Protein AF-A0A3G2GCD7-F1 (afdb_monomer)

Structure (mmCIF, N/CA/C/O backbone):
data_AF-A0A3G2GCD7-F1
#
_entry.id   AF-A0A3G2GCD7-F1
#
loop_
_atom_site.group_PDB
_atom_site.id
_atom_site.type_symbol
_atom_site.label_atom_id
_atom_site.label_alt_id
_atom_site.label_comp_id
_atom_site.label_asym_id
_atom_site.label_entity_id
_atom_site.label_seq_id
_atom_site.pdbx_PDB_ins_code
_atom_site.Cartn_x
_atom_site.Cartn_y
_atom_site.Cartn_z
_atom_site.occupancy
_atom_site.B_iso_or_equiv
_atom_site.auth_seq_id
_atom_site.auth_comp_id
_atom_site.auth_asym_id
_atom_site.auth_atom_id
_atom_site.pdbx_PDB_model_num
ATOM 1 N N . MET A 1 1 ? -47.087 2.003 39.278 1.00 39.41 1 MET A N 1
ATOM 2 C CA . MET A 1 1 ? -46.837 2.145 40.727 1.00 39.41 1 MET A CA 1
ATOM 3 C C . MET A 1 1 ? -48.158 2.552 41.370 1.00 39.41 1 MET A C 1
ATOM 5 O O . MET A 1 1 ? -48.448 3.733 41.501 1.00 39.41 1 MET A O 1
ATOM 9 N N . GLU A 1 2 ? -49.029 1.571 41.621 1.00 36.84 2 GLU A N 1
ATOM 10 C CA . GLU A 1 2 ? -50.301 1.795 42.313 1.00 36.84 2 GLU A CA 1
ATOM 11 C C . GLU A 1 2 ? -49.992 2.094 43.779 1.00 36.84 2 GLU A C 1
ATOM 13 O O . GLU A 1 2 ? -49.475 1.241 44.502 1.00 36.84 2 GLU A O 1
ATOM 18 N N . LEU A 1 3 ? -50.276 3.321 44.213 1.00 37.97 3 LEU A N 1
ATOM 19 C CA . LEU A 1 3 ? -50.361 3.656 45.628 1.00 37.97 3 LEU A CA 1
ATOM 20 C C . LEU A 1 3 ? -51.404 2.721 46.242 1.00 37.97 3 LEU A C 1
ATOM 22 O O . LEU A 1 3 ? -52.605 2.912 46.047 1.00 37.97 3 LEU A O 1
ATOM 26 N N . LYS A 1 4 ? -50.935 1.676 46.937 1.00 43.69 4 LYS A N 1
ATOM 27 C CA . LYS A 1 4 ? -51.762 0.813 47.784 1.00 43.69 4 LYS A CA 1
ATOM 28 C C . LYS A 1 4 ? -52.688 1.722 48.583 1.00 43.69 4 LYS A C 1
ATOM 30 O O . LYS A 1 4 ? -52.213 2.512 49.396 1.00 43.69 4 LYS A O 1
ATOM 35 N N . LYS A 1 5 ? -53.991 1.604 48.304 1.00 42.00 5 LYS A N 1
ATOM 36 C CA . LYS A 1 5 ? -55.099 2.122 49.110 1.00 42.00 5 LYS A CA 1
ATOM 37 C C . LYS A 1 5 ? -54.727 1.939 50.577 1.00 42.00 5 LYS A C 1
ATOM 39 O O . LYS A 1 5 ? -54.714 0.814 51.072 1.00 42.00 5 LYS A O 1
ATOM 44 N N . TYR A 1 6 ? -54.342 3.035 51.220 1.00 46.69 6 TYR A N 1
ATOM 45 C CA . TYR A 1 6 ? -54.058 3.054 52.642 1.00 46.69 6 TYR A CA 1
ATOM 46 C C . TYR A 1 6 ? -55.362 2.657 53.329 1.00 46.69 6 TYR A C 1
ATOM 48 O O . TYR A 1 6 ? -56.393 3.286 53.097 1.00 46.69 6 TYR A O 1
ATOM 56 N N . ASP A 1 7 ? -55.322 1.531 54.037 1.00 51.19 7 ASP A N 1
ATOM 57 C CA . ASP A 1 7 ? -56.489 0.806 54.526 1.00 51.19 7 ASP A CA 1
ATOM 58 C C . ASP A 1 7 ? -57.352 1.734 55.392 1.00 51.19 7 ASP A C 1
ATOM 60 O O . ASP A 1 7 ? -57.009 2.104 56.515 1.00 51.19 7 ASP A O 1
ATOM 64 N N . GLU A 1 8 ? -58.473 2.161 54.815 1.00 48.38 8 GLU A N 1
ATOM 65 C CA . GLU A 1 8 ? -59.398 3.161 55.345 1.00 48.38 8 GLU A CA 1
ATOM 66 C C . GLU A 1 8 ? -60.308 2.579 56.439 1.00 48.38 8 GLU A C 1
ATOM 68 O O . GLU A 1 8 ? -61.320 3.174 56.821 1.00 48.38 8 GLU A O 1
ATOM 73 N N . LYS A 1 9 ? -59.947 1.416 57.000 1.00 51.19 9 LYS A N 1
ATOM 74 C CA . LYS A 1 9 ? -60.440 0.994 58.309 1.00 51.19 9 LYS A CA 1
ATOM 75 C C . LYS A 1 9 ? -59.848 1.931 59.355 1.00 51.19 9 LYS A C 1
ATOM 77 O O . LYS A 1 9 ? -58.874 1.613 60.034 1.00 51.19 9 LYS A O 1
ATOM 82 N N . LYS A 1 10 ? -60.471 3.110 59.481 1.00 58.56 10 LYS A N 1
ATOM 83 C CA . LYS A 1 10 ? -60.390 3.971 60.664 1.00 58.56 10 LYS A CA 1
ATOM 84 C C . LYS A 1 10 ? -60.358 3.056 61.878 1.00 58.56 10 LYS A C 1
ATOM 86 O O . LYS A 1 10 ? -61.249 2.216 62.003 1.00 58.56 10 LYS A O 1
ATOM 91 N N . ASP A 1 11 ? -59.336 3.201 62.720 1.00 72.94 11 ASP A N 1
ATOM 92 C CA . ASP A 1 11 ? -59.193 2.467 63.977 1.00 72.94 11 ASP A CA 1
ATOM 93 C C . ASP A 1 11 ? -60.415 2.779 64.855 1.00 72.94 11 ASP A C 1
ATOM 95 O O . ASP A 1 11 ? -60.380 3.650 65.721 1.00 72.94 11 ASP A O 1
ATOM 99 N N . PHE A 1 12 ? -61.533 2.105 64.601 1.00 77.62 12 PHE A N 1
ATOM 100 C CA . PHE A 1 12 ? -62.804 2.310 65.283 1.00 77.62 12 PHE A CA 1
ATOM 101 C C . PHE A 1 12 ? -62.620 2.112 66.787 1.00 77.62 12 PHE A C 1
ATOM 103 O O . PHE A 1 12 ? -63.182 2.850 67.585 1.00 77.62 12 PHE A O 1
ATOM 110 N N . LEU A 1 13 ? -61.731 1.184 67.152 1.00 76.50 13 LEU A N 1
ATOM 111 C CA . LEU A 1 13 ? -61.265 0.963 68.513 1.00 76.50 13 LEU A CA 1
ATOM 112 C C . LEU A 1 13 ? -60.573 2.199 69.112 1.00 76.50 13 LEU A C 1
ATOM 114 O O . LEU A 1 13 ? -60.869 2.571 70.239 1.00 76.50 13 LEU A O 1
ATOM 118 N N . LEU A 1 14 ? -59.681 2.857 68.368 1.00 77.38 14 LEU A N 1
ATOM 119 C CA . LEU A 1 14 ? -58.974 4.054 68.830 1.00 77.38 14 LEU A CA 1
ATOM 120 C C . LEU A 1 14 ? -59.934 5.237 68.983 1.00 77.38 14 LEU A C 1
ATOM 122 O O . LEU A 1 14 ? -59.905 5.920 70.002 1.00 77.38 14 LEU A O 1
ATOM 126 N N . LEU A 1 15 ? -60.820 5.437 68.004 1.00 81.06 15 LEU A N 1
ATOM 127 C CA . LEU A 1 15 ? -61.878 6.445 68.071 1.00 81.06 15 LEU A CA 1
ATOM 128 C C . LEU A 1 15 ? -62.793 6.198 69.279 1.00 81.06 15 LEU A C 1
ATOM 130 O O . LEU A 1 15 ? -63.114 7.134 70.004 1.00 81.06 15 LEU A O 1
ATOM 134 N N . PHE A 1 16 ? -63.175 4.941 69.513 1.00 84.50 16 PHE A N 1
ATOM 135 C CA . PHE A 1 16 ? -63.992 4.533 70.650 1.00 84.50 16 PHE A CA 1
ATOM 136 C C . PHE A 1 16 ? -63.286 4.793 71.984 1.00 84.50 16 PHE A C 1
ATOM 138 O O . PHE A 1 16 ? -63.899 5.365 72.879 1.00 84.50 16 PHE A O 1
ATOM 145 N N . ILE A 1 17 ? -62.001 4.442 72.112 1.00 80.25 17 ILE A N 1
ATOM 146 C CA . ILE A 1 17 ? -61.213 4.690 73.330 1.00 80.25 17 ILE A CA 1
ATOM 147 C C . ILE A 1 17 ? -61.065 6.194 73.581 1.00 80.25 17 ILE A C 1
ATOM 149 O O . ILE A 1 17 ? -61.289 6.634 74.702 1.00 80.25 17 ILE A O 1
ATOM 153 N N . ILE A 1 18 ? -60.761 6.993 72.551 1.00 81.69 18 ILE A N 1
ATOM 154 C CA . ILE A 1 18 ? -60.690 8.460 72.664 1.00 81.69 18 ILE A CA 1
ATOM 155 C C . ILE A 1 18 ? -62.031 9.024 73.131 1.00 81.69 18 ILE A C 1
ATOM 157 O O . ILE A 1 18 ? -62.076 9.805 74.079 1.00 81.69 18 ILE A O 1
ATOM 161 N N . LEU A 1 19 ? -63.124 8.614 72.489 1.00 86.12 19 LEU A N 1
ATOM 162 C CA . LEU A 1 19 ? -64.468 9.077 72.816 1.00 86.12 19 LEU A CA 1
ATOM 163 C C . LEU A 1 19 ? -64.858 8.675 74.244 1.00 86.12 19 LEU A C 1
ATOM 165 O O . LEU A 1 19 ? -65.373 9.504 74.988 1.00 86.12 19 LEU A O 1
ATOM 169 N N . LEU A 1 20 ? -64.535 7.450 74.659 1.00 84.50 20 LEU A N 1
ATOM 170 C CA . LEU A 1 20 ? -64.743 6.967 76.021 1.00 84.50 20 LEU A CA 1
ATOM 171 C C . LEU A 1 20 ? -63.922 7.768 77.041 1.00 84.50 20 LEU A C 1
ATOM 173 O O . LEU A 1 20 ? -64.471 8.190 78.054 1.00 84.50 20 LEU A O 1
ATOM 177 N N . SER A 1 21 ? -62.638 8.027 76.776 1.00 79.25 21 SER A N 1
ATOM 178 C CA . SER A 1 21 ? -61.785 8.837 77.657 1.00 79.25 21 SER A CA 1
ATOM 179 C C . SER A 1 21 ? -62.292 10.277 77.777 1.00 79.25 21 SER A C 1
ATOM 181 O O . SER A 1 21 ? -62.324 10.820 78.879 1.00 79.25 21 SER A O 1
ATOM 183 N N . VAL A 1 22 ? -62.743 10.885 76.675 1.00 84.25 22 VAL A N 1
ATOM 184 C CA . VAL A 1 22 ? -63.345 12.229 76.678 1.00 84.25 22 VAL A CA 1
ATOM 185 C C . VAL A 1 22 ? -64.660 12.239 77.457 1.00 84.25 22 VAL A C 1
ATOM 187 O O . VAL A 1 22 ? -64.870 13.137 78.269 1.00 84.25 22 VAL A O 1
ATOM 190 N N . ILE A 1 23 ? -65.523 11.234 77.275 1.00 86.62 23 ILE A N 1
ATOM 191 C CA . ILE A 1 23 ? -66.776 11.098 78.033 1.00 86.62 23 ILE A CA 1
ATOM 192 C C . ILE A 1 23 ? -66.492 10.942 79.527 1.00 86.62 23 ILE A C 1
ATOM 194 O O . ILE A 1 23 ? -67.134 11.616 80.325 1.00 86.62 23 ILE A O 1
ATOM 198 N N . LEU A 1 24 ? -65.531 10.101 79.916 1.00 81.62 24 LEU A N 1
ATOM 199 C CA . LEU A 1 24 ? -65.152 9.906 81.320 1.00 81.62 24 LEU A CA 1
ATOM 200 C C . LEU A 1 24 ? -64.585 11.183 81.943 1.00 81.62 24 LEU A C 1
ATOM 202 O O . LEU A 1 24 ? -64.900 11.502 83.088 1.00 81.62 24 LEU A O 1
ATOM 206 N N . LEU A 1 25 ? -63.802 11.943 8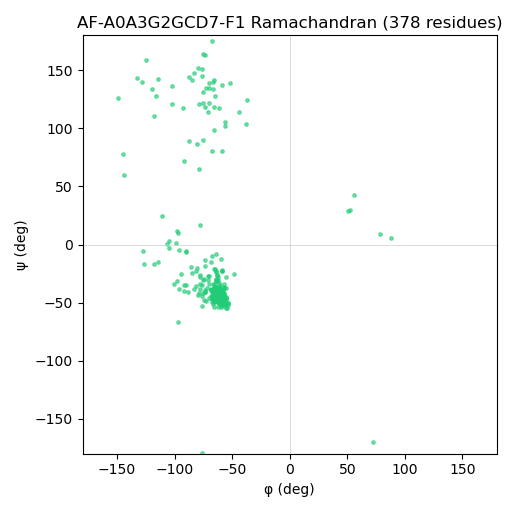1.180 1.00 81.19 25 LEU A N 1
ATOM 207 C CA . LEU A 1 25 ? -63.259 13.225 81.611 1.00 81.19 25 LEU A CA 1
ATOM 208 C C . LEU A 1 25 ? -64.372 14.271 81.777 1.00 81.19 25 LEU A C 1
ATOM 210 O O . LEU A 1 25 ? -64.454 14.908 82.825 1.00 81.19 25 LEU A O 1
ATOM 214 N N . ILE A 1 26 ? -65.285 14.396 80.807 1.00 85.38 26 ILE A N 1
ATOM 215 C CA . ILE A 1 26 ? -66.470 15.267 80.911 1.00 85.38 26 ILE A CA 1
ATOM 216 C C . ILE A 1 26 ? -67.348 14.841 82.088 1.00 85.38 26 ILE A C 1
ATOM 218 O O . ILE A 1 26 ? -67.803 15.693 82.844 1.00 85.38 26 ILE A O 1
ATOM 222 N N . TYR A 1 27 ? -67.563 13.539 82.273 1.00 84.69 27 TYR A N 1
ATOM 223 C CA . TYR A 1 27 ? -68.317 12.994 83.396 1.00 84.69 27 TYR A CA 1
ATOM 224 C C . TYR A 1 27 ? -67.646 13.323 84.731 1.00 84.69 27 TYR A C 1
ATOM 226 O O . TYR A 1 27 ? -68.334 13.714 85.667 1.00 84.69 27 TYR A O 1
ATOM 234 N N . SER A 1 28 ? -66.315 13.245 84.815 1.00 79.44 28 SER A N 1
ATOM 235 C CA . SER A 1 28 ? -65.561 13.649 86.004 1.00 79.44 28 SER A CA 1
ATOM 236 C C . SER A 1 28 ? -65.755 15.137 86.310 1.00 79.44 28 SER A C 1
ATOM 238 O O . SER A 1 28 ? -66.104 15.482 87.438 1.00 79.44 28 SER A O 1
ATOM 240 N N . PHE A 1 29 ? -65.644 16.017 85.308 1.00 81.50 29 PHE A N 1
ATOM 241 C CA . PHE A 1 29 ? -65.919 17.449 85.481 1.00 81.50 29 PHE A CA 1
ATOM 242 C C . PHE A 1 29 ? -67.378 17.740 85.832 1.00 81.50 29 PHE A C 1
ATOM 244 O O . PHE A 1 29 ? -67.638 18.585 86.682 1.00 81.50 29 PHE A O 1
ATOM 251 N N . TYR A 1 30 ? -68.329 17.042 85.213 1.00 84.62 30 TYR A N 1
ATOM 252 C CA . TYR A 1 30 ? -69.754 17.170 85.502 1.00 84.62 30 TYR A CA 1
ATOM 253 C C . TYR A 1 30 ? -70.083 16.702 86.919 1.00 84.62 30 TYR A C 1
ATOM 255 O O . TYR A 1 30 ? -70.827 17.376 87.624 1.00 84.62 30 TYR A O 1
ATOM 263 N N . TYR A 1 31 ? -69.499 15.588 87.360 1.00 79.56 31 TYR A N 1
ATOM 264 C CA . TYR A 1 31 ? -69.637 15.088 88.722 1.00 79.56 31 TYR A CA 1
ATOM 265 C C . TYR A 1 31 ? -69.063 16.087 89.726 1.00 79.56 31 TYR A C 1
ATOM 267 O O . TYR A 1 31 ? -69.740 16.424 90.691 1.00 79.56 31 TYR A O 1
ATOM 275 N N . ILE A 1 32 ? -67.870 16.634 89.464 1.00 76.19 32 ILE A N 1
ATOM 276 C CA . ILE A 1 32 ? -67.292 17.713 90.275 1.00 76.19 32 ILE A CA 1
ATOM 277 C C . ILE A 1 32 ? -68.234 18.926 90.281 1.00 76.19 32 ILE A C 1
ATOM 279 O O . ILE A 1 32 ? -68.584 19.424 91.342 1.00 76.19 32 ILE A O 1
ATOM 283 N N . TYR A 1 33 ? -68.713 19.384 89.128 1.00 80.69 33 TYR A N 1
ATOM 284 C CA . TYR A 1 33 ? -69.605 20.540 89.044 1.00 80.69 33 TYR A CA 1
ATOM 285 C C . TYR A 1 33 ? -70.930 20.325 89.786 1.00 80.69 33 TYR A C 1
ATOM 287 O O . TYR A 1 33 ? -71.338 21.192 90.550 1.00 80.69 33 TYR A O 1
ATOM 295 N N . GLN A 1 34 ? -71.588 19.179 89.614 1.00 78.31 34 GLN A N 1
ATOM 296 C CA . GLN A 1 34 ? -72.843 18.874 90.302 1.00 78.31 34 GLN A CA 1
ATOM 297 C C . GLN A 1 34 ? -72.629 18.714 91.803 1.00 78.31 34 GLN A C 1
ATOM 299 O O . GLN A 1 34 ? -73.317 19.344 92.605 1.00 78.31 34 GLN A O 1
ATOM 304 N N . TYR A 1 35 ? -71.637 17.914 92.192 1.00 70.62 35 TYR A N 1
ATOM 305 C CA . TYR A 1 35 ? -71.358 17.632 93.592 1.00 70.62 35 TYR A CA 1
ATOM 306 C C . TYR A 1 35 ? -70.904 18.884 94.349 1.00 70.62 35 TYR A C 1
ATOM 308 O O . TYR A 1 35 ? -71.343 19.097 95.474 1.00 70.62 35 TYR A O 1
ATOM 316 N N . TYR A 1 36 ? -70.070 19.738 93.749 1.00 67.50 36 TYR A N 1
ATOM 317 C CA . TYR A 1 36 ? -69.544 20.936 94.408 1.00 67.50 36 TYR A CA 1
ATOM 318 C C . TYR A 1 36 ? -70.389 22.193 94.192 1.00 67.50 36 TYR A C 1
ATOM 320 O O . TYR A 1 36 ? -70.489 23.019 95.102 1.00 67.50 36 TYR A O 1
ATOM 328 N N . GLY A 1 37 ? -70.993 22.340 93.014 1.00 67.88 37 GLY A N 1
ATOM 329 C CA . GLY A 1 37 ? -71.832 23.476 92.645 1.00 67.88 37 GLY A CA 1
ATOM 330 C C . GLY A 1 37 ? -73.201 23.449 93.320 1.00 67.88 37 GLY A C 1
ATOM 331 O O . GLY A 1 37 ? -73.637 24.487 93.807 1.00 67.88 37 GLY A O 1
ATOM 332 N N . MET A 1 38 ? -73.858 22.284 93.431 1.00 64.44 38 MET A N 1
ATOM 333 C CA . MET A 1 38 ? -75.157 22.202 94.124 1.00 64.44 38 MET A CA 1
ATOM 334 C C . MET A 1 38 ? -75.029 22.206 95.653 1.00 64.44 38 MET A C 1
ATOM 336 O O . MET A 1 38 ? -75.943 22.662 96.333 1.00 64.44 38 MET A O 1
ATOM 340 N N . ASN A 1 39 ? -73.898 21.751 96.202 1.00 62.91 39 ASN A N 1
ATOM 341 C CA . ASN A 1 39 ? -73.687 21.674 97.652 1.00 62.91 39 ASN A CA 1
ATOM 342 C C . ASN A 1 39 ? -72.904 22.873 98.238 1.00 62.91 39 ASN A C 1
ATOM 344 O O . ASN A 1 39 ? -72.497 22.814 99.395 1.00 62.91 39 ASN A O 1
ATOM 348 N N . ASN A 1 40 ? -72.670 23.953 97.470 1.00 61.09 40 ASN A N 1
ATOM 349 C CA . ASN A 1 40 ? -71.899 25.145 97.888 1.00 61.09 40 ASN A CA 1
ATOM 350 C C . ASN A 1 40 ? -70.511 24.835 98.494 1.00 61.09 40 ASN A C 1
ATOM 352 O O . ASN A 1 40 ? -69.977 25.601 99.300 1.00 61.09 40 ASN A O 1
ATOM 356 N N . LEU A 1 41 ? -69.893 23.725 98.081 1.00 60.06 41 LEU A N 1
ATOM 357 C CA . LEU A 1 41 ? -68.636 23.220 98.651 1.00 60.06 41 LEU A CA 1
ATOM 358 C C . LEU A 1 41 ? -67.412 24.048 98.242 1.00 60.06 41 LEU A C 1
ATOM 360 O O . LEU A 1 41 ? -66.369 23.968 98.882 1.00 60.06 41 LEU A O 1
ATOM 364 N N . ILE A 1 42 ? -67.532 24.835 97.169 1.00 57.28 42 ILE A N 1
ATOM 365 C CA . ILE A 1 42 ? -66.456 25.697 96.652 1.00 57.28 42 ILE A CA 1
ATOM 366 C C . ILE A 1 42 ? -66.312 26.971 97.501 1.00 57.28 42 ILE A C 1
ATOM 368 O O . ILE A 1 42 ? -65.225 27.533 97.597 1.00 57.28 42 ILE A O 1
ATOM 372 N N . THR A 1 43 ? -67.396 27.422 98.138 1.00 55.88 43 THR A N 1
ATOM 373 C CA . THR A 1 43 ? -67.453 28.672 98.917 1.00 55.88 43 THR A CA 1
ATOM 374 C C . THR A 1 43 ? -67.679 28.445 100.413 1.00 55.88 43 THR A C 1
ATOM 376 O O . THR A 1 43 ? -67.434 29.350 101.208 1.00 55.88 43 THR A O 1
ATOM 379 N N . SER A 1 44 ? -68.093 27.242 100.825 1.00 55.56 44 SER A N 1
ATOM 380 C CA . SER A 1 44 ? -68.263 26.864 102.230 1.00 55.56 44 SER A CA 1
ATOM 381 C C . SER A 1 44 ? -67.996 25.372 102.441 1.00 55.56 44 SER A C 1
ATOM 383 O O . SER A 1 44 ? -68.599 24.530 101.784 1.00 55.56 44 SER A O 1
ATOM 385 N N . VAL A 1 45 ? -67.102 25.025 103.374 1.00 57.34 45 VAL A N 1
ATOM 386 C CA . VAL A 1 45 ? -66.861 23.622 103.755 1.00 57.34 45 VAL A CA 1
ATOM 387 C C . VAL A 1 45 ? -68.145 23.077 104.397 1.00 57.34 45 VAL A C 1
ATOM 389 O O . VAL A 1 45 ? -68.678 23.717 105.311 1.00 57.34 45 VAL A O 1
ATOM 392 N N . PRO A 1 46 ? -68.679 21.931 103.944 1.00 55.97 46 PRO A N 1
ATOM 393 C CA . PRO A 1 46 ? -69.946 21.424 104.431 1.00 55.97 46 PRO A CA 1
ATOM 394 C C . PRO A 1 46 ? -69.749 20.951 105.865 1.00 55.97 46 PRO A C 1
ATOM 396 O O . PRO A 1 46 ? -68.808 20.232 106.199 1.00 55.97 46 PRO A O 1
ATOM 399 N N . LYS A 1 47 ? -70.684 21.332 106.724 1.00 55.22 47 LYS A N 1
ATOM 400 C CA . LYS A 1 47 ? -70.801 20.799 108.077 1.00 55.22 47 LYS A CA 1
ATOM 401 C C . LYS A 1 47 ? -71.470 19.426 108.010 1.00 55.22 47 LYS A C 1
ATOM 403 O O . LYS A 1 47 ? -72.601 19.273 108.467 1.00 55.22 47 LYS A O 1
ATOM 408 N N . ASN A 1 48 ? -70.812 18.453 107.380 1.00 57.28 48 ASN A N 1
ATOM 409 C CA . ASN A 1 48 ? -71.311 17.081 107.390 1.00 57.28 48 ASN A CA 1
ATOM 410 C C . ASN A 1 48 ? -71.247 16.550 108.818 1.00 57.28 48 ASN A C 1
ATOM 412 O O . ASN A 1 48 ? -70.320 16.878 109.551 1.00 57.28 48 ASN A O 1
ATOM 416 N N . ARG A 1 49 ? -72.255 15.782 109.225 1.00 57.69 49 ARG A N 1
ATOM 417 C CA . ARG A 1 49 ? -72.316 15.167 110.549 1.00 57.69 49 ARG A CA 1
ATOM 418 C C . ARG A 1 49 ? -72.235 13.651 110.415 1.00 57.69 49 ARG A C 1
ATOM 420 O O . ARG A 1 49 ? -72.796 13.113 109.462 1.00 57.69 49 ARG A O 1
ATOM 427 N N . ASN A 1 50 ? -71.551 12.974 111.334 1.00 57.97 50 ASN A N 1
ATOM 428 C CA . ASN A 1 50 ? -71.631 11.514 111.439 1.00 57.97 50 ASN A CA 1
ATOM 429 C C . ASN A 1 50 ? -73.043 11.079 111.900 1.00 57.97 50 ASN A C 1
ATOM 431 O O . ASN A 1 50 ? -73.891 11.918 112.218 1.00 57.97 50 ASN A O 1
ATOM 435 N N . ASN A 1 51 ? -73.303 9.767 111.950 1.00 58.28 51 ASN A N 1
ATOM 436 C CA . ASN A 1 51 ? -74.592 9.208 112.398 1.00 58.28 51 ASN A CA 1
ATOM 437 C C . ASN A 1 51 ? -74.962 9.590 113.848 1.00 58.28 51 ASN A C 1
ATOM 439 O O . ASN A 1 51 ? -76.119 9.439 114.235 1.00 58.28 51 ASN A O 1
ATOM 443 N N . ASP A 1 52 ? -74.008 10.142 114.602 1.00 57.41 52 ASP A N 1
ATOM 444 C CA . ASP A 1 52 ? -74.144 10.584 115.990 1.00 57.41 52 ASP A CA 1
ATOM 445 C C . ASP A 1 52 ? -74.237 12.122 116.127 1.00 57.41 52 ASP A C 1
ATOM 447 O O . ASP A 1 52 ? -74.364 12.657 117.228 1.00 57.41 52 ASP A O 1
ATOM 451 N N . GLY A 1 53 ? -74.241 12.865 115.013 1.00 58.09 53 GLY A N 1
ATOM 452 C CA . GLY A 1 53 ? -74.460 14.314 114.991 1.00 58.09 53 GLY A CA 1
ATOM 453 C C . GLY A 1 53 ? -73.211 15.192 115.167 1.00 58.09 53 GLY A C 1
ATOM 454 O O . GLY A 1 53 ? -73.356 16.420 115.218 1.00 58.09 53 GLY A O 1
ATOM 455 N N . GLU A 1 54 ? -72.009 14.617 115.215 1.00 58.56 54 GLU A N 1
ATOM 456 C CA . GLU A 1 54 ? -70.735 15.343 115.320 1.00 58.56 54 GLU A CA 1
ATOM 457 C C . GLU A 1 54 ? -70.220 15.785 113.949 1.00 58.56 54 GLU A C 1
ATOM 459 O O . GLU A 1 54 ? -70.350 15.060 112.968 1.00 58.56 54 GLU A O 1
ATOM 464 N N . LEU A 1 55 ? -69.635 16.984 113.875 1.00 59.69 55 LEU A N 1
ATOM 465 C CA . LEU A 1 55 ? -69.105 17.552 112.633 1.00 59.69 55 LEU A CA 1
ATOM 466 C C . LEU A 1 55 ? -67.913 16.730 112.122 1.00 59.69 55 LEU A C 1
ATOM 468 O O . LEU A 1 55 ? -66.887 16.668 112.795 1.00 59.69 55 LEU A O 1
ATOM 472 N N . LEU A 1 56 ? -68.042 16.159 110.923 1.00 59.28 56 LEU A N 1
ATOM 473 C CA . LEU A 1 56 ? -66.970 15.462 110.218 1.00 59.28 56 LEU A CA 1
ATOM 474 C C . LEU A 1 56 ? -65.790 16.412 109.999 1.00 59.28 56 LEU A C 1
ATOM 476 O O . LEU A 1 56 ? -65.955 17.583 109.631 1.00 59.28 56 LEU A O 1
ATOM 480 N N . ASN A 1 57 ? -64.590 15.895 110.230 1.00 61.16 57 ASN A N 1
ATOM 481 C CA . ASN A 1 57 ? -63.354 16.658 110.098 1.00 61.16 57 ASN A CA 1
ATOM 482 C C . ASN A 1 57 ? -63.114 16.933 108.594 1.00 61.16 57 ASN A C 1
ATOM 484 O O . ASN A 1 57 ? -63.328 16.023 107.791 1.00 61.16 57 ASN A O 1
ATOM 488 N N . PRO A 1 58 ? -62.663 18.129 108.156 1.00 61.28 58 PRO A N 1
ATOM 489 C CA . PRO A 1 58 ? -62.403 18.423 106.737 1.00 61.28 58 PRO A CA 1
ATOM 490 C C . PRO A 1 58 ? -61.567 17.372 105.985 1.00 61.28 58 PRO A C 1
ATOM 492 O O . PRO A 1 58 ? -61.730 17.210 104.775 1.00 61.28 58 PRO A O 1
ATOM 495 N N . ASN A 1 59 ? -60.733 16.616 106.704 1.00 61.47 59 ASN A N 1
ATOM 496 C CA . ASN A 1 59 ? -59.973 15.484 106.176 1.00 61.47 59 ASN A CA 1
ATOM 497 C C . ASN A 1 59 ? -60.867 14.339 105.661 1.00 61.47 59 ASN A C 1
ATOM 499 O O . ASN A 1 59 ? -60.590 13.796 104.600 1.00 61.47 59 ASN A O 1
ATOM 503 N N . GLU A 1 60 ? -61.973 14.012 106.335 1.00 65.69 60 GLU A N 1
ATOM 504 C CA . GLU A 1 60 ? -62.870 12.904 105.953 1.00 65.69 60 GLU A CA 1
ATOM 505 C C . GLU A 1 60 ? -63.671 13.222 104.677 1.00 65.69 60 GLU A C 1
ATOM 507 O O . GLU A 1 60 ? -63.982 12.344 103.866 1.00 65.69 60 GLU A O 1
ATOM 512 N N . ILE A 1 61 ? -63.968 14.509 104.460 1.00 62.47 61 ILE A N 1
ATOM 513 C CA . ILE A 1 61 ? -64.582 15.006 103.222 1.00 62.47 61 ILE A CA 1
ATOM 514 C C . ILE A 1 61 ? -63.567 14.918 102.075 1.00 62.47 61 ILE A C 1
ATOM 516 O O . ILE A 1 61 ? -63.899 14.397 101.008 1.00 62.47 61 ILE A O 1
ATOM 520 N N . GLY A 1 62 ? -62.326 15.360 102.309 1.00 64.88 62 GLY A N 1
ATOM 521 C CA . GLY A 1 62 ? -61.215 15.223 101.363 1.00 64.88 62 GLY A CA 1
ATOM 522 C C . GLY A 1 62 ? -60.927 13.769 100.980 1.00 64.88 62 GLY A C 1
ATOM 523 O O . GLY A 1 62 ? -60.745 13.482 99.798 1.00 64.88 62 GLY A O 1
ATOM 524 N N . ASP A 1 63 ? -60.990 12.845 101.938 1.00 69.06 63 ASP A N 1
ATOM 525 C CA . ASP A 1 63 ? -60.794 11.409 101.711 1.00 69.06 63 ASP A CA 1
ATOM 526 C C . ASP A 1 63 ? -61.948 10.771 100.930 1.00 69.06 63 ASP A C 1
ATOM 528 O O . ASP A 1 63 ? -61.716 9.909 100.086 1.00 69.06 63 ASP A O 1
ATOM 532 N N . SER A 1 64 ? -63.189 11.227 101.121 1.00 67.50 64 SER A N 1
ATOM 533 C CA . SER A 1 64 ? -64.339 10.756 100.330 1.00 67.50 64 SER A CA 1
ATOM 534 C C . SER A 1 64 ? -64.253 11.216 98.868 1.00 67.50 64 SER A C 1
ATOM 536 O O . SER A 1 64 ? -64.549 10.462 97.932 1.00 67.50 64 SER A O 1
ATOM 538 N N . ILE A 1 65 ? -63.800 12.457 98.667 1.00 65.62 65 ILE A N 1
ATOM 539 C CA . ILE A 1 65 ? -63.542 13.052 97.351 1.00 65.62 65 ILE A CA 1
ATOM 540 C C . ILE A 1 65 ? -62.386 12.322 96.666 1.00 65.62 65 ILE A C 1
ATOM 542 O O . ILE A 1 65 ? -62.542 11.843 95.543 1.00 65.62 65 ILE A O 1
ATOM 546 N N . GLY A 1 66 ? -61.242 12.211 97.343 1.00 68.25 66 GLY A N 1
ATOM 547 C CA . GLY A 1 66 ? -60.060 11.520 96.840 1.00 68.25 66 GLY A CA 1
ATOM 548 C C . GLY A 1 66 ? -60.344 10.045 96.574 1.00 68.25 66 GLY A C 1
ATOM 549 O O . GLY A 1 66 ? -59.991 9.539 95.517 1.00 68.25 66 GLY A O 1
ATOM 550 N N . GLY A 1 67 ? -61.069 9.370 97.464 1.00 72.00 67 GLY A N 1
ATOM 551 C CA . GLY A 1 67 ? -61.452 7.965 97.322 1.00 72.00 67 GLY A CA 1
ATOM 552 C C . GLY A 1 67 ? -62.349 7.688 96.114 1.00 72.00 67 GLY A C 1
ATOM 553 O O . GLY A 1 67 ? -62.230 6.627 95.505 1.00 72.00 67 GLY A O 1
ATOM 554 N N . THR A 1 68 ? -63.191 8.648 95.714 1.00 73.12 68 THR A N 1
ATOM 555 C CA . THR A 1 68 ? -64.094 8.500 94.557 1.00 73.12 68 THR A CA 1
ATOM 556 C C . THR A 1 68 ? -63.463 9.000 93.253 1.00 73.12 68 THR A C 1
ATOM 558 O O . THR A 1 68 ? -63.616 8.369 92.205 1.00 73.12 68 THR A O 1
ATOM 561 N N . LEU A 1 69 ? -62.731 10.119 93.291 1.00 73.94 69 LEU A N 1
ATOM 562 C CA . LEU A 1 69 ? -62.120 10.726 92.105 1.00 73.94 69 LEU A CA 1
ATOM 563 C C . LEU A 1 69 ? -60.795 10.067 91.712 1.00 73.94 69 LEU A C 1
ATOM 565 O O . LEU A 1 69 ? -60.545 9.927 90.515 1.00 73.94 69 LEU A O 1
ATOM 569 N N . ASN A 1 70 ? -59.966 9.623 92.666 1.00 76.44 70 ASN A N 1
ATOM 570 C CA . ASN A 1 70 ? -58.663 9.024 92.350 1.00 76.44 70 ASN A CA 1
ATOM 571 C C . ASN A 1 70 ? -58.785 7.796 91.435 1.00 76.44 70 ASN A C 1
ATOM 573 O O . ASN A 1 70 ? -58.034 7.740 90.463 1.00 76.44 70 ASN A O 1
ATOM 577 N N . PRO A 1 71 ? -59.722 6.846 91.642 1.00 81.25 71 PRO A N 1
ATOM 578 C CA . PRO A 1 71 ? -59.898 5.725 90.720 1.00 81.25 71 PRO A CA 1
ATOM 579 C C . PRO A 1 71 ? -60.311 6.165 89.309 1.00 81.25 71 PRO A C 1
ATOM 581 O O . PRO A 1 71 ? -59.784 5.641 88.332 1.00 81.25 71 PRO A O 1
ATOM 584 N N . ILE A 1 72 ? -61.204 7.155 89.178 1.00 78.06 72 ILE A N 1
ATOM 585 C CA . ILE A 1 72 ? -61.670 7.665 87.874 1.00 78.06 72 ILE A CA 1
ATOM 586 C C . ILE A 1 72 ? -60.522 8.354 87.126 1.00 78.06 72 ILE A C 1
ATOM 588 O O . ILE A 1 72 ? -60.307 8.101 85.937 1.00 78.06 72 ILE A O 1
ATOM 592 N N . ILE A 1 73 ? -59.756 9.190 87.830 1.00 76.62 73 ILE A N 1
ATOM 593 C CA . ILE A 1 73 ? -58.582 9.875 87.281 1.00 76.62 73 ILE A CA 1
ATOM 594 C C . ILE A 1 73 ? -57.504 8.851 86.908 1.00 76.62 73 ILE A C 1
ATOM 596 O O . ILE A 1 73 ? -56.949 8.937 85.816 1.00 76.62 73 ILE A O 1
ATOM 600 N N . ALA A 1 74 ? -57.250 7.843 87.748 1.00 79.81 74 ALA A N 1
ATOM 601 C CA . ALA A 1 74 ? -56.272 6.788 87.480 1.00 79.81 74 ALA A CA 1
ATOM 602 C C . ALA A 1 74 ? -56.660 5.908 86.277 1.00 79.81 74 ALA A C 1
ATOM 604 O O . ALA A 1 74 ? -55.811 5.593 85.438 1.00 79.81 74 ALA A O 1
ATOM 605 N N . ILE A 1 75 ? -57.941 5.548 86.135 1.00 79.62 75 ILE A N 1
ATOM 606 C CA . ILE A 1 75 ? -58.450 4.810 84.967 1.00 79.62 75 ILE A CA 1
ATOM 607 C C . ILE A 1 75 ? -58.313 5.666 83.704 1.00 79.62 75 ILE A C 1
ATOM 609 O O . ILE A 1 75 ? -57.803 5.194 82.692 1.00 79.62 75 ILE A O 1
ATOM 613 N N . THR A 1 76 ? -58.688 6.944 83.770 1.00 77.31 76 THR A N 1
ATOM 614 C CA . THR A 1 76 ? -58.566 7.860 82.625 1.00 77.31 76 THR A CA 1
ATOM 615 C C . THR A 1 76 ? -57.101 8.055 82.226 1.00 77.31 76 THR A C 1
ATOM 617 O O . THR A 1 76 ? -56.764 7.953 81.048 1.00 77.31 76 THR A O 1
ATOM 620 N N . ALA A 1 77 ? -56.208 8.263 83.198 1.00 77.94 77 ALA A N 1
ATOM 621 C CA . ALA A 1 77 ? -54.774 8.403 82.967 1.00 77.94 77 ALA A CA 1
ATOM 622 C C . ALA A 1 77 ? -54.174 7.134 82.345 1.00 77.94 77 ALA A C 1
ATOM 624 O O . ALA A 1 77 ? -53.493 7.225 81.329 1.00 77.94 77 ALA A O 1
ATOM 625 N N . SER A 1 78 ? -54.480 5.948 82.883 1.00 83.06 78 SER A N 1
ATOM 626 C CA . SER A 1 78 ? -53.987 4.678 82.328 1.00 83.06 78 SER A CA 1
ATOM 627 C C . SER A 1 78 ? -54.503 4.403 80.909 1.00 83.06 78 SER A C 1
ATOM 629 O O . SER A 1 78 ? -53.725 3.956 80.065 1.00 83.06 78 SER A O 1
ATOM 631 N N . MET A 1 79 ? -55.763 4.741 80.601 1.00 77.88 79 MET A N 1
ATOM 632 C CA . MET A 1 79 ? -56.312 4.658 79.240 1.00 77.88 79 MET A CA 1
ATOM 633 C C . MET A 1 79 ? -55.606 5.614 78.272 1.00 77.88 79 MET A C 1
ATOM 635 O O . MET A 1 79 ? -55.248 5.209 77.166 1.00 77.88 79 MET A O 1
ATOM 639 N N . LEU A 1 80 ? -55.360 6.861 78.686 1.00 77.56 80 LEU A N 1
ATOM 640 C CA . LEU A 1 80 ? -54.636 7.845 77.876 1.00 77.56 80 LEU A CA 1
ATOM 641 C C . LEU A 1 80 ? -53.175 7.436 77.652 1.00 77.56 80 LEU A C 1
ATOM 643 O O . LEU A 1 80 ? -52.661 7.567 76.541 1.00 77.56 80 LEU A O 1
ATOM 647 N N . THR A 1 81 ? -52.513 6.890 78.671 1.00 84.19 81 THR A N 1
ATOM 648 C CA . THR A 1 81 ? -51.153 6.351 78.554 1.00 84.19 81 THR A CA 1
ATOM 649 C C . THR A 1 81 ? -51.107 5.152 77.605 1.00 84.19 81 THR A C 1
ATOM 651 O O . THR A 1 81 ? -50.243 5.100 76.730 1.00 84.19 81 THR A O 1
ATOM 654 N N . PHE A 1 82 ? -52.058 4.218 77.709 1.00 83.12 82 PHE A N 1
ATOM 655 C CA . PHE A 1 82 ? -52.174 3.098 76.771 1.00 83.12 82 PHE A CA 1
ATOM 656 C C . PHE A 1 82 ? -52.402 3.582 75.333 1.00 83.12 82 PHE A C 1
ATOM 658 O O . PHE A 1 82 ? -51.747 3.102 74.408 1.00 83.12 82 PHE A O 1
ATOM 665 N N . LEU A 1 83 ? -53.280 4.570 75.143 1.00 80.12 83 LEU A N 1
ATOM 666 C CA . LEU A 1 83 ? -53.540 5.179 73.842 1.00 80.12 83 LEU A CA 1
ATOM 667 C C . LEU A 1 83 ? -52.275 5.819 73.253 1.00 80.12 83 LEU A C 1
ATOM 669 O O . LEU A 1 83 ? -51.976 5.616 72.075 1.00 80.12 83 LEU A O 1
ATOM 673 N N . ALA A 1 84 ? -51.513 6.551 74.067 1.00 80.50 84 ALA A N 1
ATOM 674 C CA . ALA A 1 84 ? -50.251 7.148 73.644 1.00 80.50 84 ALA A CA 1
ATOM 675 C C . ALA A 1 84 ? -49.253 6.074 73.180 1.00 80.50 84 ALA A C 1
ATOM 677 O O . ALA A 1 84 ? -48.688 6.196 72.090 1.00 80.50 84 ALA A O 1
ATOM 678 N N . PHE A 1 85 ? -49.097 4.985 73.942 1.00 82.38 85 PHE A N 1
ATOM 679 C CA . PHE A 1 85 ? -48.244 3.861 73.544 1.00 82.38 85 PHE A CA 1
ATOM 680 C C . PHE A 1 85 ? -48.748 3.142 72.290 1.00 82.38 85 PHE A C 1
ATOM 682 O O . PHE A 1 85 ? -47.940 2.754 71.448 1.00 82.38 85 PHE A O 1
ATOM 689 N N . TYR A 1 86 ? -50.062 2.998 72.113 1.00 81.94 86 TYR A N 1
ATOM 690 C CA . TYR A 1 86 ? -50.638 2.384 70.916 1.00 81.94 86 TYR A CA 1
ATOM 691 C C . TYR A 1 86 ? -50.382 3.225 69.656 1.00 81.94 86 TYR A C 1
ATOM 693 O O . TYR A 1 86 ? -49.982 2.687 68.620 1.00 81.94 86 TYR A O 1
ATOM 701 N N . ILE A 1 87 ? -50.545 4.549 69.746 1.00 81.81 87 ILE A N 1
ATOM 702 C CA . ILE A 1 87 ? -50.223 5.474 68.649 1.00 81.81 87 ILE A CA 1
ATOM 703 C C . ILE A 1 87 ? -48.730 5.396 68.310 1.00 81.81 87 ILE A C 1
ATOM 705 O O . ILE A 1 87 ? -48.380 5.275 67.136 1.00 81.81 87 ILE A O 1
ATOM 709 N N . GLN A 1 88 ? -47.852 5.398 69.320 1.00 73.75 88 GLN A N 1
AT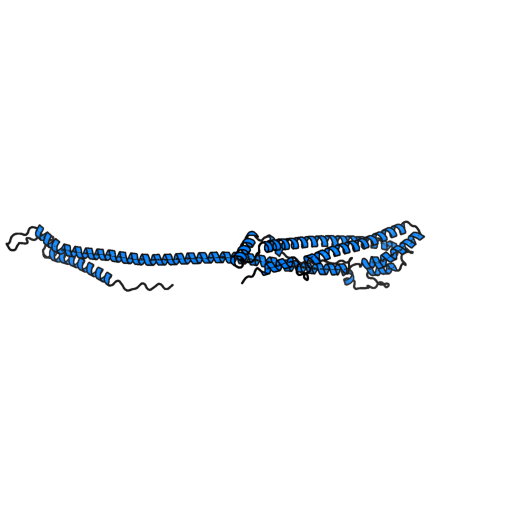OM 710 C CA . GLN A 1 88 ? -46.405 5.241 69.126 1.00 73.75 88 GLN A CA 1
ATOM 711 C C . GLN A 1 88 ? -46.055 3.897 68.474 1.00 73.75 88 GLN A C 1
ATOM 713 O O . GLN A 1 88 ? -45.275 3.858 67.525 1.00 73.75 88 GLN A O 1
ATOM 718 N N . TYR A 1 89 ? -46.666 2.799 68.924 1.00 86.44 89 TYR A N 1
ATOM 719 C CA . TYR A 1 89 ? -46.476 1.473 68.336 1.00 86.44 89 TYR A CA 1
ATOM 720 C C . TYR A 1 89 ? -46.874 1.446 66.855 1.00 86.44 89 TYR A C 1
ATOM 722 O O . TYR A 1 89 ? -46.105 0.973 66.013 1.00 86.44 89 TYR A O 1
ATOM 730 N N . LYS A 1 90 ? -48.045 2.003 66.514 1.00 83.75 90 LYS A N 1
ATOM 731 C CA . LYS A 1 90 ? -48.519 2.082 65.126 1.00 83.75 90 LYS A CA 1
ATOM 732 C C . LYS A 1 90 ? -47.604 2.956 64.263 1.00 83.75 90 LYS A C 1
ATOM 734 O O . LYS A 1 90 ? -47.268 2.558 63.148 1.00 83.75 90 LYS A O 1
ATOM 739 N N . ALA A 1 91 ? -47.165 4.103 64.783 1.00 80.75 91 ALA A N 1
ATOM 740 C CA . ALA A 1 91 ? -46.228 4.989 64.097 1.00 80.75 91 ALA A CA 1
ATOM 741 C C . ALA A 1 91 ? -44.890 4.288 63.816 1.00 80.75 91 ALA A C 1
ATOM 743 O O . ALA A 1 91 ? -44.426 4.309 62.679 1.00 80.75 91 ALA A O 1
ATOM 744 N N . ASN A 1 92 ? -44.326 3.584 64.801 1.00 86.00 92 ASN A N 1
ATOM 745 C CA . ASN A 1 92 ? -43.080 2.829 64.643 1.00 86.00 92 ASN A CA 1
ATOM 746 C C . ASN A 1 92 ? -43.216 1.703 63.612 1.00 86.00 92 ASN A C 1
ATOM 748 O O . ASN A 1 92 ? -42.312 1.491 62.804 1.00 86.00 92 ASN A O 1
ATOM 752 N N . LYS A 1 93 ? -44.356 0.998 63.597 1.00 86.50 93 LYS A N 1
ATOM 753 C CA . LYS A 1 93 ? -44.630 -0.029 62.585 1.00 86.50 93 LYS A CA 1
ATOM 754 C C . LYS A 1 93 ? -44.673 0.573 61.177 1.00 86.50 93 LYS A C 1
ATOM 756 O O . LYS A 1 93 ? -43.987 0.073 60.290 1.00 86.50 93 LYS A O 1
ATOM 761 N N . SER A 1 94 ? -45.409 1.670 60.988 1.00 83.31 94 SER A N 1
ATOM 762 C CA . SER A 1 94 ? -45.494 2.350 59.688 1.00 83.31 94 SER A CA 1
ATOM 763 C C . SER A 1 94 ? -44.146 2.927 59.247 1.00 83.31 94 SER A C 1
ATOM 765 O O . SER A 1 94 ? -43.812 2.844 58.069 1.00 83.31 94 SER A O 1
ATOM 767 N N . GLN A 1 95 ? -43.358 3.489 60.167 1.00 79.94 95 GLN A N 1
ATOM 768 C CA . GLN A 1 95 ? -42.012 3.987 59.867 1.00 79.94 95 GLN A CA 1
ATOM 769 C C . GLN A 1 95 ? -41.081 2.854 59.438 1.00 79.94 95 GLN A C 1
ATOM 771 O O . GLN A 1 95 ? -40.359 3.013 58.460 1.00 79.94 95 GLN A O 1
ATOM 776 N N . LYS A 1 96 ? -41.139 1.696 60.108 1.00 89.44 96 LYS A N 1
ATOM 777 C CA . LYS A 1 96 ? -40.363 0.512 59.719 1.00 89.44 96 LYS A CA 1
ATOM 778 C C . LYS A 1 96 ? -40.739 0.017 58.320 1.00 89.44 96 LYS A C 1
ATOM 780 O O . LYS A 1 96 ? -39.856 -0.320 57.542 1.00 89.44 96 LYS A O 1
ATOM 785 N N . GLU A 1 97 ? -42.030 -0.011 57.992 1.00 88.56 97 GLU A N 1
ATOM 786 C CA . GLU A 1 97 ? -42.501 -0.402 56.656 1.00 88.56 97 GLU A CA 1
ATOM 787 C C . GLU A 1 97 ? -42.023 0.577 55.570 1.00 88.56 97 GLU A C 1
ATOM 789 O O . GLU A 1 97 ? -41.501 0.138 54.548 1.00 88.56 97 GLU A O 1
ATOM 794 N N . ILE A 1 98 ? -42.128 1.890 55.807 1.00 86.75 98 ILE A N 1
ATOM 795 C CA . ILE A 1 98 ? -41.628 2.923 54.881 1.00 86.75 98 ILE A CA 1
ATOM 796 C C . ILE A 1 98 ? -40.107 2.828 54.723 1.00 86.75 98 ILE A C 1
ATOM 798 O O . ILE A 1 98 ? -39.610 2.894 53.603 1.00 86.75 98 ILE A O 1
ATOM 802 N N . PHE A 1 99 ? -39.378 2.640 55.824 1.00 90.19 99 PHE A N 1
ATOM 803 C CA . PHE A 1 99 ? -37.923 2.510 55.821 1.00 90.19 99 PHE A CA 1
ATOM 804 C C . PHE A 1 99 ? -37.461 1.290 55.015 1.00 90.19 99 PHE A C 1
ATOM 806 O O . PHE A 1 99 ? -36.591 1.413 54.153 1.00 90.19 99 PHE A O 1
ATOM 813 N N . ASN A 1 100 ? -38.092 0.132 55.227 1.00 88.56 100 ASN A N 1
ATOM 814 C CA . ASN A 1 100 ? -37.797 -1.073 54.454 1.00 88.56 100 ASN A CA 1
ATOM 815 C C . ASN A 1 100 ? -38.081 -0.861 52.960 1.00 88.56 100 ASN A C 1
ATOM 817 O O . ASN A 1 100 ? -37.235 -1.173 52.132 1.00 88.56 100 ASN A O 1
ATOM 821 N N . LEU A 1 101 ? -39.217 -0.245 52.610 1.00 87.69 101 LEU A N 1
ATOM 822 C CA . LEU A 1 101 ? -39.525 0.092 51.216 1.00 87.69 101 LEU A CA 1
ATOM 823 C C . LEU A 1 101 ? -38.509 1.072 50.611 1.00 87.69 101 LEU A C 1
ATOM 825 O O . LEU A 1 101 ? -38.179 0.957 49.432 1.00 87.69 101 LEU A O 1
ATOM 829 N N . SER A 1 102 ? -38.018 2.053 51.374 1.00 84.06 102 SER A N 1
ATOM 830 C CA . SER A 1 102 ? -36.977 2.963 50.884 1.00 84.06 102 SER A CA 1
ATOM 831 C C . SER A 1 102 ? -35.645 2.251 50.659 1.00 84.06 102 SER A C 1
ATOM 833 O O . SER A 1 102 ? -35.032 2.478 49.619 1.00 84.06 102 SER A O 1
ATOM 835 N N . LEU A 1 103 ? -35.253 1.346 51.563 1.00 89.44 103 LEU A N 1
ATOM 836 C CA . LEU A 1 103 ? -34.049 0.528 51.415 1.00 89.44 103 LEU A CA 1
ATOM 837 C C . LEU A 1 103 ? -34.139 -0.387 50.193 1.00 89.44 103 LEU A C 1
ATOM 839 O O . LEU A 1 103 ? -33.213 -0.406 49.390 1.00 89.44 103 LEU A O 1
ATOM 843 N N . ASP A 1 104 ? -35.257 -1.090 50.006 1.00 87.75 104 ASP A N 1
ATOM 844 C CA . ASP A 1 104 ? -35.445 -1.986 48.858 1.00 87.75 104 ASP A CA 1
ATOM 845 C C . ASP A 1 104 ? -35.343 -1.221 47.527 1.00 87.75 104 ASP A C 1
ATOM 847 O O . ASP A 1 104 ? -34.721 -1.688 46.569 1.00 87.75 104 ASP A O 1
ATOM 851 N N . ASN A 1 105 ? -35.904 -0.007 47.468 1.00 86.25 105 ASN A N 1
ATOM 852 C CA . ASN A 1 105 ? -35.792 0.865 46.298 1.00 86.25 105 ASN A CA 1
ATOM 853 C C . ASN A 1 105 ? -34.359 1.370 46.074 1.00 86.25 105 ASN A C 1
ATOM 855 O O . ASN A 1 105 ? -33.927 1.474 44.927 1.00 86.25 105 ASN A O 1
ATOM 859 N N . GLU A 1 106 ? -33.631 1.712 47.136 1.00 88.00 106 GLU A N 1
ATOM 860 C CA . GLU A 1 106 ? -32.239 2.167 47.051 1.00 88.00 106 GLU A CA 1
ATOM 861 C C . GLU A 1 106 ? -31.312 1.040 46.587 1.00 88.00 106 GLU A C 1
ATOM 863 O O . GLU A 1 106 ? -30.547 1.229 45.642 1.00 88.00 106 GLU A O 1
ATOM 868 N N . VAL A 1 107 ? -31.457 -0.159 47.157 1.00 89.94 107 VAL A N 1
ATOM 869 C CA . VAL A 1 107 ? -30.733 -1.360 46.721 1.00 89.94 107 VAL A CA 1
ATOM 870 C C . VAL A 1 107 ? -31.024 -1.655 45.250 1.00 89.94 107 VAL A C 1
ATOM 872 O O . VAL A 1 107 ? -30.091 -1.833 44.473 1.00 89.94 107 VAL A O 1
ATOM 875 N N . SER A 1 108 ? -32.296 -1.622 44.839 1.00 87.69 108 SER A N 1
ATOM 876 C CA . SER A 1 108 ? -32.679 -1.860 43.439 1.00 87.69 108 SER A CA 1
ATOM 877 C C . SER A 1 108 ? -32.052 -0.840 42.481 1.00 87.69 108 SER A C 1
ATOM 879 O O . SER A 1 108 ? -31.574 -1.213 41.412 1.00 87.69 108 SER A O 1
ATOM 881 N N . LYS A 1 109 ? -32.012 0.446 42.860 1.00 89.75 109 LYS A N 1
ATOM 882 C CA . LYS A 1 109 ? -31.346 1.491 42.063 1.00 89.75 109 LYS A CA 1
ATOM 883 C C . LYS A 1 109 ? -29.849 1.236 41.927 1.00 89.75 109 LYS A C 1
ATOM 885 O O . LYS A 1 109 ? -29.333 1.324 40.819 1.00 89.75 109 LYS A O 1
ATOM 890 N N . LEU A 1 110 ? -29.175 0.889 43.022 1.00 89.69 110 LEU A N 1
ATOM 891 C CA . LEU A 1 110 ? -27.741 0.592 43.010 1.00 89.69 110 LEU A CA 1
ATOM 892 C C . LEU A 1 110 ? -27.420 -0.630 42.139 1.00 89.69 110 LEU A C 1
ATOM 894 O O . LEU A 1 110 ? -26.423 -0.614 41.419 1.00 89.69 110 LEU A O 1
ATOM 898 N N . THR A 1 111 ? -28.267 -1.663 42.161 1.00 88.00 111 THR A N 1
ATOM 899 C CA . THR A 1 111 ? -28.125 -2.829 41.276 1.00 88.00 111 THR A CA 1
ATOM 900 C C . THR A 1 111 ? -28.248 -2.430 39.807 1.00 88.00 111 THR A C 1
ATOM 902 O O . THR A 1 111 ? -27.357 -2.752 39.026 1.00 88.00 111 THR A O 1
ATOM 905 N N . ILE A 1 112 ? -29.280 -1.661 39.442 1.00 88.94 112 ILE A N 1
ATOM 906 C CA . ILE A 1 112 ? -29.478 -1.185 38.062 1.00 88.94 112 ILE A CA 1
ATOM 907 C C . ILE A 1 112 ? -28.305 -0.305 37.607 1.00 88.94 112 ILE A C 1
ATOM 909 O O . ILE A 1 112 ? -27.803 -0.471 36.500 1.00 88.94 112 ILE A O 1
ATOM 913 N N . GLU A 1 113 ? -27.834 0.620 38.448 1.00 87.06 113 GLU A N 1
ATOM 914 C CA . GLU A 1 113 ? -26.682 1.471 38.120 1.00 87.06 113 GLU A CA 1
ATOM 915 C C . GLU A 1 113 ? -25.404 0.658 37.898 1.00 87.06 113 GLU A C 1
ATOM 917 O O 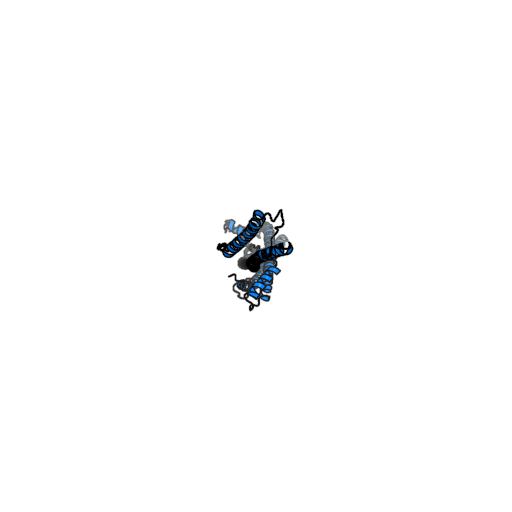. GLU A 1 113 ? -24.607 0.989 37.017 1.00 87.06 113 GLU A O 1
ATOM 922 N N . LYS A 1 114 ? -25.201 -0.405 38.683 1.00 90.56 114 LYS A N 1
ATOM 923 C CA . LYS A 1 114 ? -24.069 -1.315 38.507 1.00 90.56 114 LYS A CA 1
ATOM 924 C C . LYS A 1 114 ? -24.167 -2.062 37.175 1.00 90.56 114 LYS A C 1
ATOM 926 O O . LYS A 1 114 ? -23.203 -2.043 36.415 1.00 90.56 114 LYS A O 1
ATOM 931 N N . GLU A 1 115 ? -25.329 -2.635 36.869 1.00 90.00 115 GLU A N 1
ATOM 932 C CA . GLU A 1 115 ? -25.582 -3.331 35.600 1.00 90.00 115 GLU A CA 1
ATOM 933 C C . GLU A 1 115 ? -25.407 -2.396 34.394 1.00 90.00 115 GLU A C 1
ATOM 935 O O . GLU A 1 115 ? -24.782 -2.773 33.405 1.00 90.00 115 GLU A O 1
ATOM 940 N N . MET A 1 116 ? -25.884 -1.146 34.472 1.00 87.06 116 MET A N 1
ATOM 941 C CA . MET A 1 116 ? -25.682 -0.182 33.386 1.00 87.06 116 MET A CA 1
ATOM 942 C C . MET A 1 116 ? -24.206 0.154 33.168 1.00 87.06 116 MET A C 1
ATOM 944 O O . MET A 1 116 ? -23.772 0.226 32.022 1.00 87.06 116 MET A O 1
ATOM 948 N N . LYS A 1 117 ? -23.427 0.342 34.241 1.00 91.00 117 LYS A N 1
ATOM 949 C CA . LYS A 1 117 ? -21.982 0.596 34.127 1.00 91.00 117 LYS A CA 1
ATOM 950 C C . LYS A 1 117 ? -21.252 -0.586 33.498 1.00 91.00 117 LYS A C 1
ATOM 952 O O . LYS A 1 117 ? -20.385 -0.383 32.655 1.00 91.00 117 LYS A O 1
ATOM 957 N N . GLU A 1 118 ? -21.615 -1.808 33.876 1.00 89.31 118 GLU A N 1
ATOM 958 C CA . GLU A 1 118 ? -21.069 -3.021 33.259 1.00 89.31 118 GLU A CA 1
ATOM 959 C C . GLU A 1 118 ? -21.411 -3.069 31.759 1.00 89.31 118 GLU A C 1
ATOM 961 O O . GLU A 1 118 ? -20.520 -3.261 30.933 1.00 89.31 118 GLU A O 1
ATOM 966 N N . LEU A 1 119 ? -22.661 -2.783 31.380 1.00 90.06 119 LEU A N 1
ATOM 967 C CA . LEU A 1 119 ? -23.078 -2.709 29.974 1.00 90.06 119 LEU A CA 1
ATOM 968 C C . LEU A 1 119 ? -22.350 -1.612 29.180 1.00 90.06 119 LEU A C 1
ATOM 970 O O . LEU A 1 119 ? -22.003 -1.827 28.017 1.00 90.06 119 LEU A O 1
ATOM 974 N N . GLU A 1 120 ? -22.108 -0.443 29.777 1.00 91.12 120 GLU A N 1
ATOM 975 C CA . GLU A 1 120 ? -21.344 0.640 29.145 1.00 91.12 120 GLU A CA 1
ATOM 976 C C . GLU A 1 120 ? -19.902 0.219 28.847 1.00 91.12 120 GLU A C 1
ATOM 978 O O . GLU A 1 120 ? -19.413 0.465 27.742 1.00 91.12 120 GLU A O 1
ATOM 983 N N . VAL A 1 121 ? -19.251 -0.473 29.785 1.00 90.12 121 VAL A N 1
ATOM 984 C CA . VAL A 1 121 ? -17.894 -1.015 29.607 1.00 90.12 121 VAL A CA 1
ATOM 985 C C . VAL A 1 121 ? -17.861 -2.060 28.487 1.00 90.12 121 VAL A C 1
ATOM 987 O O . VAL A 1 121 ? -16.997 -1.999 27.611 1.00 90.12 121 VAL A O 1
ATOM 990 N N . ILE A 1 122 ? -18.840 -2.968 28.441 1.00 90.38 122 ILE A N 1
ATOM 991 C CA . ILE A 1 122 ? -18.956 -3.967 27.364 1.00 90.38 122 ILE A CA 1
ATOM 992 C C . ILE A 1 122 ? -19.100 -3.281 26.004 1.00 90.38 122 ILE A C 1
ATOM 994 O O . ILE A 1 122 ? -18.387 -3.604 25.050 1.00 90.38 122 ILE A O 1
ATOM 998 N N . LYS A 1 123 ? -20.004 -2.300 25.912 1.00 92.50 123 LYS A N 1
ATOM 999 C CA . LYS A 1 123 ? -20.251 -1.552 24.676 1.00 92.50 123 LYS A CA 1
ATOM 1000 C C . LYS A 1 123 ? -19.017 -0.770 24.228 1.00 92.50 123 LYS A C 1
ATOM 1002 O O . LYS A 1 123 ? -18.764 -0.674 23.023 1.00 92.50 123 LYS A O 1
ATOM 1007 N N . TYR A 1 124 ? -18.258 -0.222 25.173 1.00 93.56 124 TYR A N 1
ATOM 1008 C CA . TYR A 1 124 ? -16.994 0.455 24.906 1.00 93.56 124 TYR A CA 1
ATOM 1009 C C . TYR A 1 124 ? -15.989 -0.492 24.231 1.00 93.56 124 TYR A C 1
ATOM 1011 O O . TYR A 1 124 ? -15.543 -0.206 23.116 1.00 93.56 124 TYR A O 1
ATOM 1019 N N . TYR A 1 125 ? -15.730 -1.665 24.818 1.00 93.88 125 TYR A N 1
ATOM 1020 C CA . TYR A 1 125 ? -14.813 -2.656 24.240 1.00 93.88 125 TYR A CA 1
ATOM 1021 C C . TYR A 1 125 ? -15.282 -3.184 22.878 1.00 93.88 125 TYR A C 1
ATOM 1023 O O . TYR A 1 125 ? -14.491 -3.278 21.937 1.00 93.88 125 TYR A O 1
ATOM 1031 N N . GLN A 1 126 ? -16.580 -3.454 22.718 1.00 92.50 126 GLN A N 1
ATOM 1032 C CA . GLN A 1 126 ? -17.143 -3.861 21.425 1.00 92.50 126 GLN A CA 1
ATOM 1033 C C . GLN A 1 126 ? -16.958 -2.789 20.344 1.00 92.50 126 GLN A C 1
ATOM 1035 O O . GLN A 1 126 ? -16.643 -3.108 19.197 1.00 92.50 126 GLN A O 1
ATOM 1040 N N . THR A 1 127 ? -17.136 -1.515 20.700 1.00 94.38 127 THR A N 1
ATOM 1041 C CA . THR A 1 127 ? -16.967 -0.396 19.763 1.00 94.38 127 THR A CA 1
ATOM 1042 C C . THR A 1 127 ? -15.516 -0.290 19.302 1.00 94.38 127 THR A C 1
ATOM 1044 O O . THR A 1 127 ? -15.267 -0.199 18.099 1.00 94.38 127 THR A O 1
ATOM 1047 N N . ASN A 1 128 ? -14.566 -0.375 20.233 1.00 94.81 128 ASN A N 1
ATOM 1048 C CA . ASN A 1 128 ? -13.136 -0.362 19.933 1.00 94.81 128 ASN A CA 1
ATOM 1049 C C . ASN A 1 128 ? -12.733 -1.509 19.000 1.00 94.81 128 ASN A C 1
ATOM 1051 O O . ASN A 1 128 ? -12.089 -1.271 17.977 1.00 94.81 128 ASN A O 1
ATOM 1055 N N . LEU A 1 129 ? -13.177 -2.736 19.291 1.00 94.94 129 LEU A N 1
ATOM 1056 C CA . LEU A 1 129 ? -12.912 -3.890 18.427 1.00 94.94 129 LEU A CA 1
ATOM 1057 C C . LEU A 1 129 ? -13.529 -3.730 17.043 1.00 94.94 129 LEU A C 1
ATOM 1059 O O . LEU A 1 129 ? -12.913 -4.109 16.051 1.00 94.94 129 LEU A O 1
ATOM 1063 N N . LYS A 1 130 ? -14.739 -3.168 16.954 1.00 95.81 130 LYS A N 1
ATOM 1064 C CA . LYS A 1 130 ? -15.408 -2.958 15.668 1.00 95.81 130 LYS A CA 1
ATOM 1065 C C . LYS A 1 130 ? -14.649 -1.951 14.812 1.00 95.81 130 LYS A C 1
ATOM 1067 O O . LYS A 1 130 ? -14.490 -2.178 13.613 1.00 95.81 130 LYS A O 1
ATOM 1072 N N . ILE A 1 131 ? -14.175 -0.862 15.418 1.00 94.31 131 ILE A N 1
ATOM 1073 C CA . ILE A 1 131 ? -13.343 0.139 14.742 1.00 94.31 131 ILE A CA 1
ATOM 1074 C C . ILE A 1 131 ? -12.042 -0.505 14.264 1.00 94.31 131 ILE A C 1
ATOM 1076 O O . ILE A 1 131 ? -11.724 -0.402 13.081 1.00 94.31 131 ILE A O 1
ATOM 1080 N N . PHE A 1 132 ? -11.335 -1.210 15.152 1.00 95.69 132 PHE A N 1
ATOM 1081 C CA . PHE A 1 132 ? -10.104 -1.924 14.816 1.00 95.69 132 PHE A CA 1
ATOM 1082 C C . PHE A 1 132 ? -10.322 -2.887 13.644 1.00 95.69 132 PHE A C 1
ATOM 1084 O O . PHE A 1 132 ? -9.667 -2.748 12.614 1.00 95.69 132 PHE A O 1
ATOM 1091 N N . LYS A 1 133 ? -11.310 -3.785 13.748 1.00 95.88 133 LYS A N 1
ATOM 1092 C CA . LYS A 1 133 ? -11.664 -4.746 12.696 1.00 95.88 133 LYS A CA 1
ATOM 1093 C C . LYS A 1 133 ? -11.929 -4.062 11.357 1.00 95.88 133 LYS A C 1
ATOM 1095 O O . LYS A 1 133 ? -11.324 -4.434 10.361 1.00 95.88 133 LYS A O 1
ATOM 1100 N N . THR A 1 134 ? -12.775 -3.033 11.352 1.00 96.25 134 THR A N 1
ATOM 1101 C CA . THR A 1 134 ? -13.143 -2.306 10.126 1.00 96.25 134 THR A CA 1
ATOM 1102 C C . THR A 1 134 ? -11.917 -1.676 9.458 1.00 96.25 134 THR A C 1
ATOM 1104 O O . THR A 1 134 ? -11.786 -1.715 8.236 1.00 96.25 134 THR A O 1
ATOM 1107 N N . LEU A 1 135 ? -11.005 -1.101 10.250 1.00 95.50 135 LEU A N 1
ATOM 1108 C CA . LEU A 1 135 ? -9.776 -0.506 9.727 1.00 95.50 135 LEU A CA 1
ATOM 1109 C C . LEU A 1 135 ? -8.840 -1.568 9.144 1.00 95.50 135 LEU A C 1
ATOM 1111 O O . LEU A 1 135 ? -8.328 -1.362 8.046 1.00 95.50 135 LEU A O 1
ATOM 1115 N N . ILE A 1 136 ? -8.648 -2.702 9.829 1.00 95.88 136 ILE A N 1
ATOM 1116 C CA . ILE A 1 136 ? -7.823 -3.801 9.308 1.00 95.88 136 ILE A CA 1
ATOM 1117 C C . ILE A 1 136 ? -8.419 -4.376 8.016 1.00 95.88 136 ILE A C 1
ATOM 1119 O O . ILE A 1 136 ? -7.692 -4.552 7.043 1.00 95.88 136 ILE A O 1
ATOM 1123 N N . GLU A 1 137 ? -9.730 -4.621 7.963 1.00 96.44 137 GLU A N 1
ATOM 1124 C CA . GLU A 1 137 ? -10.411 -5.115 6.755 1.00 96.44 137 GLU A CA 1
ATOM 1125 C C . GLU A 1 137 ? -10.235 -4.160 5.569 1.00 96.44 137 GLU A C 1
ATOM 1127 O O . GLU A 1 137 ? -9.932 -4.596 4.458 1.00 96.44 137 GLU A O 1
ATOM 1132 N N . SER A 1 138 ? -10.358 -2.853 5.810 1.00 96.12 138 SER A N 1
ATOM 1133 C CA . SER A 1 138 ? -10.110 -1.829 4.793 1.00 96.12 138 SER A CA 1
ATOM 1134 C C . SER A 1 138 ? -8.658 -1.854 4.295 1.00 96.12 138 SER A C 1
ATOM 1136 O O . SER A 1 138 ? -8.412 -1.817 3.088 1.00 96.12 138 SER A O 1
ATOM 1138 N N . MET A 1 139 ? -7.687 -2.005 5.206 1.00 96.12 139 MET A N 1
ATOM 1139 C CA . MET A 1 139 ? -6.268 -2.123 4.848 1.00 96.12 139 MET A CA 1
ATOM 1140 C C . MET A 1 139 ? -5.962 -3.399 4.061 1.00 96.12 139 MET A C 1
ATOM 1142 O O . MET A 1 139 ? -5.205 -3.336 3.098 1.00 96.12 139 MET A O 1
ATOM 1146 N N . ILE A 1 140 ? -6.579 -4.534 4.407 1.00 95.94 140 ILE A N 1
ATOM 1147 C CA . ILE A 1 140 ? -6.458 -5.780 3.636 1.00 95.94 140 ILE A CA 1
ATOM 1148 C C . ILE A 1 140 ? -6.886 -5.539 2.186 1.00 95.94 140 ILE A C 1
ATOM 1150 O O . ILE A 1 140 ? -6.115 -5.818 1.268 1.00 95.94 140 ILE A O 1
ATOM 1154 N N . VAL A 1 141 ? -8.079 -4.973 1.975 1.00 95.94 141 VAL A N 1
ATOM 1155 C CA . VAL A 1 141 ? -8.597 -4.680 0.627 1.00 95.94 141 VAL A CA 1
ATOM 1156 C C . VAL A 1 141 ? -7.649 -3.752 -0.131 1.00 95.94 141 VAL A C 1
ATOM 1158 O O . VAL A 1 141 ? -7.339 -4.003 -1.298 1.00 95.94 141 VAL A O 1
ATOM 1161 N N . TYR A 1 142 ? -7.155 -2.709 0.538 1.00 95.50 142 TYR A N 1
ATOM 1162 C CA . TYR A 1 142 ? -6.179 -1.780 -0.023 1.00 95.50 142 TYR A CA 1
ATOM 1163 C C . TYR A 1 142 ? -4.881 -2.488 -0.447 1.00 95.50 142 TYR A C 1
ATOM 1165 O O . TYR A 1 142 ? -4.414 -2.297 -1.573 1.00 95.50 142 TYR A O 1
ATOM 1173 N N . PHE A 1 143 ? -4.301 -3.336 0.402 1.00 95.00 143 PHE A N 1
ATOM 1174 C CA . PHE A 1 143 ? -3.063 -4.054 0.090 1.00 95.00 143 PHE A CA 1
ATOM 1175 C C . PHE A 1 143 ? -3.238 -5.026 -1.079 1.00 95.00 143 PHE A C 1
ATOM 1177 O O . PHE A 1 143 ? -2.407 -5.039 -1.987 1.00 95.00 143 PHE A O 1
ATOM 1184 N N . GLU A 1 144 ? -4.338 -5.777 -1.120 1.00 94.75 144 GLU A N 1
ATOM 1185 C CA . GLU A 1 144 ? -4.639 -6.688 -2.232 1.00 94.75 144 GLU A CA 1
ATOM 1186 C C . GLU A 1 144 ? -4.841 -5.957 -3.558 1.00 94.75 144 GLU A C 1
ATOM 1188 O O . GLU A 1 144 ? -4.402 -6.421 -4.613 1.00 94.75 144 GLU A O 1
ATOM 1193 N N . GLU A 1 145 ? -5.514 -4.808 -3.529 1.00 94.94 145 GLU A N 1
ATOM 1194 C CA . GLU A 1 145 ? -5.725 -3.998 -4.721 1.00 94.94 145 GLU A CA 1
ATOM 1195 C C . GLU A 1 145 ? -4.400 -3.477 -5.288 1.00 94.94 145 GLU A C 1
ATOM 1197 O O . GLU A 1 145 ? -4.164 -3.591 -6.492 1.00 94.94 145 GLU A O 1
ATOM 1202 N N . ASN A 1 146 ? -3.501 -2.991 -4.428 1.00 94.25 146 ASN A N 1
ATOM 1203 C CA . ASN A 1 146 ? -2.166 -2.582 -4.864 1.00 94.25 146 ASN A CA 1
ATOM 1204 C C . ASN A 1 146 ? -1.327 -3.769 -5.354 1.00 94.25 146 ASN A C 1
ATOM 1206 O O . ASN A 1 146 ? -0.591 -3.616 -6.327 1.00 94.25 146 ASN A O 1
ATOM 1210 N N . GLY A 1 147 ? -1.491 -4.958 -4.766 1.00 93.81 147 GLY A N 1
ATOM 1211 C CA . GLY A 1 147 ? -0.914 -6.192 -5.301 1.00 93.81 147 GLY A CA 1
ATOM 1212 C C . GLY A 1 147 ? -1.382 -6.472 -6.733 1.00 93.81 147 GLY A C 1
ATOM 1213 O O . GLY A 1 147 ? -0.564 -6.727 -7.618 1.00 93.81 147 GLY A O 1
ATOM 1214 N N . ARG A 1 148 ? -2.687 -6.343 -7.011 1.00 94.75 148 ARG A N 1
ATOM 1215 C CA . ARG A 1 148 ? -3.224 -6.484 -8.379 1.00 94.75 148 ARG A CA 1
ATOM 1216 C C . ARG A 1 148 ? -2.635 -5.453 -9.341 1.00 94.75 148 ARG A C 1
ATOM 1218 O O . ARG A 1 148 ? -2.256 -5.823 -10.449 1.00 94.75 148 ARG A O 1
ATOM 1225 N N . PHE A 1 149 ? -2.521 -4.190 -8.928 1.00 94.25 149 PHE A N 1
ATOM 1226 C CA . PHE A 1 149 ? -1.899 -3.158 -9.765 1.00 94.25 149 PHE A CA 1
ATOM 1227 C C . PHE A 1 149 ? -0.421 -3.432 -10.038 1.00 94.25 149 PHE A C 1
ATOM 1229 O O . PHE A 1 149 ? 0.020 -3.242 -11.170 1.00 94.25 149 PHE A O 1
ATOM 1236 N N . ALA A 1 150 ? 0.324 -3.920 -9.042 1.00 94.06 150 ALA A N 1
ATOM 1237 C CA . ALA A 1 150 ? 1.713 -4.325 -9.222 1.00 94.06 150 ALA A CA 1
ATOM 1238 C C . ALA A 1 150 ? 1.833 -5.445 -10.265 1.00 94.06 150 ALA A C 1
ATOM 1240 O O . ALA A 1 150 ? 2.656 -5.334 -11.170 1.00 94.06 150 ALA A O 1
ATOM 1241 N N . LYS A 1 151 ? 0.964 -6.466 -10.209 1.00 95.19 151 LYS A N 1
ATOM 1242 C CA . LYS A 1 151 ? 0.935 -7.545 -11.209 1.00 95.19 151 LYS A CA 1
ATOM 1243 C C . LYS A 1 151 ? 0.677 -7.021 -12.621 1.00 95.19 151 LYS A C 1
ATOM 1245 O O . LYS A 1 151 ? 1.449 -7.317 -13.526 1.00 95.19 151 LYS A O 1
ATOM 1250 N N . THR A 1 152 ? -0.375 -6.218 -12.804 1.00 94.94 152 THR A N 1
ATOM 1251 C CA . THR A 1 152 ? -0.694 -5.633 -14.117 1.00 94.94 152 THR A CA 1
ATOM 1252 C C . THR A 1 152 ? 0.475 -4.814 -14.653 1.00 94.94 152 THR A C 1
ATOM 1254 O O . THR A 1 152 ? 0.832 -4.951 -15.817 1.00 94.94 152 THR A O 1
ATOM 1257 N N . PHE A 1 153 ? 1.106 -4.002 -13.805 1.00 94.38 153 PHE A N 1
ATOM 1258 C CA . PHE A 1 153 ? 2.265 -3.215 -14.205 1.00 94.38 153 PHE A CA 1
ATOM 1259 C C . PHE A 1 153 ? 3.449 -4.091 -14.630 1.00 94.38 153 PHE A C 1
ATOM 1261 O O . PHE A 1 153 ? 4.046 -3.823 -15.666 1.00 94.38 153 PHE A O 1
ATOM 1268 N N . ILE A 1 154 ? 3.772 -5.143 -13.870 1.00 95.44 154 ILE A N 1
ATOM 1269 C CA . ILE A 1 154 ? 4.837 -6.093 -14.226 1.00 95.44 154 ILE A CA 1
ATOM 1270 C C . ILE A 1 154 ? 4.562 -6.706 -15.605 1.00 95.44 154 ILE A C 1
ATOM 1272 O O . ILE A 1 154 ? 5.452 -6.729 -16.452 1.00 95.44 154 ILE A O 1
ATOM 1276 N N . GLU A 1 155 ? 3.332 -7.161 -15.856 1.00 95.50 155 GLU A N 1
ATOM 1277 C CA . GLU A 1 155 ? 2.932 -7.754 -17.138 1.00 95.50 155 GLU A CA 1
ATOM 1278 C C . GLU A 1 155 ? 3.029 -6.745 -18.298 1.00 95.50 155 GLU A C 1
ATOM 1280 O O . GLU A 1 155 ? 3.555 -7.067 -19.367 1.00 95.50 155 GLU A O 1
ATOM 1285 N N . GLU A 1 156 ? 2.552 -5.514 -18.105 1.00 92.81 156 GLU A N 1
ATOM 1286 C CA . GLU A 1 156 ? 2.633 -4.442 -19.107 1.00 92.81 156 GLU A CA 1
ATOM 1287 C C . GLU A 1 156 ? 4.087 -4.052 -19.409 1.00 92.81 156 GLU A C 1
ATOM 1289 O O . GLU A 1 156 ? 4.480 -3.950 -20.575 1.00 92.81 156 GLU A O 1
ATOM 1294 N N . GLU A 1 157 ? 4.908 -3.900 -18.373 1.00 94.06 157 GLU A N 1
ATOM 1295 C CA . GLU A 1 157 ? 6.318 -3.539 -18.497 1.00 94.06 157 GLU A CA 1
ATOM 1296 C C . GLU A 1 157 ? 7.139 -4.661 -19.141 1.00 94.06 157 GLU A C 1
ATOM 1298 O O . GLU A 1 157 ? 7.971 -4.389 -20.003 1.00 94.06 157 GLU A O 1
ATOM 1303 N N . ARG A 1 158 ? 6.863 -5.931 -18.821 1.00 94.94 158 ARG A N 1
ATOM 1304 C CA . ARG A 1 158 ? 7.475 -7.089 -19.496 1.00 94.94 158 ARG A CA 1
ATOM 1305 C C . ARG A 1 158 ? 7.202 -7.096 -20.993 1.00 94.94 158 ARG A C 1
ATOM 1307 O O . ARG A 1 158 ? 8.103 -7.372 -21.783 1.00 94.94 158 ARG A O 1
ATOM 1314 N N . ASN A 1 159 ? 5.961 -6.806 -21.375 1.00 92.56 159 ASN A N 1
ATOM 1315 C CA . ASN A 1 159 ? 5.556 -6.776 -22.776 1.00 92.56 159 ASN A CA 1
ATOM 1316 C C . ASN A 1 159 ? 6.154 -5.579 -23.525 1.00 92.56 159 ASN A C 1
ATOM 1318 O O . ASN A 1 159 ? 6.338 -5.654 -24.741 1.00 92.56 159 ASN A O 1
ATOM 1322 N N . PHE A 1 160 ? 6.456 -4.486 -22.819 1.00 90.62 160 PHE A N 1
ATOM 1323 C CA . PHE A 1 160 ? 6.993 -3.272 -23.420 1.00 90.62 160 PHE A CA 1
ATOM 1324 C C . PHE A 1 160 ? 7.999 -2.566 -22.496 1.00 90.62 160 PHE A C 1
ATOM 1326 O O . PHE A 1 160 ? 7.697 -1.541 -21.885 1.00 90.62 160 PHE A O 1
ATOM 1333 N N . LEU A 1 161 ? 9.226 -3.104 -22.439 1.00 93.12 161 LEU A N 1
ATOM 1334 C CA . LEU A 1 161 ? 10.276 -2.702 -21.482 1.00 93.12 161 LEU A CA 1
ATOM 1335 C C . LEU A 1 161 ? 10.639 -1.214 -21.552 1.00 93.12 161 LEU A C 1
ATOM 1337 O O . LEU A 1 161 ? 10.917 -0.575 -20.544 1.00 93.12 161 LEU A O 1
ATOM 1341 N N . LEU A 1 162 ? 10.630 -0.640 -22.753 1.00 93.19 162 LEU A N 1
ATOM 1342 C CA . LEU A 1 162 ? 10.971 0.770 -22.966 1.00 93.19 162 LEU A CA 1
ATOM 1343 C C . LEU A 1 162 ? 9.738 1.669 -23.068 1.00 93.19 162 LEU A C 1
ATOM 1345 O O . LEU A 1 162 ? 9.839 2.835 -23.452 1.00 93.19 162 LEU A O 1
ATOM 1349 N N . GLY A 1 163 ? 8.575 1.124 -22.723 1.00 87.62 163 GLY A N 1
ATOM 1350 C CA . GLY A 1 163 ? 7.312 1.829 -22.724 1.00 87.62 163 GLY A CA 1
ATOM 1351 C C . GLY A 1 163 ? 7.147 2.820 -21.594 1.00 87.62 163 GLY A C 1
ATOM 1352 O O . GLY A 1 163 ? 7.827 2.766 -20.569 1.00 87.62 163 GLY A O 1
ATOM 1353 N N . SER A 1 164 ? 6.177 3.712 -21.771 1.00 83.69 164 SER A N 1
ATOM 1354 C CA . SER A 1 164 ? 5.680 4.580 -20.705 1.00 83.69 164 SER A CA 1
ATOM 1355 C C . SER A 1 164 ? 4.497 3.914 -20.005 1.00 83.69 164 SER A C 1
ATOM 1357 O O . SER A 1 164 ? 3.352 4.323 -20.189 1.00 83.69 164 SER A O 1
ATOM 1359 N N . ASN A 1 165 ? 4.762 2.867 -19.225 1.00 87.12 165 ASN A N 1
ATOM 1360 C CA . ASN A 1 165 ? 3.723 2.238 -18.413 1.00 87.12 165 ASN A CA 1
ATOM 1361 C C . ASN A 1 165 ? 3.539 3.004 -17.099 1.00 87.12 165 ASN A C 1
ATOM 1363 O O . ASN A 1 165 ? 4.475 3.597 -16.555 1.00 87.12 165 ASN A O 1
ATOM 1367 N N . VAL A 1 166 ? 2.306 3.019 -16.595 1.00 84.56 166 VAL A N 1
ATOM 1368 C CA . VAL A 1 166 ? 1.933 3.784 -15.400 1.00 84.56 166 VAL A CA 1
ATOM 1369 C C . VAL A 1 166 ? 1.468 2.823 -14.324 1.00 84.56 166 VAL A C 1
ATOM 1371 O O . VAL A 1 166 ? 0.376 2.263 -14.417 1.00 84.56 166 VAL A O 1
ATOM 1374 N N . LEU A 1 167 ? 2.257 2.689 -13.260 1.00 85.38 167 LEU A N 1
ATOM 1375 C CA . LEU A 1 167 ? 1.811 1.976 -12.075 1.00 85.38 167 LEU A CA 1
ATOM 1376 C C . LEU A 1 167 ? 0.724 2.783 -11.365 1.00 85.38 167 LEU A C 1
ATOM 1378 O O . LEU A 1 167 ? 0.906 3.943 -10.981 1.00 85.38 167 LEU A O 1
ATOM 1382 N N . ARG A 1 168 ? -0.433 2.146 -11.217 1.00 88.38 168 ARG A N 1
ATOM 1383 C CA . ARG A 1 168 ? -1.571 2.683 -10.478 1.00 88.38 168 ARG A CA 1
ATOM 1384 C C . ARG A 1 168 ? -1.430 2.308 -9.010 1.00 88.38 168 ARG A C 1
ATOM 1386 O O . ARG A 1 168 ? -0.984 1.216 -8.682 1.00 88.38 168 ARG A O 1
ATOM 1393 N N . TYR A 1 169 ? -1.856 3.213 -8.144 1.00 86.44 169 TYR A N 1
ATOM 1394 C CA . TYR A 1 169 ? -1.994 2.960 -6.717 1.00 86.44 169 TYR A CA 1
ATOM 1395 C C . TYR A 1 169 ? -3.390 3.374 -6.299 1.00 86.44 169 TYR A C 1
ATOM 1397 O O . TYR A 1 169 ? -3.877 4.421 -6.740 1.00 86.44 169 TYR A O 1
ATOM 1405 N N . SER A 1 170 ? -4.012 2.592 -5.426 1.00 87.44 170 SER A N 1
ATOM 1406 C CA . SER A 1 170 ? -5.146 3.119 -4.682 1.00 87.44 170 SER A CA 1
ATOM 1407 C C . SER A 1 170 ? -4.643 4.063 -3.592 1.00 87.44 170 SER A C 1
ATOM 1409 O O . SER A 1 170 ? -3.454 4.125 -3.263 1.00 87.44 170 SER A O 1
ATOM 1411 N N . THR A 1 171 ? -5.553 4.866 -3.060 1.00 85.00 171 THR A N 1
ATOM 1412 C CA . THR A 1 171 ? -5.295 5.696 -1.887 1.00 85.00 171 THR A CA 1
ATOM 1413 C C . THR A 1 171 ? -6.207 5.221 -0.783 1.00 85.00 171 THR A C 1
ATOM 1415 O O . THR A 1 171 ? -7.419 5.174 -0.983 1.00 85.00 171 THR A O 1
ATOM 1418 N N . ASP A 1 172 ? -5.639 4.937 0.377 1.00 86.62 172 ASP A N 1
ATOM 1419 C CA . ASP A 1 172 ? -6.402 4.590 1.561 1.00 86.62 172 ASP A CA 1
ATOM 1420 C C . ASP A 1 172 ? -5.889 5.383 2.765 1.00 86.62 172 ASP A C 1
ATOM 1422 O O . ASP A 1 172 ? -4.701 5.681 2.894 1.00 86.62 172 ASP A O 1
ATOM 1426 N N . SER A 1 173 ? -6.820 5.785 3.624 1.00 91.00 173 SER A N 1
ATOM 1427 C CA . SER A 1 173 ? -6.516 6.540 4.846 1.00 91.00 173 SER A CA 1
ATOM 1428 C C . SER A 1 173 ? -6.652 5.689 6.104 1.00 91.00 173 SER A C 1
ATOM 1430 O O . SER A 1 173 ? -6.398 6.193 7.199 1.00 91.00 173 SER A O 1
ATOM 1432 N N . SER A 1 174 ? -7.014 4.413 5.963 1.00 89.44 174 SER A N 1
ATOM 1433 C CA . SER A 1 174 ? -7.268 3.507 7.081 1.00 89.44 174 SER A CA 1
ATOM 1434 C C . SER A 1 174 ? -6.008 3.295 7.907 1.00 89.44 174 SER A C 1
ATOM 1436 O O . SER A 1 174 ? -6.101 3.373 9.126 1.00 89.44 174 SER A O 1
ATOM 1438 N N . PHE A 1 175 ? -4.825 3.188 7.286 1.00 90.94 175 PHE A N 1
ATOM 1439 C CA . PHE A 1 175 ? -3.560 3.114 8.035 1.00 90.94 175 PHE A CA 1
ATOM 1440 C C . PHE A 1 175 ? -3.302 4.374 8.881 1.00 90.94 175 PHE A C 1
ATOM 1442 O O . PHE A 1 175 ? -2.988 4.292 10.063 1.00 90.94 175 PHE A O 1
ATOM 1449 N N . LYS A 1 176 ? -3.561 5.568 8.337 1.00 93.75 176 LYS A N 1
ATOM 1450 C CA . LYS A 1 176 ? -3.434 6.830 9.092 1.00 93.75 176 LYS A CA 1
ATOM 1451 C C . LYS A 1 176 ? -4.427 6.929 10.258 1.00 93.75 176 LYS A C 1
ATOM 1453 O O . LYS A 1 176 ? -4.168 7.629 11.236 1.00 93.75 176 LYS A O 1
ATOM 1458 N N . TYR A 1 177 ? -5.606 6.320 10.139 1.00 93.81 177 TYR A N 1
ATOM 1459 C CA . TYR A 1 177 ? -6.558 6.230 11.250 1.00 93.81 177 TYR A CA 1
ATOM 1460 C C . TYR A 1 177 ? -6.161 5.148 12.252 1.00 93.81 177 TYR A C 1
ATOM 1462 O O . TYR A 1 177 ? -6.342 5.348 13.450 1.00 93.81 177 TYR A O 1
ATOM 1470 N N . PHE A 1 178 ? -5.576 4.056 11.773 1.00 94.31 178 PHE A N 1
ATOM 1471 C CA . PHE A 1 178 ? -5.031 2.976 12.578 1.00 94.31 178 PHE A CA 1
ATOM 1472 C C . PHE A 1 178 ? -3.896 3.458 13.492 1.00 94.31 178 PHE A C 1
ATOM 1474 O O . PHE A 1 178 ? -3.952 3.215 14.692 1.00 94.31 178 PHE A O 1
ATOM 1481 N N . GLU A 1 179 ? -2.958 4.261 12.981 1.00 93.12 179 GLU A N 1
ATOM 1482 C CA . GLU A 1 179 ? -1.891 4.894 13.784 1.00 93.12 179 GLU A CA 1
ATOM 1483 C C . GLU A 1 179 ? -2.415 5.802 14.909 1.00 93.12 179 GLU A C 1
ATOM 1485 O O . GLU A 1 179 ? -1.707 6.088 15.873 1.00 93.12 179 GLU A O 1
ATOM 1490 N N . LYS A 1 180 ? -3.652 6.295 14.786 1.00 95.12 180 LYS A N 1
ATOM 1491 C CA . LYS A 1 180 ? -4.287 7.160 15.790 1.00 95.12 180 LYS A CA 1
ATOM 1492 C C . LYS A 1 180 ? -5.062 6.383 16.846 1.00 95.12 180 LYS A C 1
ATOM 1494 O O . LYS A 1 180 ? -5.599 7.011 17.758 1.00 95.12 180 LYS A O 1
ATOM 1499 N N . LEU A 1 181 ? -5.186 5.064 16.708 1.00 93.06 181 LEU A N 1
ATOM 1500 C CA . LEU A 1 181 ? -5.852 4.251 17.714 1.00 93.06 181 LEU A CA 1
ATOM 1501 C C . LEU A 1 181 ? -5.035 4.246 19.004 1.00 93.06 181 LEU A C 1
ATOM 1503 O O . LEU A 1 181 ? -3.812 4.114 19.003 1.00 93.06 181 LEU A O 1
ATOM 1507 N N . GLU A 1 182 ? -5.730 4.319 20.134 1.00 95.25 182 GLU A N 1
ATOM 1508 C CA . GLU A 1 182 ? -5.115 4.057 21.428 1.00 95.25 182 GLU A CA 1
ATOM 1509 C C . GLU A 1 182 ? -4.933 2.541 21.575 1.00 95.25 182 GLU A C 1
ATOM 1511 O O . GLU A 1 182 ? -5.821 1.836 22.053 1.00 95.25 182 GLU A O 1
ATOM 1516 N N . PHE A 1 183 ? -3.782 2.014 21.140 1.00 92.31 183 PHE A N 1
ATOM 1517 C CA . PHE A 1 183 ? -3.516 0.567 21.124 1.00 92.31 183 PHE A CA 1
ATOM 1518 C C . PHE A 1 183 ? -3.686 -0.110 22.483 1.00 92.31 183 PHE A C 1
ATOM 1520 O O . PHE A 1 183 ? -4.059 -1.276 22.532 1.00 92.31 183 PHE A O 1
ATOM 1527 N N . ARG A 1 184 ? -3.476 0.617 23.586 1.00 93.44 184 ARG A N 1
ATOM 1528 C CA . ARG A 1 184 ? -3.781 0.117 24.932 1.00 93.44 184 ARG A CA 1
ATOM 1529 C C . ARG A 1 184 ? -5.262 -0.227 25.084 1.00 93.44 184 ARG A C 1
ATOM 1531 O O . ARG A 1 184 ? -5.586 -1.274 25.629 1.00 93.44 184 ARG A O 1
ATOM 1538 N N . GLU A 1 185 ? -6.148 0.629 24.593 1.00 95.06 185 GLU A N 1
ATOM 1539 C CA . GLU A 1 185 ? -7.591 0.413 24.676 1.00 95.06 185 GLU A CA 1
ATOM 1540 C C . GLU A 1 185 ? -8.046 -0.693 23.729 1.00 95.06 185 GLU A C 1
ATOM 1542 O O . GLU A 1 185 ? -8.882 -1.517 24.103 1.00 95.06 185 GLU A O 1
ATOM 1547 N N . ILE A 1 186 ? -7.448 -0.780 22.537 1.00 95.62 186 ILE A N 1
ATOM 1548 C CA . ILE A 1 186 ? -7.662 -1.918 21.633 1.00 95.62 186 ILE A CA 1
ATOM 1549 C C . ILE A 1 186 ? -7.225 -3.220 22.307 1.00 95.62 186 ILE A C 1
ATOM 1551 O O . ILE A 1 186 ? -8.020 -4.152 22.376 1.00 95.62 186 ILE A O 1
ATOM 1555 N N . TYR A 1 187 ? -6.018 -3.262 22.871 1.00 94.56 187 TYR A N 1
ATOM 1556 C CA . TYR A 1 187 ? -5.493 -4.420 23.590 1.00 94.56 187 TYR A CA 1
ATOM 1557 C C . TYR A 1 187 ? -6.417 -4.833 24.738 1.00 94.56 187 TYR A C 1
ATOM 1559 O O . TYR A 1 187 ? -6.837 -5.982 24.793 1.00 94.56 187 TYR A O 1
ATOM 1567 N N . ASN A 1 188 ? -6.828 -3.894 25.596 1.00 94.38 188 ASN A N 1
ATOM 1568 C CA . ASN A 1 188 ? -7.781 -4.165 26.677 1.00 94.38 188 ASN A CA 1
ATOM 1569 C C . ASN A 1 188 ? -9.105 -4.737 26.150 1.00 94.38 188 ASN A C 1
ATOM 1571 O O . ASN A 1 188 ? -9.685 -5.629 26.766 1.00 94.38 188 ASN A O 1
ATOM 1575 N N . SER A 1 189 ? -9.571 -4.248 24.998 1.00 94.75 189 SER A N 1
ATOM 1576 C CA . SER A 1 189 ? -10.789 -4.753 24.360 1.00 94.75 189 SER A CA 1
ATOM 1577 C C . SER A 1 189 ? -10.611 -6.184 23.842 1.00 94.75 189 SER A C 1
ATOM 1579 O O . SER A 1 189 ? -11.528 -6.994 23.965 1.00 94.75 189 SER A O 1
ATOM 1581 N N . ILE A 1 190 ? -9.437 -6.510 23.290 1.00 93.94 190 ILE A N 1
ATOM 1582 C CA . ILE A 1 190 ? -9.079 -7.856 22.820 1.00 93.94 190 ILE A CA 1
ATOM 1583 C C . ILE A 1 190 ? -8.948 -8.821 24.005 1.00 93.94 190 ILE A C 1
ATOM 1585 O O . ILE A 1 190 ? -9.562 -9.885 23.971 1.00 93.94 190 ILE A O 1
ATOM 1589 N N . VAL A 1 191 ? -8.249 -8.422 25.076 1.00 93.38 191 VAL A N 1
ATOM 1590 C CA . VAL A 1 191 ? -8.160 -9.170 26.345 1.00 93.38 191 VAL A CA 1
ATOM 1591 C C . VAL A 1 191 ? -9.557 -9.484 26.863 1.00 93.38 191 VAL A C 1
ATOM 1593 O O . VAL A 1 191 ? -9.860 -10.640 27.142 1.00 93.38 191 VAL A O 1
ATOM 1596 N N . TYR A 1 192 ? -10.418 -8.465 26.961 1.00 91.56 192 TYR A N 1
ATOM 1597 C CA . TYR A 1 192 ? -11.796 -8.637 27.409 1.00 91.56 192 TYR A CA 1
ATOM 1598 C C . TYR A 1 192 ? -12.542 -9.649 26.529 1.00 91.56 192 TYR A C 1
ATOM 1600 O O . TYR A 1 192 ? -13.188 -10.557 27.039 1.00 91.56 192 TYR A O 1
ATOM 1608 N N . TYR A 1 193 ? -12.419 -9.539 25.205 1.00 91.38 193 TYR A N 1
ATOM 1609 C CA . TYR A 1 193 ? -13.112 -10.422 24.271 1.00 91.38 193 TYR A CA 1
ATOM 1610 C C . TYR A 1 193 ? -12.627 -11.873 24.336 1.00 91.38 193 TYR A C 1
ATOM 1612 O O . TYR A 1 193 ? -13.450 -12.778 24.472 1.00 91.38 193 TYR A O 1
ATOM 1620 N N . PHE A 1 194 ? -11.320 -12.121 24.254 1.00 90.19 194 PHE A N 1
ATOM 1621 C CA . PHE A 1 194 ? -10.799 -13.486 24.217 1.00 90.19 194 PHE A CA 1
ATOM 1622 C C . PHE A 1 194 ? -10.774 -14.146 25.596 1.00 90.19 194 PHE A C 1
ATOM 1624 O O . PHE A 1 194 ? -11.147 -15.310 25.691 1.00 90.19 194 PHE A O 1
ATOM 1631 N N . ASN A 1 195 ? -10.441 -13.438 26.677 1.00 86.94 195 ASN A N 1
ATOM 1632 C CA . ASN A 1 195 ? -10.349 -14.081 27.992 1.00 86.94 195 ASN A CA 1
ATOM 1633 C C . ASN A 1 195 ? -11.724 -14.368 28.608 1.00 86.94 195 ASN A C 1
ATOM 1635 O O . ASN A 1 195 ? -11.888 -15.402 29.253 1.00 86.94 195 ASN A O 1
ATOM 1639 N N . GLU A 1 196 ? -12.720 -13.504 28.391 1.00 81.00 196 GLU A N 1
ATOM 1640 C CA . GLU A 1 196 ? -14.070 -13.742 28.921 1.00 81.00 196 GLU A CA 1
ATOM 1641 C C . GLU A 1 196 ? -14.882 -14.679 28.019 1.00 81.00 196 GLU A C 1
ATOM 1643 O O . GLU A 1 196 ? -15.632 -15.520 28.516 1.00 81.00 196 GLU A O 1
ATOM 1648 N N . LYS A 1 197 ? -14.747 -14.558 26.688 1.00 74.38 197 LYS A N 1
ATOM 1649 C CA . LYS A 1 197 ? -15.603 -15.291 25.741 1.00 74.38 197 LYS A CA 1
ATOM 1650 C C . LYS A 1 197 ? -14.960 -16.567 25.186 1.00 74.38 197 LYS A C 1
ATOM 1652 O O . LYS A 1 197 ? -15.688 -17.521 24.912 1.00 74.38 197 LYS A O 1
ATOM 1657 N N . TYR A 1 198 ? -13.631 -16.616 25.038 1.00 78.75 198 TYR A N 1
ATOM 1658 C CA . TYR A 1 198 ? -12.907 -17.721 24.385 1.00 78.75 198 TYR A CA 1
ATOM 1659 C C . TYR A 1 198 ? -11.536 -18.040 25.027 1.00 78.75 198 TYR A C 1
ATOM 1661 O O . TYR A 1 198 ? -10.511 -18.003 24.343 1.00 78.75 198 TYR A O 1
ATOM 1669 N N . PRO A 1 199 ? -11.486 -18.412 26.320 1.00 78.69 199 PRO A N 1
ATOM 1670 C CA . PRO A 1 199 ? -10.240 -18.509 27.095 1.00 78.69 199 PRO A CA 1
ATOM 1671 C C . PRO A 1 199 ? -9.239 -19.576 26.615 1.00 78.69 199 PRO A C 1
ATOM 1673 O O . PRO A 1 199 ? -8.129 -19.651 27.128 1.00 78.69 199 PRO A O 1
ATOM 1676 N N . SER A 1 200 ? -9.617 -20.438 25.667 1.00 80.69 200 SER A N 1
ATOM 1677 C CA . SER A 1 200 ? -8.744 -21.471 25.097 1.00 80.69 200 SER A CA 1
ATOM 1678 C C . SER A 1 200 ? -7.952 -21.013 23.869 1.00 80.69 200 SER A C 1
ATOM 1680 O O . SER A 1 200 ? -7.174 -21.804 23.340 1.00 80.69 200 SER A O 1
ATOM 1682 N N . ILE A 1 201 ? -8.207 -19.807 23.356 1.00 82.31 201 ILE A N 1
ATOM 1683 C CA . ILE A 1 201 ? -7.528 -19.278 22.171 1.00 82.31 201 ILE A CA 1
ATOM 1684 C C . ILE A 1 201 ? -6.316 -18.480 22.636 1.00 82.31 201 ILE A C 1
ATOM 1686 O O . ILE A 1 201 ? -6.471 -17.468 23.312 1.00 82.31 201 ILE A O 1
ATOM 1690 N N . ASP A 1 202 ? -5.128 -18.926 22.242 1.00 88.12 202 ASP A N 1
ATOM 1691 C CA . ASP A 1 202 ? -3.933 -18.092 22.310 1.00 88.12 202 ASP A CA 1
ATOM 1692 C C . ASP A 1 202 ? -4.016 -17.045 21.193 1.00 88.12 202 ASP A C 1
ATOM 1694 O O . ASP A 1 202 ? -4.175 -17.393 20.020 1.00 88.12 202 ASP A O 1
ATOM 1698 N N . TRP A 1 203 ? -4.049 -15.771 21.572 1.00 93.25 203 TRP A N 1
ATOM 1699 C CA . TRP A 1 203 ? -4.319 -14.652 20.665 1.00 93.25 203 TRP A CA 1
ATOM 1700 C C . TRP A 1 203 ? -3.240 -13.573 20.720 1.00 93.25 203 TRP A C 1
ATOM 1702 O O . TRP A 1 203 ? -3.199 -12.735 19.822 1.00 93.25 203 TRP A O 1
ATOM 1712 N N . GLU A 1 204 ? -2.405 -13.554 21.764 1.00 92.75 204 GLU A N 1
ATOM 1713 C CA . GLU A 1 204 ? -1.444 -12.469 21.994 1.00 92.75 204 GLU A CA 1
ATOM 1714 C C . GLU A 1 204 ? -0.383 -12.447 20.891 1.00 92.75 204 GLU A C 1
ATOM 1716 O O . GLU A 1 204 ? -0.157 -11.401 20.276 1.00 92.75 204 GLU A O 1
ATOM 1721 N N . ASP A 1 205 ? 0.189 -13.611 20.578 1.00 92.19 205 ASP A N 1
ATOM 1722 C CA . ASP A 1 205 ? 1.183 -13.758 19.513 1.00 92.19 205 ASP A CA 1
ATOM 1723 C C . ASP A 1 205 ? 0.585 -13.428 18.135 1.00 92.19 205 ASP A C 1
ATOM 1725 O O . ASP A 1 205 ? 1.175 -12.651 17.382 1.00 92.19 205 ASP A O 1
ATOM 1729 N N . ASP A 1 206 ? -0.623 -13.922 17.838 1.00 93.31 206 ASP A N 1
ATOM 1730 C CA . ASP A 1 206 ? -1.335 -13.612 16.590 1.00 93.31 206 ASP A CA 1
ATOM 1731 C C . ASP A 1 206 ? -1.608 -12.107 16.451 1.00 93.31 206 ASP A C 1
ATOM 1733 O O . ASP A 1 206 ? -1.495 -11.539 15.363 1.00 93.31 206 ASP A O 1
ATOM 1737 N N . PHE A 1 207 ? -1.984 -11.440 17.547 1.00 94.25 207 PHE A N 1
ATOM 1738 C CA . PHE A 1 207 ? -2.248 -10.005 17.545 1.00 94.25 207 PHE A CA 1
ATOM 1739 C C . PHE A 1 207 ? -0.974 -9.211 17.256 1.00 94.25 207 PHE A C 1
ATOM 1741 O O . PHE A 1 207 ? -0.992 -8.316 16.411 1.00 94.25 207 PHE A O 1
ATOM 1748 N N . ILE A 1 208 ? 0.136 -9.550 17.916 1.00 93.38 208 ILE A N 1
ATOM 1749 C CA . ILE A 1 208 ? 1.440 -8.922 17.661 1.00 93.38 208 ILE A CA 1
ATOM 1750 C C . ILE A 1 208 ? 1.865 -9.164 16.208 1.00 93.38 208 ILE A C 1
ATOM 1752 O O . ILE A 1 208 ? 2.305 -8.232 15.530 1.00 93.38 208 ILE A O 1
ATOM 1756 N N . GLU A 1 209 ? 1.694 -10.387 15.703 1.00 94.56 209 GLU A N 1
ATOM 1757 C CA . GLU A 1 209 ? 1.992 -10.728 14.314 1.00 94.56 209 GLU A CA 1
ATOM 1758 C C . GLU A 1 209 ? 1.145 -9.900 13.332 1.00 94.56 209 GLU A C 1
ATOM 1760 O O . GLU A 1 209 ? 1.690 -9.341 12.379 1.00 94.56 209 GLU A O 1
ATOM 1765 N N . VAL A 1 210 ? -0.154 -9.725 13.593 1.00 94.38 210 VAL A N 1
ATOM 1766 C CA . VAL A 1 210 ? -1.039 -8.860 12.794 1.00 94.38 210 VAL A CA 1
ATOM 1767 C C . VAL A 1 210 ? -0.524 -7.426 12.733 1.00 94.38 210 VAL A C 1
ATOM 1769 O O . VAL A 1 210 ? -0.466 -6.856 11.642 1.00 94.38 210 VAL A O 1
ATOM 1772 N N . LEU A 1 211 ? -0.145 -6.837 13.871 1.00 94.25 211 LEU A N 1
ATOM 1773 C CA . LEU A 1 211 ? 0.373 -5.465 13.904 1.00 94.25 211 LEU A CA 1
ATOM 1774 C C . LEU A 1 211 ? 1.636 -5.332 13.044 1.00 94.25 211 LEU A C 1
ATOM 1776 O O . LEU A 1 211 ? 1.703 -4.441 12.195 1.00 94.25 211 LEU A O 1
ATOM 1780 N N . ASN A 1 212 ? 2.577 -6.267 13.201 1.00 93.56 212 ASN A N 1
ATOM 1781 C CA . ASN A 1 212 ? 3.829 -6.283 12.444 1.00 93.56 212 ASN A CA 1
ATOM 1782 C C . ASN A 1 212 ? 3.585 -6.429 10.936 1.00 93.56 212 ASN A C 1
ATOM 1784 O O . ASN A 1 212 ? 4.226 -5.751 10.137 1.00 93.56 212 ASN A O 1
ATOM 1788 N N . ILE A 1 213 ? 2.651 -7.297 10.532 1.00 95.19 213 ILE A N 1
ATOM 1789 C CA . ILE A 1 213 ? 2.320 -7.501 9.116 1.00 95.19 213 ILE A CA 1
ATOM 1790 C C . ILE A 1 213 ? 1.701 -6.232 8.520 1.00 95.19 213 ILE A C 1
ATOM 1792 O O . ILE A 1 213 ? 2.075 -5.826 7.420 1.00 95.19 213 ILE A O 1
ATOM 1796 N N . ILE A 1 214 ? 0.773 -5.587 9.231 1.00 95.44 214 ILE A N 1
ATOM 1797 C CA . ILE A 1 214 ? 0.118 -4.359 8.761 1.00 95.44 214 ILE A CA 1
ATOM 1798 C C . ILE A 1 214 ? 1.122 -3.212 8.599 1.00 95.44 214 ILE A C 1
ATOM 1800 O O . ILE A 1 214 ? 1.092 -2.516 7.580 1.00 95.44 214 ILE A O 1
ATOM 1804 N N . GLU A 1 215 ? 2.018 -3.032 9.570 1.00 94.50 215 GLU A N 1
ATOM 1805 C CA . GLU A 1 215 ? 3.103 -2.049 9.496 1.00 94.50 215 GLU A CA 1
ATOM 1806 C C . GLU A 1 215 ? 4.032 -2.345 8.313 1.00 94.50 215 GLU A C 1
ATOM 1808 O O . GLU A 1 215 ? 4.231 -1.478 7.457 1.00 94.50 215 GLU A O 1
ATOM 1813 N N . PHE A 1 216 ? 4.484 -3.598 8.190 1.00 95.50 216 PHE A N 1
ATOM 1814 C CA . PHE A 1 216 ? 5.323 -4.056 7.085 1.00 95.50 216 PHE A CA 1
ATOM 1815 C C . PHE A 1 216 ? 4.707 -3.750 5.713 1.00 95.50 216 PHE A C 1
ATOM 1817 O O . PHE A 1 216 ? 5.378 -3.159 4.870 1.00 95.50 216 PHE A O 1
ATOM 1824 N N . TYR A 1 217 ? 3.439 -4.102 5.465 1.00 95.44 217 TYR A N 1
ATOM 1825 C CA . TYR A 1 217 ? 2.811 -3.853 4.157 1.00 95.44 217 TYR A CA 1
ATOM 1826 C C . TYR A 1 217 ? 2.706 -2.364 3.830 1.00 95.44 217 TYR A C 1
ATOM 1828 O O . TYR A 1 217 ? 2.864 -1.977 2.668 1.00 95.44 217 TYR A O 1
ATOM 1836 N N . ASN A 1 218 ? 2.436 -1.521 4.828 1.00 95.00 218 ASN A N 1
ATOM 1837 C CA . ASN A 1 218 ? 2.381 -0.081 4.615 1.00 95.00 218 ASN A CA 1
ATOM 1838 C C . ASN A 1 218 ? 3.762 0.485 4.244 1.00 95.00 218 ASN A C 1
ATOM 1840 O O . ASN A 1 218 ? 3.870 1.245 3.277 1.00 95.00 218 ASN A O 1
ATOM 1844 N N . GLU A 1 219 ? 4.817 0.095 4.962 1.00 94.44 219 GLU A N 1
ATOM 1845 C CA . GLU A 1 219 ? 6.193 0.490 4.633 1.00 94.44 219 GLU A CA 1
ATOM 1846 C C . GLU A 1 219 ? 6.614 -0.025 3.255 1.00 94.44 219 GLU A C 1
ATOM 1848 O O . GLU A 1 219 ? 7.054 0.755 2.405 1.00 94.44 219 GLU A O 1
ATOM 1853 N N . PHE A 1 220 ? 6.376 -1.310 2.995 1.00 93.69 220 PHE A N 1
ATOM 1854 C CA . PHE A 1 220 ? 6.682 -1.969 1.733 1.00 93.69 220 PHE A CA 1
ATOM 1855 C C . PHE A 1 220 ? 6.003 -1.277 0.539 1.00 93.69 220 PHE A C 1
ATOM 1857 O O . PHE A 1 220 ? 6.632 -1.064 -0.502 1.00 93.69 220 PHE A O 1
ATOM 1864 N N . LEU A 1 221 ? 4.733 -0.876 0.667 1.00 93.50 221 LEU A N 1
ATOM 1865 C CA . LEU A 1 221 ? 4.023 -0.151 -0.391 1.00 93.50 221 LEU A CA 1
ATOM 1866 C C . LEU A 1 221 ? 4.606 1.239 -0.649 1.00 93.50 221 LEU A C 1
ATOM 1868 O O . LEU A 1 221 ? 4.697 1.662 -1.807 1.00 93.50 221 LEU A O 1
ATOM 1872 N N . ASN A 1 222 ? 5.000 1.950 0.407 1.00 92.88 222 ASN A N 1
ATOM 1873 C CA . ASN A 1 222 ? 5.627 3.262 0.277 1.00 92.88 222 ASN A CA 1
ATOM 1874 C C . ASN A 1 222 ? 7.001 3.151 -0.401 1.00 92.88 222 ASN A C 1
ATOM 1876 O O . ASN A 1 222 ? 7.270 3.884 -1.356 1.00 92.88 222 ASN A O 1
ATOM 1880 N N . GLU A 1 223 ? 7.829 2.188 0.007 1.00 94.25 223 GLU A N 1
ATOM 1881 C CA . GLU A 1 223 ? 9.127 1.930 -0.625 1.00 94.25 223 GLU A CA 1
ATOM 1882 C C . GLU A 1 223 ? 8.975 1.484 -2.087 1.00 94.25 223 GLU A C 1
ATOM 1884 O O . GLU A 1 223 ? 9.690 1.968 -2.974 1.00 94.25 223 GLU A O 1
ATOM 1889 N N . SER A 1 224 ? 7.999 0.617 -2.370 1.00 92.06 224 SER A N 1
ATOM 1890 C CA . SER A 1 224 ? 7.681 0.174 -3.731 1.00 92.06 224 SER A CA 1
ATOM 1891 C C . SER A 1 224 ? 7.288 1.352 -4.625 1.00 92.06 224 SER A C 1
ATOM 1893 O O . SER A 1 224 ? 7.752 1.448 -5.764 1.00 92.06 224 SER A O 1
ATOM 1895 N N . ARG A 1 225 ? 6.490 2.293 -4.102 1.00 92.75 225 ARG A N 1
ATOM 1896 C CA . ARG A 1 225 ? 6.100 3.528 -4.801 1.00 92.75 225 ARG A CA 1
ATOM 1897 C C . ARG A 1 225 ? 7.284 4.422 -5.115 1.00 92.75 225 ARG A C 1
ATOM 1899 O O . ARG A 1 225 ? 7.406 4.910 -6.242 1.00 92.75 225 ARG A O 1
ATOM 1906 N N . ASP A 1 226 ? 8.166 4.620 -4.149 1.00 93.69 226 ASP A N 1
ATOM 1907 C CA . ASP A 1 226 ? 9.357 5.436 -4.353 1.00 93.69 226 ASP A CA 1
ATOM 1908 C C . ASP A 1 226 ? 10.321 4.794 -5.350 1.00 93.69 226 ASP A C 1
ATOM 1910 O O . ASP A 1 226 ? 10.879 5.485 -6.209 1.00 93.69 226 ASP A O 1
ATOM 1914 N N . THR A 1 227 ? 10.483 3.474 -5.285 1.00 94.06 227 THR A N 1
ATOM 1915 C CA . THR A 1 227 ? 11.330 2.718 -6.212 1.00 94.06 227 THR A CA 1
ATOM 1916 C C . THR A 1 227 ? 10.777 2.779 -7.634 1.00 94.06 227 THR A C 1
ATOM 1918 O O . THR A 1 227 ? 11.520 3.112 -8.559 1.00 94.06 227 THR A O 1
ATOM 1921 N N . PHE A 1 228 ? 9.467 2.578 -7.810 1.00 93.25 228 PHE A N 1
ATOM 1922 C CA . PHE A 1 228 ? 8.792 2.745 -9.100 1.00 93.25 228 PHE A CA 1
ATOM 1923 C C . PHE A 1 228 ? 8.970 4.151 -9.670 1.00 93.25 228 PHE A C 1
ATOM 1925 O O . PHE A 1 228 ? 9.321 4.317 -10.841 1.00 93.25 228 PHE A O 1
ATOM 1932 N N . LYS A 1 229 ? 8.764 5.180 -8.842 1.00 93.31 229 LYS A N 1
ATOM 1933 C CA . LYS A 1 229 ? 8.919 6.571 -9.268 1.00 93.31 229 LYS A CA 1
ATOM 1934 C C . LYS A 1 229 ? 10.348 6.850 -9.728 1.00 93.31 229 LYS A C 1
ATOM 1936 O O . LYS A 1 229 ? 10.536 7.486 -10.768 1.00 93.31 229 LYS A O 1
ATOM 1941 N N . LYS A 1 230 ? 11.348 6.376 -8.976 1.00 95.38 230 LYS A N 1
ATOM 1942 C CA . LYS A 1 230 ? 12.770 6.513 -9.332 1.00 95.38 230 LYS A CA 1
ATOM 1943 C C . LYS A 1 230 ? 13.081 5.805 -10.649 1.00 95.38 230 LYS A C 1
ATOM 1945 O O . LYS A 1 230 ? 13.671 6.435 -11.524 1.00 95.38 230 LYS A O 1
ATOM 1950 N N . HIS A 1 231 ? 12.648 4.554 -10.802 1.00 95.25 231 HIS A N 1
ATOM 1951 C CA . HIS A 1 231 ? 12.853 3.775 -12.022 1.00 95.25 231 HIS A CA 1
ATOM 1952 C C . HIS A 1 231 ? 12.209 4.457 -13.237 1.00 95.25 231 HIS A C 1
ATOM 1954 O O . HIS A 1 231 ? 12.907 4.798 -14.187 1.00 95.25 231 HIS A O 1
ATOM 1960 N N . SER A 1 232 ? 10.916 4.779 -13.158 1.00 93.19 232 SER A N 1
ATOM 1961 C CA . SER A 1 232 ? 10.175 5.423 -14.251 1.00 93.19 232 SER A CA 1
ATOM 1962 C C . SER A 1 232 ? 10.772 6.768 -14.655 1.00 93.19 232 SER A C 1
ATOM 1964 O O . SER A 1 232 ? 10.902 7.061 -15.840 1.00 93.19 232 SER A O 1
ATOM 1966 N N . THR A 1 233 ? 11.180 7.582 -13.676 1.00 94.00 233 THR A N 1
ATOM 1967 C CA . THR A 1 233 ? 11.816 8.881 -13.946 1.00 94.00 233 THR A CA 1
ATOM 1968 C C . THR A 1 233 ? 13.184 8.702 -14.602 1.00 94.00 233 THR A C 1
ATOM 1970 O O . THR A 1 233 ? 13.496 9.404 -15.560 1.00 94.00 233 THR A O 1
ATOM 1973 N N . SER A 1 234 ? 13.999 7.766 -14.103 1.00 95.88 234 SER A N 1
ATOM 1974 C CA . SER A 1 234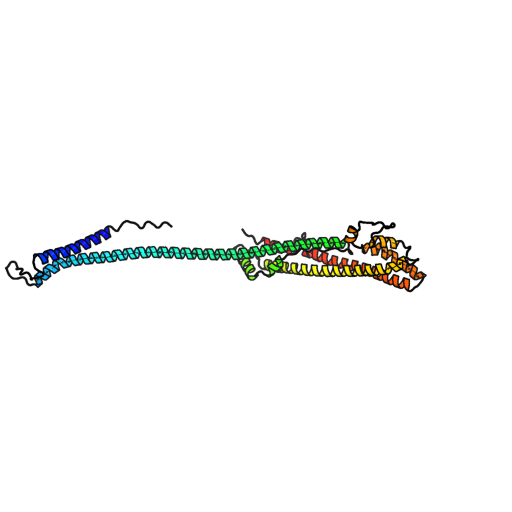 ? 15.312 7.453 -14.680 1.00 95.88 234 SER A CA 1
ATOM 1975 C C . SER A 1 234 ? 15.176 6.989 -16.129 1.00 95.88 234 SER A C 1
ATOM 1977 O O . SER A 1 234 ? 15.810 7.568 -17.012 1.00 95.88 234 SER A O 1
ATOM 1979 N N . LYS A 1 235 ? 14.281 6.025 -16.370 1.00 95.69 235 LYS A N 1
ATOM 1980 C CA . LYS A 1 235 ? 13.969 5.492 -17.696 1.00 95.69 235 LYS A CA 1
ATOM 1981 C C . LYS A 1 235 ? 13.520 6.590 -18.651 1.00 95.69 235 LYS A C 1
ATOM 1983 O O . LYS A 1 235 ? 14.107 6.772 -19.715 1.00 95.69 235 LYS A O 1
ATOM 1988 N N . TYR A 1 236 ? 12.521 7.377 -18.249 1.00 94.50 236 TYR A N 1
ATOM 1989 C CA . TYR A 1 236 ? 12.006 8.482 -19.055 1.00 94.50 236 TYR A CA 1
ATOM 1990 C C . TYR A 1 236 ? 13.102 9.489 -19.427 1.00 94.50 236 TYR A C 1
ATOM 1992 O O . TYR A 1 236 ? 13.217 9.874 -20.591 1.00 94.50 236 TYR A O 1
ATOM 2000 N N . ASN A 1 237 ? 13.929 9.896 -18.459 1.00 95.50 237 ASN A N 1
ATOM 2001 C CA . ASN A 1 237 ? 15.005 10.856 -18.696 1.00 95.50 237 ASN A CA 1
ATOM 2002 C C . ASN A 1 237 ? 16.055 10.303 -19.667 1.00 95.50 237 ASN A C 1
ATOM 2004 O O . ASN A 1 237 ? 16.448 11.010 -20.594 1.00 95.50 237 ASN A O 1
ATOM 2008 N N . ASN A 1 238 ? 16.472 9.046 -19.490 1.00 96.75 238 ASN A N 1
ATOM 2009 C CA . ASN A 1 238 ? 17.445 8.399 -20.368 1.00 96.75 238 ASN A CA 1
ATOM 2010 C C . ASN A 1 238 ? 16.909 8.278 -21.805 1.00 96.75 238 ASN A C 1
ATOM 2012 O O . ASN A 1 238 ? 17.582 8.676 -22.756 1.00 96.75 238 ASN A O 1
ATOM 2016 N N . LEU A 1 239 ? 15.670 7.808 -21.977 1.00 95.62 239 LEU A N 1
ATOM 2017 C CA . LEU A 1 239 ? 15.049 7.679 -23.300 1.00 95.62 239 LEU A CA 1
ATOM 2018 C C . LEU A 1 239 ? 14.805 9.039 -23.968 1.00 95.62 239 LEU A C 1
ATOM 2020 O O . LEU A 1 239 ? 15.033 9.185 -25.169 1.00 95.62 239 LEU A O 1
ATOM 2024 N N . THR A 1 240 ? 14.420 10.057 -23.197 1.00 94.50 240 THR A N 1
ATOM 2025 C CA . THR A 1 240 ? 14.281 11.433 -23.699 1.00 94.50 240 THR A CA 1
ATOM 2026 C C . THR A 1 240 ? 15.626 11.988 -24.163 1.00 94.50 240 THR A C 1
ATOM 2028 O O . THR A 1 240 ? 15.709 12.572 -25.242 1.00 94.50 240 THR A O 1
ATOM 2031 N N . GLU A 1 241 ? 16.699 11.775 -23.397 1.00 96.69 241 GLU A N 1
ATOM 2032 C CA . GLU A 1 241 ? 18.050 12.197 -23.781 1.00 96.69 241 GLU A CA 1
ATOM 2033 C C . GLU A 1 241 ? 18.510 11.514 -25.077 1.00 96.69 241 GLU A C 1
ATOM 2035 O O . GLU A 1 241 ? 19.082 12.171 -25.952 1.00 96.69 241 GLU A O 1
ATOM 2040 N N . VAL A 1 242 ? 18.235 10.213 -25.225 1.00 96.75 242 VAL A N 1
ATOM 2041 C CA . VAL A 1 242 ? 18.498 9.477 -26.469 1.00 96.75 242 VAL A CA 1
ATOM 2042 C C . VAL A 1 242 ? 17.689 10.061 -27.625 1.00 96.75 242 VAL A C 1
ATOM 2044 O O . VAL A 1 242 ? 18.262 10.317 -28.681 1.00 96.75 242 VAL A O 1
ATOM 2047 N N . GLY A 1 243 ? 16.393 10.316 -27.429 1.00 94.81 243 GLY A N 1
ATOM 2048 C CA . GLY A 1 243 ? 15.525 10.907 -28.448 1.00 94.81 243 GLY A CA 1
ATOM 2049 C C . GLY A 1 243 ? 16.018 12.273 -28.931 1.00 94.81 243 GLY A C 1
ATOM 2050 O O . GLY A 1 243 ? 16.125 12.489 -30.134 1.00 94.81 243 GLY A O 1
ATOM 2051 N N . LEU A 1 244 ? 16.396 13.163 -28.007 1.00 95.25 244 LEU A N 1
ATOM 2052 C CA . LEU A 1 244 ? 16.912 14.499 -28.332 1.00 95.25 244 LEU A CA 1
ATOM 2053 C C . LEU A 1 244 ? 18.240 14.446 -29.096 1.00 95.25 244 LEU A C 1
ATOM 2055 O O . LEU A 1 244 ? 18.414 15.147 -30.090 1.00 95.25 244 LEU A O 1
ATOM 2059 N N . LYS A 1 245 ? 19.178 13.599 -28.656 1.00 97.06 245 LYS A N 1
ATOM 2060 C CA . LYS A 1 245 ? 20.465 13.418 -29.350 1.00 97.06 245 LYS A CA 1
ATOM 2061 C C . LYS A 1 245 ? 20.295 12.791 -30.724 1.00 97.06 245 LYS A C 1
ATOM 2063 O O . LYS A 1 245 ? 21.050 13.108 -31.641 1.00 97.06 245 LYS A O 1
ATOM 2068 N N . LEU A 1 246 ? 19.335 11.881 -30.851 1.00 96.75 246 LEU A N 1
ATOM 2069 C CA . LEU A 1 246 ? 19.022 11.257 -32.121 1.00 96.75 246 LEU A CA 1
ATOM 2070 C C . LEU A 1 246 ? 18.472 12.303 -33.088 1.00 96.75 246 LEU A C 1
ATOM 2072 O O . LEU A 1 246 ? 19.001 12.421 -34.184 1.00 96.75 246 LEU A O 1
ATOM 2076 N N . ASP A 1 247 ? 17.489 13.096 -32.665 1.00 93.81 247 ASP A N 1
ATOM 2077 C CA . ASP A 1 247 ? 16.919 14.183 -33.470 1.00 93.81 247 ASP A CA 1
ATOM 2078 C C . ASP A 1 247 ? 17.999 15.174 -33.946 1.00 93.81 247 ASP A C 1
ATOM 2080 O O . ASP A 1 247 ? 18.095 15.455 -35.141 1.00 93.81 247 ASP A O 1
ATOM 2084 N N . GLU A 1 248 ? 18.904 15.590 -33.048 1.00 95.69 248 GLU A N 1
ATOM 2085 C CA . GLU A 1 248 ? 20.050 16.448 -33.389 1.00 95.69 248 GLU A CA 1
ATOM 2086 C C . GLU A 1 248 ? 20.919 15.841 -34.505 1.00 95.69 248 GLU A C 1
ATOM 2088 O O . GLU A 1 248 ? 21.294 16.533 -35.451 1.00 95.69 248 GLU A O 1
ATOM 2093 N N . LYS A 1 249 ? 21.245 14.544 -34.414 1.00 97.25 249 LYS A N 1
ATOM 2094 C CA . LYS A 1 249 ? 22.148 13.875 -35.367 1.00 97.25 249 LYS A CA 1
ATOM 2095 C C . LYS A 1 249 ? 21.483 13.447 -36.663 1.00 97.25 249 LYS A C 1
ATOM 2097 O O . LYS A 1 249 ? 22.175 13.287 -37.665 1.00 97.25 249 LYS A O 1
ATOM 2102 N N . MET A 1 250 ? 20.170 13.267 -36.677 1.00 97.06 250 MET A N 1
ATOM 2103 C CA . MET A 1 250 ? 19.472 12.831 -37.883 1.00 97.06 250 MET A CA 1
ATOM 2104 C C . MET A 1 250 ? 19.443 13.909 -38.967 1.00 97.06 250 MET A C 1
ATOM 2106 O O . MET A 1 250 ? 19.458 13.565 -40.146 1.00 97.06 250 MET A O 1
ATOM 2110 N N . GLY A 1 251 ? 19.504 15.194 -38.599 1.00 95.12 251 GLY A N 1
ATOM 2111 C CA . GLY A 1 251 ? 19.680 16.282 -39.566 1.00 95.12 251 GLY A CA 1
ATOM 2112 C C . GLY A 1 251 ? 20.923 16.095 -40.443 1.00 95.12 251 GLY A C 1
ATOM 2113 O O . GLY A 1 251 ? 20.817 16.161 -41.667 1.00 95.12 251 GLY A O 1
ATOM 2114 N N . ASP A 1 252 ? 22.063 15.771 -39.825 1.00 96.81 252 ASP A N 1
ATOM 2115 C CA . ASP A 1 252 ? 23.328 15.496 -40.524 1.00 96.81 252 ASP A CA 1
ATOM 2116 C C . ASP A 1 252 ? 23.213 14.258 -41.430 1.00 96.81 252 ASP A C 1
ATOM 2118 O O . ASP A 1 252 ? 23.656 14.262 -42.577 1.00 96.81 252 ASP A O 1
ATOM 2122 N N . VAL A 1 253 ? 22.551 13.207 -40.938 1.00 97.19 253 VAL A N 1
ATOM 2123 C CA . VAL A 1 253 ? 22.335 11.961 -41.688 1.00 97.19 253 VAL A CA 1
ATOM 2124 C C . VAL A 1 253 ? 21.494 12.186 -42.947 1.00 97.19 253 VAL A C 1
ATOM 2126 O O . VAL A 1 253 ? 21.765 11.571 -43.976 1.00 97.19 253 VAL A O 1
ATOM 2129 N N . PHE A 1 254 ? 20.484 13.058 -42.893 1.00 96.25 254 PHE A N 1
ATOM 2130 C CA . PHE A 1 254 ? 19.615 13.319 -44.043 1.00 96.25 254 PHE A CA 1
ATOM 2131 C C . PHE A 1 254 ? 20.282 14.163 -45.138 1.00 96.25 254 PHE A C 1
ATOM 2133 O O . PHE A 1 254 ? 19.939 14.005 -46.313 1.00 96.25 254 PHE A O 1
ATOM 2140 N N . ILE A 1 255 ? 21.222 15.044 -44.781 1.00 96.88 255 ILE A N 1
ATOM 2141 C CA . ILE A 1 255 ? 21.949 15.875 -45.756 1.00 96.88 255 ILE A CA 1
ATOM 2142 C C . ILE A 1 255 ? 23.176 15.171 -46.350 1.00 96.88 255 ILE A C 1
ATOM 2144 O O . ILE A 1 255 ? 23.652 15.583 -47.407 1.00 96.88 255 ILE A O 1
ATOM 2148 N N . ASP A 1 256 ? 23.684 14.122 -45.700 1.00 97.44 256 ASP A N 1
ATOM 2149 C CA . ASP A 1 256 ? 24.847 13.366 -46.162 1.00 97.44 256 ASP A CA 1
ATOM 2150 C C . ASP A 1 256 ? 24.478 12.380 -47.288 1.00 97.44 256 ASP A C 1
ATOM 2152 O O . ASP A 1 256 ? 23.662 11.473 -47.110 1.00 97.44 256 ASP A O 1
ATOM 2156 N N . GLU A 1 257 ? 25.111 12.537 -48.455 1.00 96.81 257 GLU A N 1
ATOM 2157 C CA . GLU A 1 257 ? 24.838 11.738 -49.662 1.00 96.81 257 GLU A CA 1
ATOM 2158 C C . GLU A 1 257 ? 25.138 10.239 -49.498 1.00 96.81 257 GLU A C 1
ATOM 2160 O O . GLU A 1 257 ? 24.533 9.409 -50.180 1.00 96.81 257 GLU A O 1
ATOM 2165 N N . ASN A 1 258 ? 26.059 9.870 -48.603 1.00 96.50 258 ASN A N 1
ATOM 2166 C CA . ASN A 1 258 ? 26.428 8.474 -48.379 1.00 96.50 258 ASN A CA 1
ATOM 2167 C C . ASN A 1 258 ? 25.478 7.783 -47.396 1.00 96.50 258 ASN A C 1
ATOM 2169 O O . ASN A 1 258 ? 25.355 6.560 -47.435 1.00 96.50 258 ASN A O 1
ATOM 2173 N N . LEU A 1 259 ? 24.816 8.542 -46.518 1.00 96.12 259 LEU A N 1
ATOM 2174 C CA . LEU A 1 259 ? 23.954 7.998 -45.467 1.00 96.12 259 LEU A CA 1
ATOM 2175 C C . LEU A 1 259 ? 22.466 8.066 -45.809 1.00 96.12 259 LEU A C 1
ATOM 2177 O O . LEU A 1 259 ? 21.721 7.154 -45.441 1.00 96.12 259 LEU A O 1
ATOM 2181 N N . ASN A 1 260 ? 22.026 9.102 -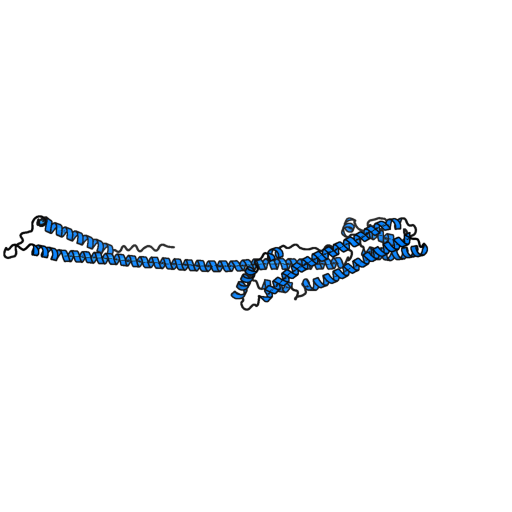46.528 1.00 95.56 260 ASN A N 1
ATOM 2182 C CA . ASN A 1 260 ? 20.604 9.385 -46.753 1.00 95.56 260 ASN A CA 1
ATOM 2183 C C . ASN A 1 260 ? 19.864 8.354 -47.630 1.00 95.56 260 ASN A C 1
ATOM 2185 O O . ASN A 1 260 ? 18.635 8.371 -47.704 1.00 95.56 260 ASN A O 1
ATOM 2189 N N . THR A 1 261 ? 20.592 7.435 -48.268 1.00 93.25 261 THR A N 1
ATOM 2190 C CA . THR A 1 261 ? 20.030 6.359 -49.096 1.00 93.25 261 THR A CA 1
ATOM 2191 C C . THR A 1 261 ? 19.863 5.036 -48.346 1.00 93.25 261 THR A C 1
ATOM 2193 O O . THR A 1 261 ? 19.313 4.080 -48.899 1.00 93.25 261 THR A O 1
ATOM 2196 N N . HIS A 1 262 ? 20.317 4.944 -47.091 1.00 95.81 262 HIS A N 1
ATOM 2197 C CA . HIS A 1 262 ? 20.295 3.685 -46.356 1.00 95.81 262 HIS A CA 1
ATOM 2198 C C . HIS A 1 262 ? 18.872 3.283 -45.932 1.00 95.81 262 HIS A C 1
ATOM 2200 O O . HIS A 1 262 ? 18.112 4.076 -45.375 1.00 95.81 262 HIS A O 1
ATOM 2206 N N . SER A 1 263 ? 18.517 2.010 -46.127 1.00 94.31 263 SER A N 1
ATOM 2207 C CA . SER A 1 263 ? 17.156 1.502 -45.887 1.00 94.31 263 SER A CA 1
ATOM 2208 C C . SER A 1 263 ? 16.702 1.598 -44.428 1.00 94.31 263 SER A C 1
ATOM 2210 O O . SER A 1 263 ? 15.508 1.725 -44.168 1.00 94.31 263 SER A O 1
ATOM 2212 N N . SER A 1 264 ? 17.627 1.597 -43.464 1.00 95.25 264 SER A N 1
ATOM 2213 C CA . SER A 1 264 ? 17.290 1.747 -42.039 1.00 95.25 264 SER A CA 1
ATOM 2214 C C . SER A 1 264 ? 16.657 3.103 -41.709 1.00 95.25 264 SER A C 1
ATOM 2216 O O . SER A 1 264 ? 15.939 3.204 -40.715 1.00 95.25 264 SER A O 1
ATOM 2218 N N . LEU A 1 265 ? 16.873 4.139 -42.531 1.00 94.62 265 LEU A N 1
ATOM 2219 C CA . LEU A 1 265 ? 16.222 5.440 -42.347 1.00 94.62 265 LEU A CA 1
ATOM 2220 C C . LEU A 1 265 ? 14.708 5.333 -42.465 1.00 94.62 265 LEU A C 1
ATOM 2222 O O . LEU A 1 265 ? 13.981 6.048 -41.781 1.00 94.62 265 LEU A O 1
ATOM 2226 N N . LEU A 1 266 ? 14.221 4.388 -43.268 1.00 92.94 266 LEU A N 1
ATOM 2227 C CA . LEU A 1 266 ? 12.800 4.119 -43.336 1.00 92.94 266 LEU A CA 1
ATOM 2228 C C . LEU A 1 266 ? 12.268 3.568 -42.008 1.00 92.94 266 LEU A C 1
ATOM 2230 O O . LEU A 1 266 ? 11.218 4.013 -41.556 1.00 92.94 266 LEU A O 1
ATOM 2234 N N . SER A 1 267 ? 12.982 2.639 -41.365 1.00 95.44 267 SER A N 1
ATOM 2235 C CA . SER A 1 267 ? 12.611 2.158 -40.026 1.00 95.44 267 SER A CA 1
ATOM 2236 C C . SER A 1 267 ? 12.628 3.294 -39.006 1.00 95.44 267 SER A C 1
ATOM 2238 O O . SER A 1 267 ? 11.681 3.424 -38.236 1.00 95.44 267 SER A O 1
ATOM 2240 N N . TYR A 1 268 ? 13.625 4.184 -39.054 1.00 95.25 268 TYR A N 1
ATOM 2241 C CA . TYR A 1 268 ? 13.636 5.392 -38.222 1.00 95.25 268 TYR A CA 1
ATOM 2242 C C . TYR A 1 268 ? 12.373 6.247 -38.431 1.00 95.25 268 TYR A C 1
ATOM 2244 O O . TYR A 1 268 ? 11.682 6.558 -37.462 1.00 95.25 268 TYR A O 1
ATOM 2252 N N . LEU A 1 269 ? 12.021 6.576 -39.680 1.00 93.12 269 LEU A N 1
ATOM 2253 C CA . LEU A 1 269 ? 10.832 7.384 -39.986 1.00 93.12 269 LEU A CA 1
ATOM 2254 C C . LEU A 1 269 ? 9.534 6.698 -39.533 1.00 93.12 269 LEU A C 1
ATOM 2256 O O . LEU A 1 269 ? 8.640 7.356 -38.994 1.00 93.12 269 LEU A O 1
ATOM 2260 N N . LYS A 1 270 ? 9.443 5.374 -39.701 1.00 93.88 270 LYS A N 1
ATOM 2261 C CA . LYS A 1 270 ? 8.302 4.575 -39.239 1.00 93.88 270 LYS A CA 1
ATOM 2262 C C . LYS A 1 270 ? 8.156 4.628 -37.721 1.00 93.88 270 LYS A C 1
ATOM 2264 O O . LYS A 1 270 ? 7.054 4.853 -37.233 1.00 93.88 270 LYS A O 1
ATOM 2269 N N . ILE A 1 271 ? 9.252 4.464 -36.988 1.00 93.44 271 ILE A N 1
ATOM 2270 C CA . ILE A 1 271 ? 9.242 4.327 -35.526 1.00 93.44 271 ILE A CA 1
ATOM 2271 C C . ILE A 1 271 ? 9.113 5.685 -34.824 1.00 93.44 271 ILE A C 1
ATOM 2273 O O . ILE A 1 271 ? 8.350 5.812 -33.871 1.00 93.44 271 ILE A O 1
ATOM 2277 N N . ILE A 1 272 ? 9.840 6.702 -35.291 1.00 93.31 272 ILE A N 1
ATOM 2278 C CA . ILE A 1 272 ? 9.918 8.017 -34.633 1.00 93.31 272 ILE A CA 1
ATOM 2279 C C . ILE A 1 272 ? 8.808 8.952 -35.103 1.00 93.31 272 ILE A C 1
ATOM 2281 O O . ILE A 1 272 ? 8.221 9.669 -34.295 1.00 93.31 272 ILE A O 1
ATOM 2285 N N . HIS A 1 273 ? 8.498 8.943 -36.400 1.00 91.12 273 HIS A N 1
ATOM 2286 C CA . HIS A 1 273 ? 7.517 9.862 -36.978 1.00 91.12 273 HIS A CA 1
ATOM 2287 C C . HIS A 1 273 ? 6.183 9.202 -37.312 1.00 91.12 273 HIS A C 1
ATOM 2289 O O . HIS A 1 273 ? 5.272 9.910 -37.747 1.00 91.12 273 HIS A O 1
ATOM 2295 N N . ASN A 1 274 ? 6.043 7.885 -37.109 1.00 91.94 274 ASN A N 1
ATOM 2296 C CA . ASN A 1 274 ? 4.834 7.143 -37.460 1.00 91.94 274 ASN A CA 1
ATOM 2297 C C . ASN A 1 274 ? 4.481 7.316 -38.951 1.00 91.94 274 ASN A C 1
ATOM 2299 O O . ASN A 1 274 ? 3.329 7.559 -39.305 1.00 91.94 274 ASN A O 1
ATOM 2303 N N . ARG A 1 275 ? 5.483 7.254 -39.840 1.00 90.69 275 ARG A N 1
ATOM 2304 C CA . ARG A 1 275 ? 5.336 7.498 -41.288 1.00 90.69 275 ARG A CA 1
ATOM 2305 C C . ARG A 1 275 ? 5.726 6.281 -42.117 1.00 90.69 275 ARG A C 1
ATOM 2307 O O . ARG A 1 275 ? 6.790 5.711 -41.904 1.00 90.69 275 ARG A O 1
ATOM 2314 N N . ASP A 1 276 ? 4.906 5.914 -43.097 1.00 90.00 276 ASP A N 1
ATOM 2315 C CA . ASP A 1 276 ? 5.290 4.952 -44.134 1.00 90.00 276 ASP A CA 1
ATOM 2316 C C . ASP A 1 276 ? 6.221 5.585 -45.195 1.00 90.00 276 ASP A C 1
ATOM 2318 O O . ASP A 1 276 ? 6.550 6.771 -45.146 1.00 90.00 276 ASP A O 1
ATOM 2322 N N . GLU A 1 277 ? 6.626 4.794 -46.193 1.00 88.06 277 GLU A N 1
ATOM 2323 C CA . GLU A 1 277 ? 7.477 5.235 -47.316 1.00 88.06 277 GLU A CA 1
ATOM 2324 C C . GLU A 1 277 ? 6.879 6.387 -48.134 1.00 88.06 277 GLU A C 1
ATOM 2326 O O . GLU A 1 277 ? 7.596 7.106 -48.826 1.00 88.06 277 GLU A O 1
ATOM 2331 N N . LYS A 1 278 ? 5.556 6.556 -48.079 1.00 90.25 278 LYS A N 1
ATOM 2332 C CA . LYS A 1 278 ? 4.806 7.581 -48.806 1.00 90.25 278 LYS A CA 1
ATOM 2333 C C . LYS A 1 278 ? 4.492 8.793 -47.921 1.00 90.25 278 LYS A C 1
ATOM 2335 O O . LYS A 1 278 ? 3.832 9.720 -48.387 1.00 90.25 278 LYS A O 1
ATOM 2340 N N . GLY A 1 279 ? 4.933 8.793 -46.661 1.00 86.50 279 GLY A N 1
ATOM 2341 C CA . GLY A 1 279 ? 4.639 9.836 -45.681 1.00 86.50 279 GLY A CA 1
ATOM 2342 C C . GLY A 1 279 ? 3.238 9.747 -45.059 1.00 86.50 279 GLY A C 1
ATOM 2343 O O . GLY A 1 279 ? 2.832 10.658 -44.329 1.00 86.50 279 GLY A O 1
ATOM 2344 N N . ASN A 1 280 ? 2.487 8.671 -45.294 1.00 89.00 280 ASN A N 1
ATOM 2345 C CA . ASN A 1 280 ? 1.206 8.461 -44.622 1.00 89.00 280 ASN A CA 1
ATOM 2346 C C . ASN A 1 280 ? 1.436 8.001 -43.185 1.00 89.00 280 ASN A C 1
ATOM 2348 O O . ASN A 1 280 ? 2.433 7.350 -42.884 1.00 89.00 280 ASN A O 1
ATOM 2352 N N . PHE A 1 281 ? 0.498 8.324 -42.297 1.00 88.88 281 PHE A N 1
ATOM 2353 C CA . PHE A 1 281 ? 0.537 7.794 -40.940 1.00 88.88 281 PHE A CA 1
ATOM 2354 C C . PHE A 1 281 ? 0.300 6.281 -40.935 1.00 88.88 281 PHE A C 1
ATOM 2356 O O . PHE A 1 281 ? -0.630 5.815 -41.595 1.00 88.88 281 PHE A O 1
ATOM 2363 N N . ILE A 1 282 ? 1.115 5.525 -40.193 1.00 89.81 282 ILE A N 1
ATOM 2364 C CA . ILE A 1 282 ? 0.957 4.062 -40.077 1.00 89.81 282 ILE A CA 1
ATOM 2365 C C . ILE A 1 282 ? -0.205 3.743 -39.136 1.00 89.81 282 ILE A C 1
ATOM 2367 O O . ILE A 1 282 ? -1.051 2.904 -39.440 1.00 89.81 282 ILE A O 1
ATOM 2371 N N . ILE A 1 283 ? -0.263 4.448 -38.006 1.00 89.62 283 ILE A N 1
ATOM 2372 C CA . ILE A 1 283 ? -1.379 4.415 -37.056 1.00 89.62 283 ILE A CA 1
ATOM 2373 C C . ILE A 1 283 ? -1.922 5.831 -36.813 1.00 89.62 283 ILE A C 1
ATOM 2375 O O . ILE A 1 283 ? -1.203 6.802 -37.046 1.00 89.62 283 ILE A O 1
ATOM 2379 N N . PRO A 1 284 ? -3.170 5.996 -36.337 1.00 92.75 284 PRO A N 1
ATOM 2380 C CA . PRO A 1 284 ? -3.683 7.303 -35.930 1.00 92.75 284 PRO A CA 1
ATOM 2381 C C . PRO A 1 284 ? -2.747 8.006 -34.938 1.00 92.75 284 PRO A C 1
ATOM 2383 O O . PRO A 1 284 ? -2.214 7.375 -34.020 1.00 92.75 284 PRO A O 1
ATOM 2386 N N . ASN A 1 285 ? -2.555 9.314 -35.110 1.00 84.25 285 ASN A N 1
ATOM 2387 C CA . ASN A 1 285 ? -1.625 10.095 -34.292 1.00 84.25 285 ASN A CA 1
ATOM 2388 C C . ASN A 1 285 ? -1.982 10.086 -32.813 1.00 84.25 285 ASN A C 1
ATOM 2390 O O . ASN A 1 285 ? -1.087 10.064 -31.978 1.00 84.25 285 ASN A O 1
ATOM 2394 N N . GLU A 1 286 ? -3.270 10.060 -32.488 1.00 86.12 286 GLU A N 1
ATOM 2395 C CA . GLU A 1 286 ? -3.746 10.004 -31.110 1.00 86.12 286 GLU A CA 1
ATOM 2396 C C . GLU A 1 286 ? -3.245 8.733 -30.414 1.00 86.12 286 GLU A C 1
ATOM 2398 O O . GLU A 1 286 ? -2.840 8.775 -29.255 1.00 86.12 286 GLU A O 1
ATOM 2403 N N . ILE A 1 287 ? -3.211 7.612 -31.143 1.00 83.31 287 ILE A N 1
ATOM 2404 C CA . ILE A 1 287 ? -2.718 6.326 -30.637 1.00 83.31 287 ILE A CA 1
ATOM 2405 C C . ILE A 1 287 ? -1.191 6.356 -30.522 1.00 83.31 287 ILE A C 1
ATOM 2407 O O . ILE A 1 287 ? -0.641 5.873 -29.534 1.00 83.31 287 ILE A O 1
ATOM 2411 N N . PHE A 1 288 ? -0.499 6.947 -31.498 1.00 84.56 288 PHE A N 1
ATOM 2412 C CA . PHE A 1 288 ? 0.957 7.086 -31.448 1.00 84.56 288 PHE A CA 1
ATOM 2413 C C . PHE A 1 288 ? 1.413 7.976 -30.285 1.00 84.56 288 PHE A C 1
ATOM 2415 O O . PHE A 1 288 ? 2.312 7.597 -29.543 1.00 84.56 288 PHE A O 1
ATOM 2422 N N . SER A 1 289 ? 0.747 9.111 -30.052 1.00 81.00 289 SER A N 1
ATOM 2423 C CA . SER A 1 289 ? 1.041 9.998 -28.920 1.00 81.00 289 SER A CA 1
ATOM 2424 C C . SER A 1 289 ? 0.810 9.335 -27.560 1.00 81.00 289 SER A C 1
ATOM 2426 O O . SER A 1 289 ? 1.469 9.707 -26.596 1.00 81.00 289 SER A O 1
ATOM 2428 N N . GLN A 1 290 ? -0.101 8.361 -27.474 1.00 81.12 290 GLN A N 1
ATOM 2429 C CA . GLN A 1 290 ? -0.327 7.585 -26.251 1.00 81.12 290 GLN A CA 1
ATOM 2430 C C . GLN A 1 290 ? 0.728 6.494 -26.047 1.00 81.12 290 GLN A C 1
ATOM 2432 O O . GLN A 1 290 ? 1.178 6.293 -24.924 1.00 81.12 290 GLN A O 1
ATOM 2437 N N . LYS A 1 291 ? 1.117 5.785 -27.115 1.00 81.38 291 LYS A N 1
ATOM 2438 C CA . LYS A 1 291 ? 2.116 4.706 -27.039 1.00 81.38 291 LYS A CA 1
ATOM 2439 C C . LYS A 1 291 ? 3.550 5.220 -26.904 1.00 81.38 291 LYS A C 1
ATOM 2441 O O . LYS A 1 291 ? 4.377 4.556 -26.287 1.00 81.38 291 LYS A O 1
ATOM 2446 N N . GLY A 1 292 ? 3.831 6.391 -27.470 1.00 86.00 292 GLY A N 1
ATOM 2447 C CA . GLY A 1 292 ? 5.178 6.933 -27.574 1.00 86.00 292 GLY A CA 1
ATOM 2448 C C . GLY A 1 292 ? 6.039 6.198 -28.604 1.00 86.00 292 GLY A C 1
ATOM 2449 O O . GLY A 1 292 ? 5.558 5.395 -29.405 1.00 86.00 292 GLY A O 1
ATOM 2450 N N . VAL A 1 293 ? 7.334 6.513 -28.587 1.00 90.31 293 VAL A N 1
ATOM 2451 C CA . VAL A 1 293 ? 8.340 5.902 -29.463 1.00 90.31 293 VAL A CA 1
ATOM 2452 C C . VAL A 1 293 ? 8.668 4.493 -28.976 1.00 90.31 293 VAL A C 1
ATOM 2454 O O . VAL A 1 293 ? 9.009 4.294 -27.811 1.00 90.31 293 VAL A O 1
ATOM 2457 N N . ASP A 1 294 ? 8.655 3.526 -29.890 1.00 92.50 294 ASP A N 1
ATOM 2458 C CA . ASP A 1 294 ? 9.136 2.172 -29.623 1.00 92.50 294 ASP A CA 1
ATOM 2459 C C . ASP A 1 294 ? 10.667 2.112 -29.730 1.00 92.50 294 ASP A C 1
ATOM 2461 O O . ASP A 1 294 ? 11.246 1.810 -30.778 1.00 92.50 294 ASP A O 1
ATOM 2465 N N . PHE A 1 295 ? 11.343 2.428 -28.624 1.00 94.69 295 PHE A N 1
ATOM 2466 C CA . PHE A 1 295 ? 12.805 2.409 -28.557 1.00 94.69 295 PHE A CA 1
ATOM 2467 C C . PHE A 1 295 ? 13.407 1.007 -28.730 1.00 94.69 295 PHE A C 1
ATOM 2469 O O . PHE A 1 295 ? 14.576 0.895 -29.108 1.00 94.69 295 PHE A O 1
ATOM 2476 N N . GLN A 1 296 ? 12.637 -0.058 -28.493 1.00 94.06 296 GLN A N 1
ATOM 2477 C CA . GLN A 1 296 ? 13.119 -1.424 -28.682 1.00 94.06 296 GLN A CA 1
ATOM 2478 C C . GLN A 1 296 ? 13.192 -1.735 -30.176 1.00 94.06 296 GLN A C 1
ATOM 2480 O O . GLN A 1 296 ? 14.242 -2.155 -30.672 1.00 94.06 296 GLN A O 1
ATOM 2485 N N . SER A 1 297 ? 12.125 -1.425 -30.913 1.00 94.31 297 SER A N 1
ATOM 2486 C CA . SER A 1 297 ? 12.139 -1.484 -32.375 1.00 94.31 297 SER A CA 1
ATOM 2487 C C . SER A 1 297 ? 13.184 -0.530 -32.958 1.00 94.31 297 SER A C 1
ATOM 2489 O O . SER A 1 297 ? 13.882 -0.892 -33.901 1.00 94.31 297 SER A O 1
ATOM 2491 N N . LEU A 1 298 ? 13.392 0.653 -32.367 1.00 95.94 298 LEU A N 1
ATOM 2492 C CA . LEU A 1 298 ? 14.437 1.585 -32.810 1.00 95.94 298 LEU A CA 1
ATOM 2493 C C . LEU A 1 298 ? 15.842 0.976 -32.688 1.00 95.94 298 LEU A C 1
ATOM 2495 O O . LEU A 1 298 ? 16.663 1.101 -33.598 1.00 95.94 298 LEU A O 1
ATOM 2499 N N . GLN A 1 299 ? 16.131 0.292 -31.582 1.00 96.12 299 GLN A N 1
ATOM 2500 C CA . GLN A 1 299 ? 17.392 -0.427 -31.408 1.00 96.12 299 GLN A CA 1
ATOM 2501 C C . GLN A 1 299 ? 17.554 -1.548 -32.443 1.00 96.12 299 GLN A C 1
ATOM 2503 O O . GLN A 1 299 ? 18.600 -1.644 -33.090 1.00 96.12 299 GLN A O 1
ATOM 2508 N N . ILE A 1 300 ? 16.521 -2.374 -32.616 1.00 96.19 300 ILE A N 1
ATOM 2509 C CA . ILE A 1 300 ? 16.575 -3.573 -33.459 1.00 96.19 300 ILE A CA 1
ATOM 2510 C C . ILE A 1 300 ? 16.597 -3.220 -34.949 1.00 96.19 300 ILE A C 1
ATOM 2512 O O . ILE A 1 300 ? 17.426 -3.741 -35.693 1.00 96.19 300 ILE A O 1
ATOM 2516 N N . GLU A 1 301 ? 15.701 -2.347 -35.397 1.00 96.88 301 GLU A N 1
ATOM 2517 C CA . GLU A 1 301 ? 15.495 -2.072 -36.818 1.00 96.88 301 GLU A CA 1
ATOM 2518 C C . GLU A 1 301 ? 16.370 -0.936 -37.344 1.00 96.88 301 GLU A C 1
ATOM 2520 O O . GLU A 1 301 ? 16.812 -0.981 -38.495 1.00 96.88 301 GLU A O 1
ATOM 2525 N N . PHE A 1 302 ? 16.639 0.083 -36.523 1.00 97.44 302 PHE A N 1
ATOM 2526 C CA . PHE A 1 302 ? 17.458 1.215 -36.940 1.00 97.44 302 PHE A CA 1
ATOM 2527 C C . PHE A 1 302 ? 18.908 1.057 -36.491 1.00 97.44 302 PHE A C 1
ATOM 2529 O O . PHE A 1 302 ? 19.776 0.871 -37.343 1.00 97.44 302 PHE A O 1
ATOM 2536 N N . PHE A 1 303 ? 19.202 1.088 -35.187 1.00 98.00 303 PHE A N 1
ATOM 2537 C CA . PHE A 1 303 ? 20.591 1.151 -34.712 1.00 98.00 303 PHE A CA 1
ATOM 2538 C C . PHE A 1 303 ? 21.430 -0.063 -35.129 1.00 98.00 303 PHE A C 1
ATOM 2540 O O . PHE A 1 303 ? 22.546 0.118 -35.627 1.00 98.00 303 PHE A O 1
ATOM 2547 N N . ASN A 1 304 ? 20.903 -1.283 -34.982 1.00 97.81 304 ASN A N 1
ATOM 2548 C CA . ASN A 1 304 ? 21.639 -2.506 -35.323 1.00 97.81 304 ASN A CA 1
ATOM 2549 C C . ASN A 1 304 ? 21.966 -2.623 -36.821 1.00 97.81 304 ASN A C 1
ATOM 2551 O O . ASN A 1 304 ? 22.939 -3.286 -37.171 1.00 97.81 304 ASN A O 1
ATOM 2555 N N . ASN A 1 305 ? 21.208 -1.948 -37.690 1.00 97.69 305 ASN A N 1
ATOM 2556 C CA . ASN A 1 305 ? 21.447 -1.930 -39.134 1.00 97.69 305 ASN A CA 1
ATOM 2557 C C . ASN A 1 305 ? 22.260 -0.703 -39.576 1.00 97.69 305 ASN A C 1
ATOM 2559 O O . ASN A 1 305 ? 23.133 -0.806 -40.436 1.00 97.69 305 ASN A O 1
ATOM 2563 N N . PHE A 1 306 ? 22.003 0.460 -38.975 1.00 98.06 306 PHE A N 1
ATOM 2564 C CA . PHE A 1 306 ? 22.620 1.729 -39.352 1.00 98.06 306 PHE A CA 1
ATOM 2565 C C . PHE A 1 306 ? 24.072 1.846 -38.880 1.00 98.06 306 PHE A C 1
ATOM 2567 O O . PHE A 1 306 ? 24.932 2.286 -39.640 1.00 98.06 306 PHE A O 1
ATOM 2574 N N . ILE A 1 307 ? 24.382 1.418 -37.650 1.00 98.44 307 ILE A N 1
ATOM 2575 C CA . ILE A 1 307 ? 25.738 1.527 -37.087 1.00 98.44 307 ILE A CA 1
ATOM 2576 C C . ILE A 1 307 ? 26.780 0.752 -37.920 1.00 98.44 307 ILE A C 1
ATOM 2578 O O . ILE A 1 307 ? 27.830 1.329 -38.218 1.00 98.44 307 ILE A O 1
ATOM 2582 N N . PRO A 1 308 ? 26.546 -0.513 -38.335 1.00 98.38 308 PRO A N 1
ATOM 2583 C CA . PRO A 1 308 ? 27.486 -1.228 -39.201 1.00 98.38 308 PRO A CA 1
ATOM 2584 C C . PRO A 1 308 ? 27.720 -0.533 -40.546 1.00 98.38 308 PRO A C 1
ATOM 2586 O O . PRO A 1 308 ? 28.858 -0.467 -41.013 1.00 98.38 308 PRO A O 1
ATOM 2589 N N . HIS A 1 309 ? 26.666 0.023 -41.147 1.00 97.88 309 HIS A N 1
ATOM 2590 C CA . HIS A 1 309 ? 26.776 0.774 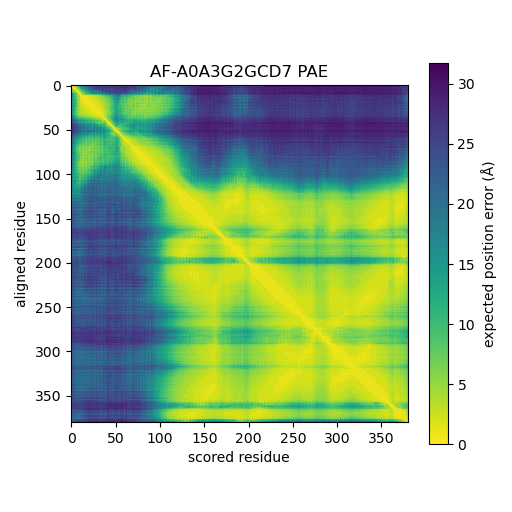-42.394 1.00 97.88 309 HIS A CA 1
ATOM 2591 C C . HIS A 1 309 ? 27.600 2.056 -42.216 1.00 97.88 309 HIS A C 1
ATOM 2593 O O . HIS A 1 309 ? 28.564 2.284 -42.950 1.00 97.88 309 HIS A O 1
ATOM 2599 N N . LEU A 1 310 ? 27.297 2.838 -41.178 1.00 98.00 310 LEU A N 1
ATOM 2600 C CA . LEU A 1 310 ? 28.043 4.042 -40.819 1.00 98.00 310 LEU A CA 1
ATOM 2601 C C . LEU A 1 310 ? 29.524 3.736 -40.546 1.00 98.00 310 LEU A C 1
ATOM 2603 O O . LEU A 1 310 ? 30.403 4.490 -40.964 1.00 98.00 310 LEU A O 1
ATOM 2607 N N . ARG A 1 311 ? 29.825 2.596 -39.910 1.00 98.38 311 ARG A N 1
ATOM 2608 C CA . ARG A 1 311 ? 31.202 2.114 -39.740 1.00 98.38 311 ARG A CA 1
ATOM 2609 C C . ARG A 1 311 ? 31.883 1.830 -41.081 1.00 98.38 311 ARG A C 1
ATOM 2611 O O . ARG A 1 311 ? 33.018 2.254 -41.259 1.00 98.38 311 ARG A O 1
ATOM 2618 N N . SER A 1 312 ? 31.208 1.172 -42.024 1.00 98.0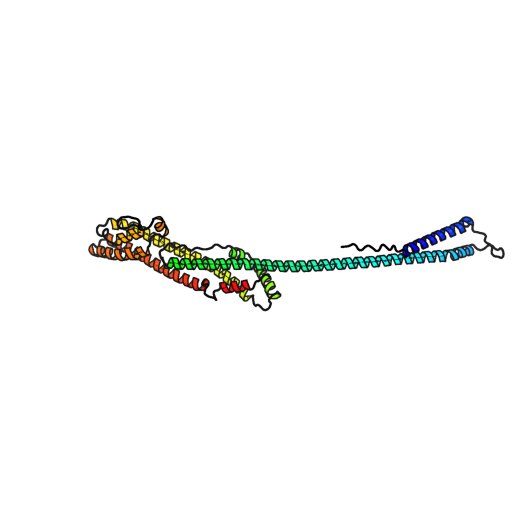6 312 SER A N 1
ATOM 2619 C CA . SER A 1 312 ? 31.766 0.910 -43.362 1.00 98.06 312 SER A CA 1
ATOM 2620 C C . SER A 1 312 ? 32.120 2.203 -44.108 1.00 98.06 312 SER A C 1
ATOM 2622 O O . SER A 1 312 ? 33.153 2.277 -44.779 1.00 98.06 312 SER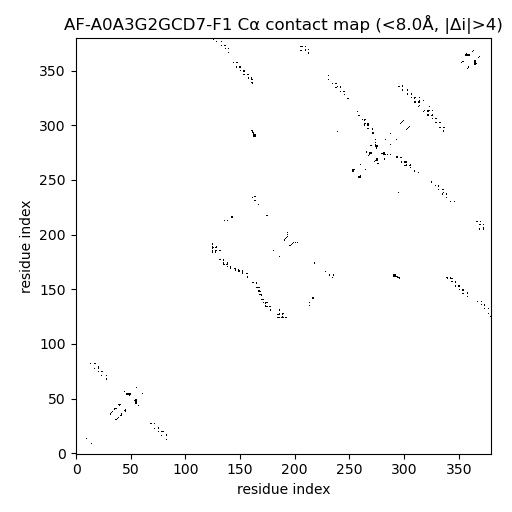 A O 1
ATOM 2624 N N . ILE A 1 313 ? 31.280 3.232 -43.982 1.00 97.62 313 ILE A N 1
ATOM 2625 C CA . ILE A 1 313 ? 31.538 4.562 -44.547 1.00 97.62 313 ILE A CA 1
ATOM 2626 C C . ILE A 1 313 ? 32.742 5.197 -43.848 1.00 97.62 313 ILE A C 1
ATOM 2628 O O . ILE A 1 313 ? 33.688 5.624 -44.511 1.00 97.62 313 ILE A O 1
ATOM 2632 N N . TYR A 1 314 ? 32.771 5.190 -42.514 1.00 97.81 314 TYR A N 1
ATOM 2633 C CA . TYR A 1 314 ? 33.919 5.688 -41.759 1.00 97.81 314 TYR A CA 1
ATOM 2634 C C . TYR A 1 314 ? 35.230 4.994 -42.160 1.00 97.81 314 TYR A C 1
ATOM 2636 O O . TYR A 1 314 ? 36.225 5.676 -42.391 1.00 97.81 314 TYR A O 1
ATOM 2644 N N . ASP A 1 315 ? 35.246 3.670 -42.307 1.00 97.81 315 ASP A N 1
ATOM 2645 C CA . ASP A 1 315 ? 36.453 2.922 -42.678 1.00 97.81 315 ASP A CA 1
ATOM 2646 C C . ASP A 1 315 ? 36.958 3.288 -44.088 1.00 97.81 315 ASP A C 1
ATOM 2648 O O . ASP A 1 315 ? 38.169 3.267 -44.341 1.00 97.81 315 ASP A O 1
ATOM 2652 N N . THR A 1 316 ? 36.040 3.682 -44.977 1.00 97.81 316 THR A N 1
ATOM 2653 C CA . THR A 1 316 ? 36.329 4.117 -46.351 1.00 97.81 316 THR A CA 1
ATOM 2654 C C . THR A 1 316 ? 36.899 5.535 -46.390 1.00 97.81 316 THR A C 1
ATOM 2656 O O . THR A 1 316 ? 37.963 5.759 -46.968 1.00 97.81 316 THR A O 1
ATOM 2659 N N . TYR A 1 317 ? 36.214 6.498 -45.768 1.00 97.31 317 TYR A N 1
ATOM 2660 C CA . TYR A 1 317 ? 36.549 7.923 -45.893 1.00 97.31 317 TYR A CA 1
ATOM 2661 C C . TYR A 1 317 ? 37.456 8.448 -44.772 1.00 97.31 317 TYR A C 1
ATOM 2663 O O . TYR A 1 317 ? 38.172 9.428 -44.965 1.00 97.31 317 TYR A O 1
ATOM 2671 N N . LYS A 1 318 ? 37.434 7.812 -43.594 1.00 96.25 318 LYS A N 1
ATOM 2672 C CA . LYS A 1 318 ? 38.239 8.129 -42.397 1.00 96.25 318 LYS A CA 1
ATOM 2673 C C . LYS A 1 318 ? 38.165 9.587 -41.931 1.00 96.25 318 LYS A C 1
ATOM 2675 O O . LYS A 1 318 ? 39.111 10.112 -41.347 1.00 96.25 318 LYS A O 1
ATOM 2680 N N . THR A 1 319 ? 37.037 10.251 -42.168 1.00 97.12 319 THR A N 1
ATOM 2681 C CA . THR A 1 319 ? 36.814 11.636 -41.729 1.00 97.12 319 THR A CA 1
ATOM 2682 C C . THR A 1 319 ? 36.426 11.695 -40.254 1.00 97.12 319 THR A C 1
ATOM 2684 O O . THR A 1 319 ? 35.753 10.790 -39.756 1.00 97.12 319 THR A O 1
ATOM 2687 N N . THR A 1 320 ? 36.743 12.806 -39.587 1.00 96.62 320 THR A N 1
ATOM 2688 C CA . THR A 1 320 ? 36.282 13.088 -38.217 1.00 96.62 320 THR A CA 1
ATOM 2689 C C . THR A 1 320 ? 34.756 13.099 -38.105 1.00 96.62 320 THR A C 1
ATOM 2691 O O . THR A 1 320 ? 34.226 12.528 -37.165 1.00 96.62 320 THR A O 1
ATOM 2694 N N . HIS A 1 321 ? 34.046 13.623 -39.109 1.00 96.62 321 HIS A N 1
ATOM 2695 C CA . HIS A 1 321 ? 32.580 13.671 -39.135 1.00 96.62 321 HIS A CA 1
ATOM 2696 C C . HIS A 1 321 ? 31.919 12.288 -38.953 1.00 96.62 321 HIS A C 1
ATOM 2698 O O . HIS A 1 321 ? 31.147 12.084 -38.016 1.00 96.62 321 HIS A O 1
ATOM 2704 N N . TYR A 1 322 ? 32.272 11.300 -39.789 1.00 97.69 322 TYR A N 1
ATOM 2705 C CA . TYR A 1 322 ? 31.736 9.936 -39.660 1.00 97.69 322 TYR A CA 1
ATOM 2706 C C . TYR A 1 322 ? 32.147 9.243 -38.358 1.00 97.69 322 TYR A C 1
ATOM 2708 O O . TYR A 1 322 ? 31.379 8.442 -37.825 1.00 97.69 322 TYR A O 1
ATOM 2716 N N . LYS A 1 323 ? 33.335 9.559 -37.826 1.00 97.81 323 LYS A N 1
ATOM 2717 C CA . LYS A 1 323 ? 33.773 9.049 -36.524 1.00 97.81 323 LYS A CA 1
ATOM 2718 C C . LYS A 1 323 ? 32.864 9.555 -35.404 1.00 97.81 323 LYS A C 1
ATOM 2720 O O . LYS A 1 323 ? 32.371 8.750 -34.619 1.00 97.81 323 LYS A O 1
ATOM 2725 N N . ASP A 1 324 ? 32.616 10.862 -35.368 1.00 97.69 324 ASP A N 1
ATOM 2726 C CA . ASP A 1 324 ? 31.800 11.507 -34.337 1.00 97.69 324 ASP A CA 1
ATOM 2727 C C . ASP A 1 324 ? 30.350 11.000 -34.383 1.00 97.69 324 ASP A C 1
ATOM 2729 O O . ASP A 1 324 ? 29.756 10.699 -33.343 1.00 97.69 324 ASP A O 1
ATOM 2733 N N . MET A 1 325 ? 29.789 10.819 -35.586 1.00 97.81 325 MET A N 1
ATOM 2734 C CA . MET A 1 325 ? 28.482 10.176 -35.744 1.00 97.81 325 MET A CA 1
ATOM 2735 C C . MET A 1 325 ? 28.505 8.735 -35.232 1.00 97.81 325 MET A C 1
ATOM 2737 O O . MET A 1 325 ? 27.647 8.364 -34.432 1.00 97.81 325 MET A O 1
ATOM 2741 N N . LEU A 1 326 ? 29.492 7.927 -35.633 1.00 98.12 326 LEU A N 1
ATOM 2742 C CA . LEU A 1 326 ? 29.583 6.528 -35.212 1.00 98.12 326 LEU A CA 1
ATOM 2743 C C . LEU A 1 326 ? 29.646 6.398 -33.686 1.00 98.12 326 LEU A C 1
ATOM 2745 O O . LEU A 1 326 ? 28.947 5.558 -33.113 1.00 98.12 326 LEU A O 1
ATOM 2749 N N . GLU A 1 327 ? 30.442 7.240 -33.028 1.00 98.12 327 GLU A N 1
ATOM 2750 C CA . GLU A 1 327 ? 30.529 7.296 -31.568 1.00 98.12 327 GLU A CA 1
ATOM 2751 C C . GLU A 1 327 ? 29.192 7.711 -30.937 1.00 98.12 327 GLU A C 1
ATOM 2753 O O . GLU A 1 327 ? 28.740 7.059 -29.989 1.00 98.12 327 GLU A O 1
ATOM 2758 N N . SER A 1 328 ? 28.520 8.730 -31.485 1.00 98.00 328 SER A N 1
ATOM 2759 C CA . SER A 1 328 ? 27.219 9.197 -30.988 1.00 98.00 328 SER A CA 1
ATOM 2760 C C . SER A 1 328 ? 26.133 8.120 -31.102 1.00 98.00 328 SER A C 1
ATOM 2762 O O . SER A 1 328 ? 25.520 7.751 -30.095 1.00 98.00 328 SER A O 1
ATOM 2764 N N . PHE A 1 329 ? 25.932 7.546 -32.295 1.00 98.25 329 PHE A N 1
ATOM 2765 C CA . PHE A 1 329 ? 24.921 6.506 -32.524 1.00 98.25 329 PHE A CA 1
ATOM 2766 C C . PHE A 1 329 ? 25.210 5.244 -31.704 1.00 98.25 329 PHE A C 1
ATOM 2768 O O . PHE A 1 329 ? 24.292 4.668 -31.117 1.00 98.25 329 PHE A O 1
ATOM 2775 N N . SER A 1 330 ? 26.481 4.850 -31.575 1.00 98.25 330 SER A N 1
ATOM 2776 C CA . SER A 1 330 ? 26.869 3.717 -30.723 1.00 98.25 330 SER A CA 1
ATOM 2777 C C . SER A 1 330 ? 26.566 3.976 -29.247 1.00 98.25 330 SER A C 1
ATOM 2779 O O . SER A 1 330 ? 26.083 3.080 -28.552 1.00 98.25 330 SER A O 1
ATOM 2781 N N . LYS A 1 331 ? 26.814 5.199 -28.758 1.00 98.31 331 LYS A N 1
ATOM 2782 C CA . LYS A 1 331 ? 26.490 5.591 -27.381 1.00 98.31 331 LYS A CA 1
ATOM 2783 C C . LYS A 1 331 ? 24.982 5.568 -27.133 1.00 98.31 331 LYS A C 1
ATOM 2785 O O . LYS A 1 331 ? 24.569 5.014 -26.120 1.00 98.31 331 LYS A O 1
ATOM 2790 N N . MET A 1 332 ? 24.177 6.101 -28.054 1.00 98.31 332 MET A N 1
ATOM 2791 C CA . MET A 1 332 ? 22.711 6.053 -27.969 1.00 98.31 332 MET A CA 1
ATOM 2792 C C . MET A 1 332 ? 22.188 4.612 -27.940 1.00 98.31 332 MET A C 1
ATOM 2794 O O . MET A 1 332 ? 21.418 4.262 -27.048 1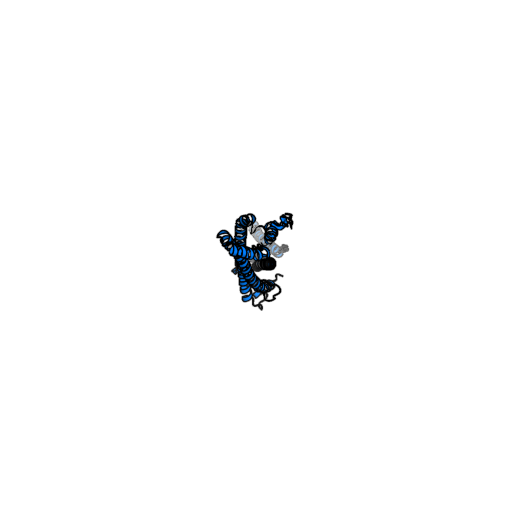.00 98.31 332 MET A O 1
ATOM 2798 N N . ASN A 1 333 ? 22.677 3.747 -28.836 1.00 98.12 333 ASN A N 1
ATOM 2799 C CA . ASN A 1 333 ? 22.297 2.333 -28.847 1.00 98.12 333 ASN A CA 1
ATOM 2800 C C . ASN A 1 333 ? 22.662 1.628 -27.529 1.00 98.12 333 ASN A C 1
ATOM 2802 O O . ASN A 1 333 ? 21.867 0.877 -26.964 1.00 98.12 333 ASN A O 1
ATOM 2806 N N . LYS A 1 334 ? 23.857 1.911 -26.996 1.00 97.94 334 LYS A N 1
ATOM 2807 C CA . LYS A 1 334 ? 24.290 1.385 -25.698 1.00 97.94 334 LYS A CA 1
ATOM 2808 C C . LYS A 1 334 ? 23.408 1.890 -24.552 1.00 97.94 334 LYS A C 1
ATOM 2810 O O . LYS A 1 334 ? 23.101 1.099 -23.663 1.00 97.94 334 LYS A O 1
ATOM 2815 N N . SER A 1 335 ? 22.999 3.160 -24.560 1.00 97.62 335 SER A N 1
ATOM 2816 C CA . SER A 1 335 ? 22.077 3.713 -23.558 1.00 97.62 335 SER A CA 1
ATOM 2817 C C . SER A 1 335 ? 20.729 2.993 -23.571 1.00 97.62 335 SER A C 1
ATOM 2819 O O . SER A 1 335 ? 20.252 2.620 -22.502 1.00 97.62 335 SER A O 1
ATOM 2821 N N . ILE A 1 336 ? 20.170 2.713 -24.755 1.00 97.38 336 ILE A N 1
ATOM 2822 C CA . ILE A 1 336 ? 18.936 1.922 -24.893 1.00 97.38 336 ILE A CA 1
ATOM 2823 C C . ILE A 1 336 ? 19.136 0.507 -24.334 1.00 97.38 336 ILE A C 1
ATOM 2825 O O . ILE A 1 336 ? 18.367 0.063 -23.488 1.00 97.38 336 ILE A O 1
ATOM 2829 N N . GLY A 1 337 ? 20.199 -0.193 -24.748 1.00 97.19 337 GLY A N 1
ATOM 2830 C CA . GLY A 1 337 ? 20.474 -1.546 -24.248 1.00 97.19 337 GLY A CA 1
ATOM 2831 C C . GLY A 1 337 ? 20.717 -1.599 -22.734 1.00 97.19 337 GLY A C 1
ATOM 2832 O O . GLY A 1 337 ? 20.326 -2.560 -22.076 1.00 97.19 337 GLY A O 1
ATOM 2833 N N . THR A 1 338 ? 21.317 -0.550 -22.164 1.00 97.31 338 THR A N 1
ATOM 2834 C CA . THR A 1 338 ? 21.490 -0.422 -20.708 1.00 97.31 338 THR A CA 1
ATOM 2835 C C . THR A 1 338 ? 20.144 -0.277 -20.002 1.00 97.31 338 THR A C 1
ATOM 2837 O O . THR A 1 338 ? 19.939 -0.916 -18.975 1.00 97.31 338 THR A O 1
ATOM 2840 N N . GLU A 1 339 ? 19.220 0.505 -20.563 1.00 97.62 339 GLU A N 1
ATOM 2841 C CA . GLU A 1 339 ? 17.877 0.689 -20.004 1.00 97.62 339 GLU A CA 1
ATOM 2842 C C . GLU A 1 339 ? 17.061 -0.606 -20.020 1.00 97.62 339 GLU A C 1
ATOM 2844 O O . GLU A 1 339 ? 16.429 -0.942 -19.023 1.00 97.62 339 GLU A O 1
ATOM 2849 N N . ILE A 1 340 ? 17.130 -1.376 -21.114 1.00 96.75 340 ILE A N 1
ATOM 2850 C CA . ILE A 1 340 ? 16.490 -2.700 -21.209 1.00 96.75 340 ILE A CA 1
ATOM 2851 C C . ILE A 1 340 ? 16.986 -3.598 -20.075 1.00 96.75 340 ILE A C 1
ATOM 2853 O O . ILE A 1 340 ? 16.186 -4.181 -19.350 1.00 96.75 340 ILE A O 1
ATOM 2857 N N . PHE A 1 341 ? 18.306 -3.677 -19.890 1.00 97.31 341 PHE A N 1
ATOM 2858 C CA . PHE A 1 341 ? 18.905 -4.489 -18.832 1.00 97.31 341 PHE A CA 1
ATOM 2859 C C . PHE A 1 341 ? 18.511 -4.011 -17.426 1.00 97.31 341 PHE A C 1
ATOM 2861 O O . PHE A 1 341 ? 18.240 -4.824 -16.544 1.00 97.31 341 PHE A O 1
ATOM 2868 N N . GLN A 1 342 ? 18.480 -2.699 -17.187 1.00 97.12 342 GLN A N 1
ATOM 2869 C CA . GLN A 1 342 ? 18.069 -2.140 -15.896 1.00 97.12 342 GLN A CA 1
ATOM 2870 C C . GLN A 1 342 ? 16.589 -2.402 -15.603 1.00 97.12 342 GLN A C 1
ATOM 2872 O O . GLN A 1 342 ? 16.260 -2.786 -14.482 1.00 97.12 342 GLN A O 1
ATOM 2877 N N . THR A 1 343 ? 15.724 -2.246 -16.606 1.00 96.69 343 THR A N 1
ATOM 2878 C CA . THR A 1 343 ? 14.285 -2.525 -16.504 1.00 96.69 343 THR A CA 1
ATOM 2879 C C . THR A 1 343 ? 14.033 -4.006 -16.244 1.00 96.69 343 THR A C 1
ATOM 2881 O O . THR A 1 343 ? 13.278 -4.345 -15.341 1.00 96.69 343 THR A O 1
ATOM 2884 N N . ASP A 1 344 ? 14.724 -4.899 -16.955 1.00 97.50 344 ASP A N 1
ATOM 2885 C CA . ASP A 1 344 ? 14.614 -6.345 -16.740 1.00 97.50 344 ASP A CA 1
ATOM 2886 C C . ASP A 1 344 ? 14.999 -6.747 -15.306 1.00 97.50 344 ASP A C 1
ATOM 2888 O O . ASP A 1 344 ? 14.243 -7.437 -14.624 1.00 97.50 344 ASP A O 1
ATOM 2892 N N . ASN A 1 345 ? 16.130 -6.242 -14.799 1.00 97.44 345 ASN A N 1
ATOM 2893 C CA . ASN A 1 345 ? 16.547 -6.490 -13.416 1.00 97.44 345 ASN A CA 1
ATOM 2894 C C . ASN A 1 345 ? 15.557 -5.932 -12.390 1.00 97.44 345 ASN A C 1
ATOM 2896 O O . ASN A 1 345 ? 15.295 -6.578 -11.374 1.00 97.44 345 ASN A O 1
ATOM 2900 N N . TYR A 1 346 ? 15.018 -4.738 -12.644 1.00 96.94 346 TYR A N 1
ATOM 2901 C CA . TYR A 1 346 ? 13.993 -4.138 -11.797 1.00 96.94 346 TYR A CA 1
ATOM 2902 C C . TYR A 1 346 ? 12.732 -5.010 -11.747 1.00 96.94 346 TYR A C 1
ATOM 2904 O O . TYR A 1 346 ? 12.227 -5.287 -10.657 1.00 96.94 346 TYR A O 1
ATOM 2912 N N . LEU A 1 347 ? 12.275 -5.508 -12.899 1.00 96.88 347 LEU A N 1
ATOM 2913 C CA . LEU A 1 347 ? 11.116 -6.392 -12.992 1.00 96.88 347 LEU A CA 1
ATOM 2914 C C . LEU A 1 347 ? 11.331 -7.730 -12.299 1.00 96.88 347 LEU A C 1
ATOM 2916 O O . LEU A 1 347 ? 10.451 -8.154 -11.559 1.00 96.88 347 LEU A O 1
ATOM 2920 N N . ASN A 1 348 ? 12.506 -8.345 -12.443 1.00 97.25 348 ASN A N 1
ATOM 2921 C CA . ASN A 1 348 ? 12.841 -9.569 -11.709 1.00 97.25 348 ASN A CA 1
ATOM 2922 C C . ASN A 1 348 ? 12.723 -9.355 -10.184 1.00 97.25 348 ASN A C 1
ATOM 2924 O O . ASN A 1 348 ? 12.199 -10.206 -9.469 1.00 97.25 348 ASN A O 1
ATOM 2928 N N . GLY A 1 349 ? 13.183 -8.205 -9.676 1.00 96.50 349 GLY A N 1
ATOM 2929 C CA . GLY A 1 349 ? 13.048 -7.854 -8.259 1.00 96.50 349 GLY A CA 1
ATOM 2930 C C . GLY A 1 349 ? 11.595 -7.629 -7.829 1.00 96.50 349 GLY A C 1
ATOM 2931 O O . GLY A 1 349 ? 11.181 -8.108 -6.774 1.00 96.50 349 GLY A O 1
ATOM 2932 N N . LEU A 1 350 ? 10.806 -6.935 -8.654 1.00 95.06 350 LEU A N 1
ATOM 2933 C CA . LEU A 1 350 ? 9.379 -6.737 -8.398 1.00 95.06 350 LEU A CA 1
ATOM 2934 C C . LEU A 1 350 ? 8.584 -8.045 -8.426 1.00 95.06 350 LEU A C 1
ATOM 2936 O O . LEU A 1 350 ? 7.716 -8.226 -7.578 1.00 95.06 350 LEU A O 1
ATOM 2940 N N . GLU A 1 351 ? 8.872 -8.941 -9.369 1.00 95.50 351 GLU A N 1
ATOM 2941 C CA . GLU A 1 351 ? 8.240 -10.260 -9.481 1.00 95.50 351 GLU A CA 1
ATOM 2942 C C . GLU A 1 351 ? 8.503 -11.095 -8.228 1.00 95.50 351 GLU A C 1
ATOM 2944 O O . GLU A 1 351 ? 7.564 -11.627 -7.646 1.00 95.50 351 GLU A O 1
ATOM 2949 N N . LEU A 1 352 ? 9.749 -11.138 -7.745 1.00 95.12 352 LEU A N 1
ATOM 2950 C CA . LEU A 1 352 ? 10.083 -11.834 -6.499 1.00 95.12 352 LEU A CA 1
ATOM 2951 C C . LEU A 1 352 ? 9.307 -11.274 -5.300 1.00 95.12 352 LEU A C 1
ATOM 2953 O O . LEU A 1 352 ? 8.730 -12.038 -4.527 1.00 95.12 352 LEU A O 1
ATOM 2957 N N . ASN A 1 353 ? 9.241 -9.946 -5.172 1.00 93.56 353 ASN A N 1
ATOM 2958 C CA . ASN A 1 353 ? 8.470 -9.305 -4.110 1.00 93.56 353 ASN A CA 1
ATOM 2959 C C . ASN A 1 353 ? 6.963 -9.585 -4.248 1.00 93.56 353 ASN A C 1
ATOM 2961 O O . ASN A 1 353 ? 6.282 -9.823 -3.251 1.00 93.56 353 ASN A O 1
ATOM 2965 N N . TYR A 1 354 ? 6.431 -9.574 -5.473 1.00 93.69 354 TYR A N 1
ATOM 2966 C CA . TYR A 1 354 ? 5.031 -9.896 -5.741 1.00 93.69 354 TYR A CA 1
ATOM 2967 C C . TYR A 1 354 ? 4.704 -11.337 -5.341 1.00 93.69 354 TYR A C 1
ATOM 2969 O O . TYR A 1 354 ? 3.738 -11.566 -4.613 1.00 93.69 354 TYR A O 1
ATOM 2977 N N . GLU A 1 355 ? 5.533 -12.295 -5.749 1.00 92.56 355 GLU A N 1
ATOM 2978 C CA . GLU A 1 355 ? 5.355 -13.708 -5.411 1.00 92.56 355 GLU A CA 1
ATOM 2979 C C . GLU A 1 355 ? 5.415 -13.952 -3.900 1.00 92.56 355 GLU A C 1
ATOM 2981 O O . GLU A 1 355 ? 4.628 -14.727 -3.355 1.00 92.56 355 GLU A O 1
ATOM 2986 N N . GLN A 1 356 ? 6.307 -13.247 -3.204 1.00 91.75 356 GLN A N 1
ATOM 2987 C CA . GLN A 1 356 ? 6.473 -13.395 -1.764 1.00 91.75 356 GLN A CA 1
ATOM 2988 C C . GLN A 1 356 ? 5.328 -12.765 -0.955 1.00 91.75 356 GLN A C 1
ATOM 2990 O O . GLN A 1 356 ? 4.923 -13.325 0.065 1.00 91.75 356 GLN A O 1
ATOM 2995 N N . TYR A 1 357 ? 4.816 -11.604 -1.377 1.00 92.25 357 TYR A N 1
ATOM 2996 C CA . TYR A 1 357 ? 3.941 -10.782 -0.532 1.00 92.25 357 TYR A CA 1
ATOM 2997 C C . TYR A 1 357 ? 2.523 -10.574 -1.073 1.00 92.25 357 TYR A C 1
ATOM 2999 O O . TYR A 1 357 ? 1.640 -10.193 -0.307 1.00 92.25 357 TYR A O 1
ATOM 3007 N N . TYR A 1 358 ? 2.259 -10.824 -2.353 1.00 89.00 358 TYR A N 1
ATOM 3008 C CA . TYR A 1 358 ? 0.948 -10.576 -2.968 1.00 89.00 358 TYR A CA 1
ATOM 3009 C C . TYR A 1 358 ? 0.353 -11.758 -3.715 1.00 89.00 358 TYR A C 1
ATOM 3011 O O . TYR A 1 358 ? -0.787 -11.644 -4.171 1.00 89.00 358 TYR A O 1
ATOM 3019 N N . ASN A 1 359 ? 1.076 -12.867 -3.870 1.00 86.38 359 ASN A N 1
ATOM 3020 C CA . ASN A 1 359 ? 0.526 -14.027 -4.549 1.00 86.38 359 ASN A CA 1
ATOM 3021 C C . ASN A 1 359 ? -0.642 -14.617 -3.739 1.00 86.38 359 ASN A C 1
ATOM 3023 O O . ASN A 1 359 ? -0.450 -15.376 -2.795 1.00 86.38 359 ASN A O 1
ATOM 3027 N N . LEU A 1 360 ? -1.865 -14.266 -4.148 1.00 75.31 360 LEU A N 1
ATOM 3028 C CA . LEU A 1 360 ? -3.115 -14.700 -3.520 1.00 75.31 360 LEU A CA 1
ATOM 3029 C C . LEU A 1 360 ? -3.386 -16.201 -3.700 1.00 75.31 360 LEU A C 1
ATOM 3031 O O . LEU A 1 360 ? -4.259 -16.742 -3.025 1.00 75.31 360 LEU A O 1
ATOM 3035 N N . GLU A 1 361 ? -2.684 -16.865 -4.623 1.00 80.62 361 GLU A N 1
ATOM 3036 C CA . GLU A 1 361 ? -2.760 -18.318 -4.806 1.00 80.62 361 GLU A CA 1
ATOM 3037 C C . GLU A 1 361 ? -1.891 -19.062 -3.784 1.00 80.62 361 GLU A C 1
ATOM 3039 O O . GLU A 1 361 ? -2.126 -20.242 -3.516 1.00 80.62 361 GLU A O 1
ATOM 3044 N N . ASN A 1 362 ? -0.915 -18.379 -3.178 1.00 80.94 362 ASN A N 1
ATOM 3045 C CA . ASN A 1 362 ? -0.160 -18.917 -2.061 1.00 80.94 362 ASN A CA 1
ATOM 3046 C C . ASN A 1 362 ? -1.040 -18.873 -0.808 1.00 80.94 362 ASN A C 1
ATOM 3048 O O . ASN A 1 362 ? -1.494 -17.811 -0.407 1.00 80.94 362 ASN A O 1
ATOM 3052 N N . THR A 1 363 ? -1.291 -20.011 -0.166 1.00 75.56 363 THR A N 1
ATOM 3053 C CA . THR A 1 363 ? -2.092 -20.060 1.068 1.00 75.56 363 THR A CA 1
ATOM 3054 C C . THR A 1 363 ? -1.348 -19.529 2.295 1.00 75.56 363 THR A C 1
ATOM 3056 O O . THR A 1 363 ? -1.983 -19.293 3.313 1.00 75.56 363 THR A O 1
ATOM 3059 N N . ASP A 1 364 ? -0.027 -19.343 2.209 1.00 78.12 364 ASP A N 1
ATOM 3060 C CA . ASP A 1 364 ? 0.849 -18.967 3.331 1.00 78.12 364 ASP A CA 1
ATOM 3061 C C . ASP A 1 364 ? 1.411 -17.535 3.204 1.00 78.12 364 ASP A C 1
ATOM 3063 O O . ASP A 1 364 ? 2.473 -17.204 3.729 1.00 78.12 364 ASP A O 1
ATOM 3067 N N . TYR A 1 365 ? 0.728 -16.655 2.465 1.00 87.06 365 TYR A N 1
ATOM 3068 C CA . TYR A 1 365 ? 1.123 -15.244 2.393 1.00 87.06 365 TYR A CA 1
ATOM 3069 C C . TYR A 1 365 ? 0.720 -14.488 3.674 1.00 87.06 365 TYR A C 1
ATOM 3071 O O . TYR A 1 365 ? -0.351 -14.745 4.232 1.00 87.06 365 TYR A O 1
ATOM 3079 N N . PRO A 1 366 ? 1.519 -13.510 4.145 1.00 91.38 366 PRO A N 1
ATOM 3080 C CA . PRO A 1 366 ? 1.333 -12.903 5.468 1.00 91.38 366 PRO A CA 1
ATOM 3081 C C . PRO A 1 366 ? -0.065 -12.311 5.713 1.00 91.38 366 PRO A C 1
ATOM 3083 O O . PRO A 1 366 ? -0.625 -12.445 6.799 1.00 91.38 366 PRO A O 1
ATOM 3086 N N . LEU A 1 367 ? -0.686 -11.703 4.699 1.00 93.50 367 LEU A N 1
ATOM 3087 C CA . LEU A 1 367 ? -2.014 -11.098 4.845 1.00 93.50 367 LEU A CA 1
ATOM 3088 C C . LEU A 1 367 ? -3.126 -12.131 5.127 1.00 93.50 367 LEU A C 1
ATOM 3090 O O . LEU A 1 367 ? -4.166 -11.770 5.682 1.00 93.50 367 LEU A O 1
ATOM 3094 N N . GLN A 1 368 ? -2.912 -13.412 4.805 1.00 93.50 368 GLN A N 1
ATOM 3095 C CA . GLN A 1 368 ? -3.836 -14.489 5.167 1.00 93.50 368 GLN A CA 1
ATOM 3096 C C . GLN A 1 368 ? -3.935 -14.663 6.686 1.00 93.50 368 GLN A C 1
ATOM 3098 O O . GLN A 1 368 ? -5.042 -14.764 7.212 1.00 93.50 368 GLN A O 1
ATOM 3103 N N . LYS A 1 369 ? -2.810 -14.583 7.405 1.00 93.38 369 LYS A N 1
ATOM 3104 C CA . LYS A 1 369 ? -2.796 -14.633 8.876 1.00 93.38 369 LYS A CA 1
ATOM 3105 C C . LYS A 1 369 ? -3.584 -13.479 9.490 1.00 93.38 369 LYS A C 1
ATOM 3107 O O . LYS A 1 369 ? -4.343 -13.666 10.438 1.00 93.38 369 LYS A O 1
ATOM 3112 N N . VAL A 1 370 ? -3.481 -12.292 8.887 1.00 95.81 370 VAL A N 1
ATOM 3113 C CA . VAL A 1 370 ? -4.273 -11.127 9.300 1.00 95.81 370 VAL A CA 1
ATOM 3114 C C . VAL A 1 370 ? -5.767 -11.401 9.135 1.00 95.81 370 VAL A C 1
ATOM 3116 O O . VAL A 1 370 ? -6.544 -11.166 10.060 1.00 95.81 370 VAL A O 1
ATOM 3119 N N . LYS A 1 371 ? -6.183 -11.938 7.982 1.00 95.69 371 LYS A N 1
ATOM 3120 C CA . LYS A 1 371 ? -7.585 -12.314 7.738 1.00 95.69 371 LYS A CA 1
ATOM 3121 C C . LYS A 1 371 ? -8.082 -13.354 8.734 1.00 95.69 371 LYS A C 1
ATOM 3123 O O . LYS A 1 371 ? -9.202 -13.230 9.219 1.00 95.69 371 LYS A O 1
ATOM 3128 N N . GLU A 1 372 ? -7.266 -14.354 9.049 1.00 94.56 372 GLU A N 1
ATOM 3129 C CA . GLU A 1 372 ? -7.606 -15.405 10.009 1.00 94.56 372 GLU A CA 1
ATOM 3130 C C . GLU A 1 372 ? -7.793 -14.848 11.420 1.00 94.56 372 GLU A C 1
ATOM 3132 O O . GLU A 1 372 ? -8.799 -15.153 12.064 1.00 94.56 372 GLU A O 1
ATOM 3137 N N . PHE A 1 373 ? -6.897 -13.973 11.882 1.00 94.75 373 PHE A N 1
ATOM 3138 C CA . PHE A 1 373 ? -7.056 -13.300 13.171 1.00 94.75 373 PHE A CA 1
ATOM 3139 C C . PHE A 1 373 ? -8.316 -12.427 13.210 1.00 94.75 373 PHE A C 1
ATOM 3141 O O . PHE A 1 373 ? -9.111 -12.512 14.146 1.00 94.75 373 PHE A O 1
ATOM 3148 N N . ILE A 1 374 ? -8.553 -11.627 12.169 1.00 95.44 374 ILE A N 1
ATOM 3149 C CA . ILE A 1 374 ? -9.745 -10.774 12.085 1.00 95.44 374 ILE A CA 1
ATOM 3150 C C . ILE A 1 374 ? -11.034 -11.590 12.003 1.00 95.44 374 ILE A C 1
ATOM 3152 O O . ILE A 1 374 ? -12.051 -11.187 12.578 1.00 95.44 374 ILE A O 1
ATOM 3156 N N . ALA A 1 375 ? -10.994 -12.751 11.348 1.00 94.06 375 ALA A N 1
ATOM 3157 C CA . ALA A 1 375 ? -12.109 -13.679 11.345 1.00 94.06 375 ALA A CA 1
ATOM 3158 C C . ALA A 1 375 ? -12.441 -14.111 12.776 1.00 94.06 375 ALA A C 1
ATOM 3160 O O . ALA A 1 375 ? -13.611 -14.078 13.119 1.00 94.06 375 ALA A O 1
ATOM 3161 N N . LYS A 1 376 ? -11.463 -14.390 13.653 1.00 92.50 376 LYS A N 1
ATOM 3162 C CA . LYS A 1 376 ? -11.719 -14.757 15.066 1.00 92.50 376 LYS A CA 1
ATOM 3163 C C . LYS A 1 376 ? -12.501 -13.688 15.855 1.00 92.50 376 LYS A C 1
ATOM 3165 O O . LYS A 1 376 ? -13.143 -14.025 16.849 1.00 92.50 376 LYS A O 1
ATOM 3170 N N . ILE A 1 377 ? -12.496 -12.423 15.421 1.00 90.75 377 ILE A N 1
ATOM 3171 C CA . ILE A 1 377 ? -13.258 -11.330 16.043 1.00 90.75 377 ILE A CA 1
ATOM 3172 C C . ILE A 1 377 ? -14.673 -11.271 15.437 1.00 90.75 377 ILE A C 1
ATOM 3174 O O . ILE A 1 377 ? -14.935 -10.552 14.465 1.00 90.75 377 ILE A O 1
ATOM 3178 N N . TYR A 1 378 ? -15.614 -12.010 16.029 1.00 83.38 378 TYR A N 1
ATOM 3179 C CA . TYR A 1 378 ? -17.036 -12.003 15.657 1.00 83.38 378 TYR A CA 1
ATOM 3180 C C . TYR A 1 378 ? -17.890 -11.178 16.631 1.00 83.38 378 TYR A C 1
ATOM 3182 O O . TYR A 1 378 ? -17.768 -11.305 17.853 1.00 83.38 378 TYR A O 1
ATOM 3190 N N . PHE A 1 379 ? -18.796 -10.369 16.085 1.00 76.06 379 PHE A N 1
ATOM 3191 C CA . PHE A 1 379 ? -19.846 -9.694 16.846 1.00 76.06 379 PHE A CA 1
ATOM 3192 C C . PHE A 1 379 ? -21.150 -10.462 16.623 1.00 76.06 379 PHE A C 1
ATOM 3194 O O . PHE A 1 379 ? -21.546 -10.620 15.469 1.00 76.06 379 PHE A O 1
ATOM 3201 N N . ASP A 1 380 ? -21.755 -10.953 17.707 1.00 58.12 380 ASP A N 1
ATOM 3202 C CA . ASP A 1 380 ? -23.093 -11.566 17.685 1.00 58.12 380 ASP A CA 1
ATOM 3203 C C . ASP A 1 380 ? -24.193 -10.499 17.663 1.00 58.12 380 ASP A C 1
ATOM 3205 O O . ASP A 1 380 ? -23.992 -9.434 18.302 1.00 58.12 380 ASP A O 1
#

Solvent-accessible surface area (backbone atoms only — not comparable to full-atom values): 21184 Å² total; per-residue (Å²): 135,80,79,71,76,73,76,78,72,66,60,59,68,57,54,48,50,51,52,50,48,51,50,51,51,51,47,51,53,48,48,50,45,52,61,30,62,75,59,44,46,85,84,40,83,69,84,44,55,50,103,85,68,50,72,53,54,73,64,60,58,51,47,55,50,48,67,59,46,47,58,55,52,51,52,43,50,51,52,51,51,50,49,52,52,50,51,50,53,52,51,53,52,53,49,52,53,52,50,50,54,51,49,56,52,49,53,51,49,54,52,52,54,49,52,50,53,53,51,51,52,52,53,50,31,53,50,43,48,50,52,51,47,54,35,51,54,52,42,50,54,51,53,53,52,36,36,52,32,50,52,54,37,52,56,53,35,71,77,37,67,71,48,84,76,77,77,60,71,81,85,80,60,40,64,69,53,56,75,67,51,61,60,68,60,43,48,52,23,49,49,53,50,38,59,76,74,39,69,87,61,90,50,67,68,60,50,54,50,36,52,53,50,55,52,48,53,53,53,50,51,53,52,49,49,53,50,50,51,51,49,55,52,50,51,51,53,53,53,49,52,42,52,54,54,47,59,65,51,47,57,57,40,62,73,33,84,86,52,54,77,46,71,34,55,55,47,42,38,34,49,73,66,36,24,47,100,84,67,45,66,74,58,61,64,73,58,44,70,70,57,54,60,53,56,62,56,41,42,61,51,20,45,66,52,42,52,61,50,45,45,55,49,23,73,72,70,67,45,69,67,44,46,54,49,47,54,48,56,51,49,44,46,48,52,53,55,49,47,49,54,51,44,51,54,49,46,54,54,50,49,53,50,38,61,63,66,49,37,81,86,48,87,81,26,68,68,50,58,39,51,54,58,52,60,74,68,72,86,133

Secondary structure (DSSP, 8-state):
-----------HHHHHHHHHHHHHHHHHHHHHHHHHHHTTTTTS----B-TTSPBPPHHHHHHHHHHHHHHHHHHHHHHHHHHHHHHHHHHHHHHHHHHHHHHHHHHHHHHHHHHHHHHHHHHHHHHHHHHHHHHHHHHHHHHHHHHHHHHHHHHHHHH-TTS----------HHHHHTTS-HHHHHHHHHHHHHHH-TT---HHHHHHHHHHHHHHHHHHHHHHHHHHHHHHHHHHHHHHHHHHHHHHHHHHHH-TTTTT-THHHHHHHHHH-B-TTS-BSS-HHHHHHH---HHHIIIIIIHHHHHHHHHHHHHH--HHHHHHHHHHHHHHHHHHHHHHHHHHHHHHHHHHHHHHT-TT-TT-HHHHHHHHHHH----

Sequence (380 aa):
MELKKYDEKKDFLLLFIILLSVILLIYSFYYIYQYYGMNNLITSVPKNRNNDGELLNPNEIGDSIGGTLNPIIAITASMLTFLAFYIQYKANKSQKEIFNLSLDNEVSKLTIEKEMKELEVIKYYQTNLKIFKTLIESMIVYFEENGRFAKTFIEEERNFLLGSNVLRYSTDSSFKYFEKLEFREIYNSIVYYFNEKYPSIDWEDDFIEVLNIIEFYNEFLNESRDTFKKHSTSKYNNLTEVGLKLDEKMGDVFIDENLNTHSSLLSYLKIIHNRDEKGNFIIPNEIFSQKGVDFQSLQIEFFNNFIPHLRSIYDTYKTTHYKDMLESFSKMNKSIGTEIFQTDNYLNGLELNYEQYYNLENTDYPLQKVKEFIAKIYFD

pLDDT: mean 87.09, std 12.47, range [36.84, 98.44]

Radius of gyration: 57.25 Å; Cα contacts (8 Å, |Δi|>4): 240; chains: 1; bounding box: 113×50×166 Å

Foldseek 3Di:
DDPPPPPPPDPVVLVVLVVVLVVLVVVLVVCCCCVCVVQVCVPDPDQDADPVGHGDDSVVVVCVVCVVNVVSVVVSVVSVVVSVVVVVVVVVVVVVVVVVVVVVVVVVVVVVVVVVVVVVLLVLLLVLLVLVLVLLVQLLVQLLVLLVLLVVQLVVCVVAVLWLGDRDHDDDCSVVVVVVDPVVSNVVSVCCCCVVPPVPDDQPVLVVLLVVLSVVSVVVSVVVVVLVVVLSVVSVVLVVVLVVLCVVCVVVQCPDPQRVPDPLVQLVCCQQVCQHPVRDHVDPVVVCVNGDGRVVSCLVRRLVRRLVSLVVVCVVPVDPVSVVSSVSSVVSSVSSVVSSVVSVVVSVVSVVVSVAANPPVDCPHSVNSSVVSSVVDDDD

Nearest PDB structures (foldseek):
  7a0g-assembly1_III  TM=1.953E-01  e=7.322E+00  Serratia marcescens
  5i6r-assembly1_A-2  TM=1.913E-01  e=9.710E+00  Homo sapiens

Mean predicted aligned error: 12.56 Å